Protein AF-A0A0G1I796-F1 (afdb_monomer_lite)

Sequence (407 aa):
MKKTLIFLFLLLGAFLIPTGVHAVYCEDKPQSGLPPDQLITFWDNVSKACDEKISTSESQIATYQQAISTLNSKINLARAEINRTQIQINSLEKEITVLGGVLETVNESMDELGKIYLARVRESYRRSRVTPIDM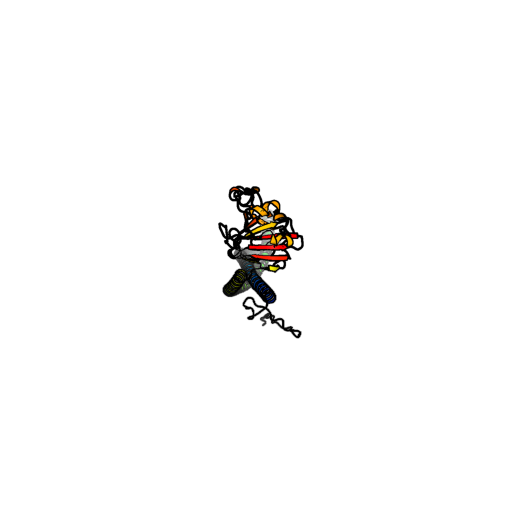IFSTSSFGDFLTKLKYLNTIKAKDQLILSELERSRLDYDQRKQDKVTKQKEVEKLKAKLISQKKVLDSQVADKQVLLVQFQNDEKKFQSLKAEATAELTSLASSQFTGKKDVKKGDIIGVMGNTGFSKGAHLHFGYYNLSEKDHSNYSTGDISWYGDKSLNPESVLSRRNIFFYKDACDDTRNSSVTKDFGNGSASWPMNEVRVTQCYGHTPYFYYYRDNFHHGLDLSGSNDTIVRAVDDGVAYFYRGSTSFGNNVRLFQNNGKMTLYLHLK

pLDDT: mean 81.44, std 15.93, range [29.3, 98.38]

Foldseek 3Di:
DDDDDPDDDDDDDDDDPDPDPPQQALPDDDDPPDDPVVNQVNVQSSLVNLVVLLVVLVVVLVVLVVVLVVLVVVLVVLVVVLVVLVVLLVVLVVVLVVLVVVLVVLVVVLVVLVVVLVVVVVVCVVCVVQDLVNLVVVDPDPVRSVVVVVVVVVVVVVSVVSVVVSVVSVVVSVVSVVVSVVSVVVSVVSVVVSVVSVVVSVVSVVVSVVSVVVSVVSNVVSVVSSVVSLVSSLCSQVPDDAFKDWAFAFRFNFWFAAFAQGPDGWKWKWKFLAAPVCVVVPPAPDCPVRVVGTDFPLAAEDWDFEWEQCQAAPVSPPHIDTGITHDHDFYAQFPFWYWDHGFFQTSPLVVDPVSTDRTTITDDPHGTTTGDRHTAMKHWDDPRHRFHTKIWGGHPVSMIMIIGRGD

Radius of gyration: 47.26 Å; chains: 1; bounding box: 102×64×128 Å

Structure (mmCIF, N/CA/C/O backbone):
data_AF-A0A0G1I796-F1
#
_entry.id   AF-A0A0G1I796-F1
#
loop_
_atom_site.group_PDB
_atom_site.id
_atom_site.type_symbol
_atom_site.label_atom_id
_atom_site.label_alt_id
_atom_site.label_comp_id
_atom_site.label_asym_id
_atom_site.label_entity_id
_atom_site.label_seq_id
_atom_site.pdbx_PDB_ins_code
_atom_site.Cartn_x
_atom_site.Cartn_y
_atom_site.Cartn_z
_atom_site.occupancy
_atom_site.B_iso_or_equiv
_atom_site.auth_seq_id
_atom_site.auth_comp_id
_atom_site.auth_asym_id
_atom_site.auth_atom_id
_atom_site.pdbx_PDB_model_num
ATOM 1 N N . MET A 1 1 ? 8.326 -24.967 -19.559 1.00 36.62 1 MET A N 1
ATOM 2 C CA . MET A 1 1 ? 8.594 -25.695 -18.293 1.00 36.62 1 MET A CA 1
ATOM 3 C C . MET A 1 1 ? 9.409 -24.741 -17.426 1.00 36.62 1 MET A C 1
ATOM 5 O O . MET A 1 1 ? 10.436 -24.308 -17.907 1.00 36.62 1 MET A O 1
ATOM 9 N N . LYS A 1 2 ? 9.017 -24.226 -16.261 1.00 33.19 2 LYS A N 1
ATOM 10 C CA . LYS A 1 2 ? 8.163 -24.695 -15.165 1.00 33.19 2 LYS A CA 1
ATOM 11 C C . LYS A 1 2 ? 7.372 -23.491 -14.614 1.00 33.19 2 LYS A C 1
ATOM 13 O O . LYS A 1 2 ? 7.947 -22.424 -14.434 1.00 33.19 2 LYS A O 1
ATOM 18 N N . LYS A 1 3 ? 6.069 -23.662 -14.376 1.00 37.84 3 LYS A N 1
ATOM 19 C CA . LYS A 1 3 ? 5.263 -22.771 -13.529 1.00 37.84 3 LYS A CA 1
ATOM 20 C C . LYS A 1 3 ? 5.422 -23.293 -12.103 1.00 37.84 3 LYS A C 1
ATOM 22 O O . LYS A 1 3 ? 5.039 -24.433 -11.860 1.00 37.84 3 LYS A O 1
ATOM 27 N N . THR A 1 4 ? 5.994 -22.514 -11.194 1.00 32.44 4 THR A N 1
ATOM 28 C CA . THR A 1 4 ? 6.052 -22.886 -9.775 1.00 32.44 4 THR A CA 1
ATOM 29 C C . THR A 1 4 ? 4.975 -22.099 -9.042 1.00 32.44 4 THR A C 1
ATOM 31 O O . THR A 1 4 ? 5.152 -20.934 -8.703 1.00 32.44 4 THR A O 1
ATOM 34 N N . LEU A 1 5 ? 3.822 -22.752 -8.891 1.00 34.66 5 LEU A N 1
ATOM 35 C CA . LEU A 1 5 ? 2.796 -22.449 -7.899 1.00 34.66 5 LEU A CA 1
ATOM 36 C C . LEU A 1 5 ? 3.449 -22.536 -6.510 1.00 34.66 5 LEU A C 1
ATOM 38 O O . LEU A 1 5 ? 4.011 -23.578 -6.181 1.00 34.66 5 LEU A O 1
ATOM 42 N N . ILE A 1 6 ? 3.351 -21.489 -5.693 1.00 31.36 6 ILE A N 1
ATOM 43 C CA . ILE A 1 6 ? 3.544 -21.604 -4.242 1.00 31.36 6 ILE A CA 1
ATOM 44 C C . ILE A 1 6 ? 2.149 -21.511 -3.627 1.00 31.36 6 ILE A C 1
ATOM 46 O O . ILE A 1 6 ? 1.652 -20.437 -3.311 1.00 31.36 6 ILE A O 1
ATOM 50 N N . PHE A 1 7 ? 1.496 -22.669 -3.547 1.00 33.59 7 PHE A N 1
ATOM 51 C CA . PHE A 1 7 ? 0.432 -22.935 -2.587 1.00 33.59 7 PHE A CA 1
ATOM 52 C C . PHE A 1 7 ? 1.138 -23.378 -1.304 1.00 33.59 7 PHE A C 1
ATOM 54 O O . PHE A 1 7 ? 1.745 -24.448 -1.291 1.00 33.59 7 PHE A O 1
ATOM 61 N N . LEU A 1 8 ? 1.099 -22.570 -0.245 1.00 29.30 8 LEU A N 1
ATOM 62 C CA . LEU A 1 8 ? 1.478 -23.036 1.087 1.00 29.30 8 LEU A CA 1
ATOM 63 C C . LEU A 1 8 ? 0.186 -23.395 1.825 1.00 29.30 8 LEU A C 1
ATOM 65 O O . LEU A 1 8 ? -0.536 -22.525 2.305 1.00 29.30 8 LEU A O 1
ATOM 69 N N . PHE A 1 9 ? -0.131 -24.687 1.817 1.00 34.34 9 PHE A N 1
ATOM 70 C CA . PHE A 1 9 ? -1.232 -25.275 2.567 1.00 34.34 9 PHE A CA 1
ATOM 71 C C . PHE A 1 9 ? -0.773 -25.567 4.002 1.00 34.34 9 PHE A C 1
ATOM 73 O O . PHE A 1 9 ? 0.316 -26.096 4.221 1.00 34.34 9 PHE A O 1
ATOM 80 N N . LEU A 1 10 ? -1.649 -25.227 4.948 1.00 34.94 10 LEU A N 1
ATOM 81 C CA . LEU A 1 10 ? -1.779 -25.789 6.292 1.00 34.94 10 LEU A CA 1
ATOM 82 C C . LEU A 1 10 ? -1.395 -27.276 6.380 1.00 34.94 10 LEU A C 1
ATOM 84 O O . LEU A 1 10 ? -1.968 -28.067 5.636 1.00 34.94 10 LEU A O 1
ATOM 88 N N . LEU A 1 11 ? -0.551 -27.649 7.353 1.00 33.00 11 LEU A N 1
ATOM 89 C CA . LEU A 1 11 ? -0.675 -28.879 8.160 1.00 33.00 11 LEU A CA 1
ATOM 90 C C . LEU A 1 11 ? 0.507 -29.031 9.131 1.00 33.00 11 LEU A C 1
ATOM 92 O O . LEU A 1 11 ? 1.578 -29.491 8.750 1.00 33.00 11 LEU A O 1
ATOM 96 N N . LEU A 1 12 ? 0.283 -28.721 10.409 1.00 31.69 12 LEU A N 1
ATOM 97 C CA . LEU A 1 12 ? 0.915 -29.458 11.506 1.00 31.69 12 LEU A CA 1
ATOM 98 C C . LEU A 1 12 ? 0.001 -29.385 12.735 1.00 31.69 12 LEU A C 1
ATOM 100 O O . LEU A 1 12 ? 0.122 -28.517 13.593 1.00 31.69 12 LEU A O 1
ATOM 104 N N . GLY A 1 13 ? -0.983 -30.286 12.759 1.00 32.44 13 GLY A N 1
ATOM 105 C CA . GLY A 1 13 ? -1.776 -30.576 13.946 1.00 32.44 13 GLY A CA 1
ATOM 106 C C . GLY A 1 13 ? -1.001 -31.534 14.842 1.00 32.44 13 GLY A C 1
ATOM 107 O O . GLY A 1 13 ? -0.831 -32.700 14.494 1.00 32.44 13 GLY A O 1
ATOM 108 N N . ALA A 1 14 ? -0.537 -31.037 15.987 1.00 33.06 14 ALA A N 1
ATOM 109 C CA . ALA A 1 14 ? -0.147 -31.868 17.115 1.00 33.06 14 ALA A CA 1
ATOM 110 C C . ALA A 1 14 ? -1.358 -32.002 18.045 1.00 33.06 14 ALA A C 1
ATOM 112 O O . ALA A 1 14 ? -1.930 -31.016 18.506 1.00 33.06 14 ALA A O 1
ATOM 113 N N . PHE A 1 15 ? -1.761 -33.250 18.248 1.00 38.81 15 PHE A N 1
ATOM 114 C CA . PHE A 1 15 ? -2.898 -33.693 19.040 1.00 38.81 15 PHE A CA 1
ATOM 115 C C . PHE A 1 15 ? -2.651 -33.376 20.526 1.00 38.81 15 PHE A C 1
ATOM 117 O O . PHE A 1 15 ? -1.850 -34.037 21.183 1.00 38.81 15 PHE A O 1
ATOM 124 N N . LEU A 1 16 ? -3.337 -32.362 21.055 1.00 33.28 16 LEU A N 1
ATOM 125 C CA . LEU A 1 16 ? -3.551 -32.163 22.488 1.00 33.28 16 LEU A CA 1
ATOM 126 C C . LEU A 1 16 ? -5.044 -32.362 22.744 1.00 33.28 16 LEU A C 1
ATOM 128 O O . LEU A 1 16 ? -5.879 -31.745 22.087 1.00 33.28 16 LEU A O 1
ATOM 132 N N . ILE A 1 17 ? -5.365 -33.273 23.659 1.00 36.66 17 ILE A N 1
ATOM 133 C CA . ILE A 1 17 ? -6.732 -33.594 24.077 1.00 36.66 17 ILE A CA 1
ATOM 134 C C . ILE A 1 17 ? -7.343 -32.319 24.684 1.00 36.66 17 ILE A C 1
ATOM 136 O O . ILE A 1 17 ? -6.831 -31.858 25.707 1.00 36.66 17 ILE A O 1
ATOM 140 N N . PRO A 1 18 ? -8.399 -31.728 24.097 1.00 36.09 18 PRO A N 1
ATOM 141 C CA . PRO A 1 18 ? -9.002 -30.535 24.659 1.00 36.09 18 PRO A CA 1
ATOM 142 C C . PRO A 1 18 ? -9.907 -30.954 25.817 1.00 36.09 18 PRO A C 1
ATOM 144 O O . PRO A 1 18 ? -10.914 -31.639 25.628 1.00 36.09 18 PRO A O 1
ATOM 147 N N . THR A 1 19 ? -9.572 -30.525 27.032 1.00 37.00 19 THR A N 1
ATOM 148 C CA . THR A 1 19 ? -10.607 -30.287 28.038 1.00 37.00 19 THR A CA 1
ATOM 149 C C . THR A 1 19 ? -11.547 -29.237 27.450 1.00 37.00 19 THR A C 1
ATOM 151 O O . THR A 1 19 ? -11.094 -28.232 26.906 1.00 37.00 19 THR A O 1
ATOM 154 N N . GLY A 1 20 ? -12.849 -29.524 27.455 1.00 35.97 20 GLY A N 1
ATOM 155 C CA . GLY A 1 20 ? -13.863 -28.727 26.768 1.00 35.97 20 GLY A CA 1
ATOM 156 C C . GLY A 1 20 ? -13.966 -27.305 27.312 1.00 35.97 20 GLY A C 1
ATOM 157 O O . GLY A 1 20 ? -14.808 -27.022 28.152 1.00 35.97 20 GLY A O 1
ATOM 158 N N . VAL A 1 21 ? -13.132 -26.406 26.798 1.00 41.78 21 VAL A N 1
ATOM 159 C CA . VAL A 1 21 ? -13.410 -24.976 26.755 1.00 41.78 21 VAL A CA 1
ATOM 160 C C . VAL A 1 21 ? -14.179 -24.780 25.458 1.00 41.78 21 VAL A C 1
ATOM 162 O O . VAL A 1 21 ? -13.600 -24.825 24.373 1.00 41.78 21 VAL A O 1
ATOM 165 N N . HIS A 1 22 ? -15.503 -24.674 25.539 1.00 55.47 22 HIS A N 1
ATOM 166 C CA . HIS A 1 22 ? -16.266 -24.193 24.393 1.00 55.47 22 HIS A CA 1
ATOM 167 C C . HIS A 1 22 ? -15.770 -22.779 24.087 1.00 55.47 22 HIS A C 1
ATOM 169 O O . HIS A 1 22 ? -15.806 -21.910 24.957 1.00 55.47 22 HIS A O 1
ATOM 175 N N . ALA A 1 23 ? -15.220 -22.589 22.887 1.00 62.28 23 ALA A N 1
ATOM 176 C CA . ALA A 1 23 ? -14.862 -21.267 22.406 1.00 62.28 23 ALA A CA 1
ATOM 177 C C . ALA A 1 23 ? -16.152 -20.445 22.361 1.00 62.28 23 ALA A C 1
ATOM 179 O O . ALA A 1 23 ? -17.100 -20.851 21.695 1.00 62.28 23 ALA A O 1
ATOM 180 N N . VAL A 1 24 ? -16.195 -19.359 23.130 1.00 71.44 24 VAL A N 1
ATOM 181 C CA . VAL A 1 24 ? -17.327 -18.435 23.132 1.00 71.44 24 VAL A CA 1
ATOM 182 C C . VAL A 1 24 ? -17.219 -17.579 21.880 1.00 71.44 24 VAL A C 1
ATOM 184 O O . VAL A 1 24 ? -16.174 -16.983 21.621 1.00 71.44 24 VAL A O 1
ATOM 187 N N . TYR A 1 25 ? -18.284 -17.545 21.095 1.00 77.38 25 TYR A N 1
ATOM 188 C CA . TYR A 1 25 ? -18.400 -16.730 19.897 1.00 77.38 25 TYR A CA 1
ATOM 189 C C . TYR A 1 25 ? -19.198 -15.460 20.192 1.00 77.38 25 TYR A C 1
ATOM 191 O O . TYR A 1 25 ? -19.975 -15.395 21.140 1.00 77.38 25 TYR A O 1
ATOM 199 N N . CYS A 1 26 ? -19.009 -14.439 19.356 1.00 70.62 26 CYS A N 1
ATOM 200 C CA . CYS A 1 26 ? -19.710 -13.159 19.499 1.00 70.62 26 CYS A CA 1
ATOM 201 C C . CYS A 1 26 ? -21.250 -13.324 19.463 1.00 70.62 26 CYS A C 1
ATOM 203 O O . CYS A 1 26 ? -21.970 -12.661 20.201 1.00 70.62 26 CYS A O 1
ATOM 205 N N . GLU A 1 27 ? -21.723 -14.311 18.697 1.00 69.69 27 GLU A N 1
ATOM 206 C CA . GLU A 1 27 ? -23.144 -14.618 18.481 1.00 69.69 27 GLU A CA 1
ATOM 207 C C . GLU A 1 27 ? -23.767 -15.479 19.608 1.00 69.69 27 GLU A C 1
ATOM 209 O O . GLU A 1 27 ? -24.971 -15.769 19.592 1.00 69.69 27 GLU A O 1
ATOM 214 N N . ASP A 1 28 ? -22.964 -15.932 20.582 1.00 72.94 28 ASP A N 1
ATOM 215 C CA . ASP A 1 28 ? -23.419 -16.869 21.607 1.00 72.94 28 ASP A CA 1
ATOM 216 C C . ASP A 1 28 ? -24.386 -16.213 22.604 1.00 72.94 28 ASP A C 1
ATOM 218 O O . ASP A 1 28 ? -24.225 -15.074 23.048 1.00 72.94 28 ASP A O 1
ATOM 222 N N . LYS A 1 29 ? -25.391 -16.987 23.030 1.00 69.19 29 LYS A N 1
ATOM 223 C CA . LYS A 1 29 ? -26.378 -16.586 24.044 1.00 69.19 29 LYS A CA 1
ATOM 224 C C . LYS A 1 29 ? -26.225 -17.412 25.323 1.00 69.19 29 LYS A C 1
ATOM 226 O O . LYS A 1 29 ? -25.901 -18.598 25.239 1.00 69.19 29 LYS A O 1
ATOM 231 N N . PRO A 1 30 ? -26.501 -16.830 26.503 1.00 64.94 30 PRO A N 1
ATOM 232 C CA . PRO A 1 30 ? -26.356 -17.541 27.763 1.00 64.94 30 PRO A CA 1
ATOM 233 C C . PRO A 1 30 ? -27.391 -18.661 27.873 1.00 64.94 30 PRO A C 1
ATOM 235 O O . PRO A 1 30 ? -28.537 -18.520 27.438 1.00 64.94 30 PRO A O 1
ATOM 238 N N . GLN A 1 31 ? -27.006 -19.765 28.514 1.00 68.50 31 GLN A N 1
ATOM 239 C CA . GLN A 1 31 ? -27.950 -20.816 28.887 1.00 68.50 31 GLN A CA 1
ATOM 240 C C . GLN A 1 31 ? -28.984 -20.284 29.893 1.00 68.50 31 GLN A C 1
ATOM 242 O O . GLN A 1 31 ? -28.684 -19.473 30.772 1.00 68.50 31 GLN A O 1
ATOM 247 N N . SER A 1 32 ? -30.229 -20.741 29.768 1.00 59.47 32 SER A N 1
ATOM 248 C CA . SER A 1 32 ? -31.327 -20.337 30.650 1.00 59.47 32 SER A CA 1
ATOM 249 C C . SER A 1 32 ? -31.080 -20.777 32.096 1.00 59.47 32 SER A C 1
ATOM 251 O O . SER A 1 32 ? -30.800 -21.950 32.335 1.00 59.47 32 SER A O 1
ATOM 253 N N . GLY A 1 33 ? -31.259 -19.866 33.059 1.00 51.84 33 GLY A N 1
ATOM 254 C CA . GLY A 1 33 ? -31.149 -20.169 34.494 1.00 51.84 33 GLY A CA 1
ATOM 255 C C . GLY A 1 33 ? -29.736 -20.067 35.076 1.00 51.84 33 GLY A C 1
ATOM 256 O O . GLY A 1 33 ? -29.525 -20.500 36.207 1.00 51.84 33 GLY A O 1
ATOM 257 N N . LEU A 1 34 ? -28.780 -19.498 34.332 1.00 54.81 34 LEU A N 1
ATOM 258 C CA . LEU A 1 34 ? -27.433 -19.245 34.842 1.00 54.81 34 LEU A CA 1
ATOM 259 C C . LEU A 1 34 ? -27.456 -18.293 36.058 1.00 54.81 34 LEU A C 1
ATOM 261 O O . LEU A 1 34 ? -28.162 -17.278 36.029 1.00 54.81 34 LEU A O 1
ATOM 265 N N . PRO A 1 35 ? -26.664 -18.587 37.106 1.00 50.88 35 PRO A N 1
ATOM 266 C CA . PRO A 1 35 ? -26.419 -17.667 38.210 1.00 50.88 35 PRO A CA 1
ATOM 267 C C . PRO A 1 35 ? -25.882 -16.302 37.730 1.00 50.88 35 PRO A C 1
ATOM 269 O O . PRO A 1 35 ? -25.192 -16.246 36.706 1.00 50.88 35 PRO A O 1
ATOM 272 N N . PRO A 1 36 ? -26.149 -15.195 38.453 1.00 49.66 36 PRO A N 1
ATOM 273 C CA . PRO A 1 36 ? -25.720 -13.853 38.044 1.00 49.66 36 PRO A CA 1
ATOM 274 C C . PRO A 1 36 ? -24.213 -13.707 37.773 1.00 49.66 36 PRO A C 1
ATOM 276 O O . PRO A 1 36 ? -23.825 -13.026 36.827 1.00 49.66 36 PRO A O 1
ATOM 279 N N . ASP A 1 37 ? -23.364 -14.360 38.566 1.00 50.19 37 ASP A N 1
ATOM 280 C CA . ASP A 1 37 ? -21.904 -14.391 38.410 1.00 50.19 37 ASP A CA 1
ATOM 281 C C . ASP A 1 37 ? -21.469 -15.111 37.124 1.00 50.19 37 ASP A C 1
ATOM 283 O O . ASP A 1 37 ? -20.583 -14.637 36.414 1.00 50.19 37 ASP A O 1
ATOM 287 N N . GLN A 1 38 ? -22.149 -16.199 36.759 1.00 59.97 38 GLN A N 1
ATOM 288 C CA . GLN A 1 38 ? -21.859 -16.933 35.526 1.00 59.97 38 GLN A CA 1
ATOM 289 C C . GLN A 1 38 ? -22.366 -16.204 34.277 1.00 59.97 38 GLN A C 1
ATOM 291 O O . GLN A 1 38 ? -21.706 -16.244 33.241 1.00 59.97 38 GLN A O 1
ATOM 296 N N . LEU A 1 39 ? -23.493 -15.489 34.371 1.00 56.84 39 LEU A N 1
ATOM 297 C CA . LEU A 1 39 ? -23.976 -14.605 33.301 1.00 56.84 39 LEU A CA 1
ATOM 298 C C . LEU A 1 39 ? -22.981 -13.477 33.012 1.00 56.84 39 LEU A C 1
ATOM 300 O O . LEU A 1 39 ? -22.719 -13.155 31.856 1.00 56.84 39 LEU A O 1
ATOM 304 N N . ILE A 1 40 ? -22.388 -12.907 34.061 1.00 55.94 40 ILE A N 1
ATOM 305 C CA . ILE A 1 40 ? -21.349 -11.882 33.950 1.00 55.94 40 ILE A CA 1
ATOM 306 C C . ILE A 1 40 ? -20.130 -12.410 33.191 1.00 55.94 40 ILE A C 1
ATOM 308 O O . ILE A 1 40 ? -19.680 -11.765 32.246 1.00 55.94 40 ILE A O 1
ATOM 312 N N . THR A 1 41 ? -19.601 -13.568 33.594 1.00 62.34 41 THR A N 1
ATOM 313 C CA . THR A 1 41 ? -18.435 -14.173 32.939 1.00 62.34 41 THR A CA 1
ATOM 314 C C . THR A 1 41 ? -18.748 -14.571 31.500 1.00 62.34 41 THR A C 1
ATOM 316 O O . THR A 1 41 ? -17.912 -14.397 30.618 1.00 62.34 41 THR A O 1
ATOM 319 N N . PHE A 1 42 ? -19.962 -15.059 31.241 1.00 63.88 42 PHE A N 1
ATOM 320 C CA . PHE A 1 42 ? -20.419 -15.374 29.894 1.00 63.88 42 PHE A CA 1
ATOM 321 C C . PHE A 1 42 ? -20.364 -14.140 28.982 1.00 63.88 42 PHE A C 1
ATOM 323 O O . PHE A 1 42 ? -19.733 -14.186 27.930 1.00 63.88 42 PHE A O 1
ATOM 330 N N . TRP A 1 43 ? -20.946 -13.016 29.407 1.00 60.25 43 TRP A N 1
ATOM 331 C CA . TRP A 1 43 ? -20.960 -11.800 28.592 1.00 60.25 43 TRP A CA 1
ATOM 332 C C . TRP A 1 43 ? -19.597 -11.125 28.450 1.00 60.25 43 TRP A C 1
ATOM 334 O O . TRP A 1 43 ? -19.328 -10.536 27.406 1.00 60.25 43 TRP A O 1
ATOM 344 N N . ASP A 1 44 ? -18.720 -11.234 29.450 1.00 64.69 44 ASP A N 1
ATOM 345 C CA . ASP A 1 44 ? -17.326 -10.795 29.319 1.00 64.69 44 ASP A CA 1
ATOM 346 C C . ASP A 1 44 ? -16.583 -11.604 28.240 1.00 64.69 44 ASP A C 1
ATOM 348 O O . ASP A 1 44 ? -15.898 -11.040 27.385 1.00 64.69 44 ASP A O 1
ATOM 352 N N . ASN A 1 45 ? -16.790 -12.923 28.205 1.00 71.50 45 ASN A N 1
ATOM 353 C CA . ASN A 1 45 ? -16.206 -13.782 27.175 1.00 71.50 45 ASN A CA 1
ATOM 354 C C . ASN A 1 45 ? -16.777 -13.487 25.779 1.00 71.50 45 ASN A C 1
ATOM 356 O O . ASN A 1 45 ? -16.007 -13.401 24.823 1.00 71.50 45 ASN A O 1
ATOM 360 N N . VAL A 1 46 ? -18.093 -13.269 25.659 1.00 68.69 46 VAL A N 1
ATOM 361 C CA . VAL A 1 46 ? -18.724 -12.849 24.393 1.00 68.69 46 VAL A CA 1
ATOM 362 C C . VAL A 1 46 ? -18.160 -11.502 23.937 1.00 68.69 46 VAL A C 1
ATOM 364 O O . VAL A 1 46 ? -17.774 -11.358 22.780 1.00 68.69 46 VAL A O 1
ATOM 367 N N . SER A 1 47 ? -18.017 -10.533 24.848 1.00 66.69 47 SER A N 1
ATOM 368 C CA . SER A 1 47 ? -17.431 -9.229 24.527 1.00 66.69 47 SER A CA 1
ATOM 369 C C . SER A 1 47 ? -16.011 -9.350 23.981 1.00 66.69 47 SER A C 1
ATOM 371 O O . SER A 1 47 ? -15.688 -8.697 22.990 1.00 66.69 47 SER A O 1
ATOM 373 N N . LYS A 1 48 ? -15.161 -10.162 24.617 1.00 74.12 48 LYS A N 1
ATOM 374 C CA . LYS A 1 48 ? -13.785 -10.394 24.159 1.00 74.12 48 LYS A CA 1
ATOM 375 C C . LYS A 1 48 ? -13.761 -11.050 22.780 1.00 74.12 48 LYS A C 1
ATOM 377 O O . LYS A 1 48 ? -13.019 -10.599 21.912 1.00 74.12 48 LYS A O 1
ATOM 382 N N . ALA A 1 49 ? -14.627 -12.035 22.547 1.00 76.38 49 ALA A N 1
ATOM 383 C CA . ALA A 1 49 ? -14.765 -12.678 21.244 1.00 76.38 49 ALA A CA 1
ATOM 384 C C . ALA A 1 49 ? -15.209 -11.689 20.147 1.00 76.38 49 ALA A C 1
ATOM 386 O O . ALA A 1 49 ? -14.704 -11.729 19.022 1.00 76.38 49 ALA A O 1
ATOM 387 N N . CYS A 1 50 ? -16.116 -10.760 20.466 1.00 72.81 50 CYS A N 1
ATOM 388 C CA . CYS A 1 50 ? -16.518 -9.688 19.557 1.00 72.81 50 CYS A CA 1
ATOM 389 C C . CYS A 1 50 ? -15.369 -8.710 19.259 1.00 72.81 50 CYS A C 1
ATOM 391 O O . CYS A 1 50 ? -15.134 -8.390 18.093 1.00 72.81 50 CYS A O 1
ATOM 393 N N . ASP A 1 51 ? -14.621 -8.269 20.278 1.00 73.50 51 ASP A N 1
ATOM 394 C CA . ASP A 1 51 ? -13.460 -7.380 20.109 1.00 73.50 51 ASP A CA 1
ATOM 395 C C . ASP A 1 51 ? -12.377 -8.032 19.222 1.00 73.50 51 ASP A C 1
ATOM 397 O O . ASP A 1 51 ? -11.826 -7.389 18.323 1.00 73.50 51 ASP A O 1
ATOM 401 N N . GLU A 1 52 ? -12.114 -9.330 19.404 1.00 80.00 52 GLU A N 1
ATOM 402 C CA . GLU A 1 52 ? -11.196 -10.105 18.559 1.00 80.00 52 GLU A CA 1
ATOM 403 C C . GLU A 1 52 ? -11.684 -10.207 17.104 1.00 80.00 52 GLU A C 1
ATOM 405 O O . GLU A 1 52 ? -10.894 -10.024 16.169 1.00 80.00 52 GLU A O 1
ATOM 410 N N . LYS A 1 53 ? -12.988 -10.442 16.888 1.00 78.62 53 LYS A N 1
ATOM 411 C CA . LYS A 1 53 ? -13.618 -10.483 15.552 1.00 78.62 53 LYS A CA 1
ATOM 412 C C . LYS A 1 53 ? -13.500 -9.129 14.840 1.00 78.62 53 LYS A C 1
ATOM 414 O O . LYS A 1 53 ? -13.172 -9.090 13.649 1.00 78.62 53 LYS A O 1
ATOM 419 N N . ILE A 1 54 ? -13.702 -8.023 15.563 1.00 76.12 54 ILE A N 1
ATOM 420 C CA . ILE A 1 54 ? -13.538 -6.654 15.047 1.00 76.12 54 ILE A CA 1
ATOM 421 C C . ILE A 1 54 ? -12.072 -6.390 14.686 1.00 76.12 54 ILE A C 1
ATOM 423 O O . ILE A 1 54 ? -11.787 -6.000 13.553 1.00 76.12 54 ILE A O 1
ATOM 427 N N . SER A 1 55 ? -11.138 -6.661 15.602 1.00 79.31 55 SER A N 1
ATOM 428 C CA . SER A 1 55 ? -9.705 -6.428 15.381 1.00 79.31 55 SER A CA 1
ATOM 429 C C . SER A 1 55 ? -9.157 -7.242 14.203 1.00 79.31 55 SER A C 1
ATOM 431 O O . SER A 1 55 ? -8.429 -6.721 13.354 1.00 79.31 55 SER A O 1
ATOM 433 N N . THR A 1 56 ? -9.568 -8.508 14.093 1.00 84.06 56 THR A N 1
ATOM 434 C CA . THR A 1 56 ? -9.198 -9.380 12.970 1.00 84.06 56 THR A CA 1
ATOM 435 C C . THR A 1 56 ? -9.704 -8.815 11.643 1.00 84.06 56 THR A C 1
ATOM 437 O O . THR A 1 56 ? -8.945 -8.736 10.675 1.00 84.06 56 THR A O 1
ATOM 440 N N . SER A 1 57 ? -10.961 -8.365 11.611 1.00 80.50 57 SER A N 1
ATOM 441 C CA . SER A 1 57 ? -11.582 -7.759 10.428 1.00 80.50 57 SER A CA 1
ATOM 442 C C . SER A 1 57 ? -10.848 -6.484 9.986 1.00 80.50 57 SER A C 1
ATOM 444 O O . SER A 1 57 ? -10.555 -6.311 8.802 1.00 80.50 57 SER A O 1
ATOM 446 N N . GLU A 1 58 ? -10.481 -5.608 10.926 1.00 78.75 58 GLU A N 1
ATOM 447 C CA . GLU A 1 58 ? -9.710 -4.387 10.645 1.00 78.75 58 GLU A CA 1
ATOM 448 C C . GLU A 1 58 ? -8.305 -4.693 10.111 1.00 78.75 58 GLU A C 1
ATOM 450 O O . GLU A 1 58 ? -7.867 -4.095 9.124 1.00 78.75 58 GLU A O 1
ATOM 455 N N . SER A 1 59 ? -7.615 -5.665 10.715 1.00 84.19 59 SER A N 1
ATOM 456 C CA . SER A 1 59 ? -6.286 -6.104 10.278 1.00 84.19 59 SER A CA 1
ATOM 457 C C . SER A 1 59 ? -6.301 -6.670 8.853 1.00 84.19 59 SER A C 1
ATOM 459 O O . SER A 1 59 ? -5.424 -6.367 8.035 1.00 84.19 59 SER A O 1
ATOM 461 N N . GLN A 1 60 ? -7.333 -7.445 8.513 1.00 86.06 60 GLN A N 1
ATOM 462 C CA . GLN A 1 60 ? -7.512 -7.996 7.170 1.00 86.06 60 GLN A CA 1
ATOM 463 C C . GLN A 1 60 ? -7.766 -6.896 6.131 1.00 86.06 60 GLN A C 1
ATOM 465 O O . GLN A 1 60 ? -7.117 -6.895 5.082 1.00 86.06 60 GLN A O 1
ATOM 470 N N . ILE A 1 61 ? -8.627 -5.914 6.432 1.00 81.12 61 ILE A N 1
ATOM 471 C CA . ILE A 1 61 ? -8.860 -4.749 5.559 1.00 81.12 61 ILE A CA 1
ATOM 472 C C . ILE A 1 61 ? -7.551 -3.981 5.319 1.00 81.12 61 ILE A C 1
ATOM 474 O O . ILE A 1 61 ? -7.195 -3.710 4.169 1.00 81.12 61 ILE A O 1
ATOM 478 N N . ALA A 1 62 ? -6.796 -3.684 6.381 1.00 84.06 62 ALA A N 1
ATOM 479 C CA . ALA A 1 62 ? -5.518 -2.977 6.277 1.00 84.06 62 ALA A CA 1
ATOM 480 C C . ALA A 1 62 ? -4.490 -3.755 5.433 1.00 84.06 62 ALA A C 1
ATOM 482 O O . ALA A 1 62 ? -3.788 -3.176 4.598 1.00 84.06 62 ALA A O 1
ATOM 483 N N . THR A 1 63 ? -4.439 -5.081 5.591 1.00 88.81 63 THR A N 1
ATOM 484 C CA . THR A 1 63 ? -3.557 -5.962 4.810 1.00 88.81 63 THR A CA 1
ATOM 485 C C . THR A 1 63 ? -3.863 -5.878 3.314 1.00 88.81 63 THR A C 1
ATOM 487 O O . THR A 1 63 ? -2.949 -5.729 2.496 1.00 88.81 63 THR A O 1
ATOM 490 N N . TYR A 1 64 ? -5.143 -5.913 2.934 1.00 85.69 64 TYR A N 1
ATOM 491 C CA . TYR A 1 64 ? -5.539 -5.771 1.534 1.00 85.69 64 TYR A CA 1
ATOM 492 C C . TYR A 1 64 ? -5.203 -4.391 0.958 1.00 85.69 64 TYR A C 1
ATOM 494 O O . TYR A 1 64 ? -4.673 -4.302 -0.155 1.00 85.69 64 TYR A O 1
ATOM 502 N N . GLN A 1 65 ? -5.440 -3.317 1.715 1.00 85.06 65 GLN A N 1
ATOM 503 C CA . GLN A 1 65 ? -5.074 -1.958 1.302 1.00 85.06 65 GLN A CA 1
ATOM 504 C C . GLN A 1 65 ? -3.564 -1.840 1.040 1.00 85.06 65 GLN A C 1
ATOM 506 O O . GLN A 1 65 ? -3.142 -1.288 0.017 1.00 85.06 65 GLN A O 1
ATOM 511 N N . GLN A 1 66 ? -2.742 -2.438 1.906 1.00 88.94 66 GLN A N 1
ATOM 512 C CA . GLN A 1 66 ? -1.291 -2.471 1.735 1.00 88.94 66 GLN A CA 1
ATOM 513 C C . GLN A 1 66 ? -0.863 -3.281 0.498 1.00 88.94 66 GLN A C 1
ATOM 515 O O . GLN A 1 66 ? 0.044 -2.868 -0.238 1.00 88.94 66 GLN A O 1
ATOM 520 N N . ALA A 1 67 ? -1.523 -4.409 0.224 1.00 89.06 67 ALA A N 1
ATOM 521 C CA . ALA A 1 67 ? -1.261 -5.220 -0.964 1.00 89.06 67 ALA A CA 1
ATOM 522 C C . ALA A 1 67 ? -1.582 -4.455 -2.265 1.00 89.06 67 ALA A C 1
ATOM 524 O O . ALA A 1 67 ? -0.756 -4.426 -3.185 1.00 89.06 67 ALA A O 1
ATOM 525 N N . ILE A 1 68 ? -2.726 -3.761 -2.321 1.00 89.94 68 ILE A N 1
ATOM 526 C CA . ILE A 1 68 ? -3.121 -2.908 -3.457 1.00 89.94 68 ILE A CA 1
ATOM 527 C C . ILE A 1 68 ? -2.118 -1.761 -3.655 1.00 89.94 68 ILE A C 1
ATOM 529 O O . ILE A 1 68 ? -1.690 -1.498 -4.783 1.00 89.94 68 ILE A O 1
ATOM 533 N N . SER A 1 69 ? -1.700 -1.101 -2.570 1.00 90.44 69 SER A N 1
ATOM 534 C CA . SER A 1 69 ? -0.689 -0.035 -2.606 1.00 90.44 69 SER A CA 1
ATOM 535 C C . SER A 1 69 ? 0.643 -0.531 -3.183 1.00 90.44 69 SER A C 1
ATOM 537 O O . SER A 1 69 ? 1.214 0.074 -4.095 1.00 90.44 69 SER A O 1
ATOM 539 N N . THR A 1 70 ? 1.096 -1.703 -2.738 1.00 91.44 70 THR A N 1
ATOM 540 C CA . THR A 1 70 ? 2.329 -2.328 -3.232 1.00 91.44 70 THR A CA 1
ATOM 541 C C . THR A 1 70 ? 2.251 -2.649 -4.728 1.00 91.44 70 THR A C 1
ATOM 543 O O . THR A 1 70 ? 3.207 -2.396 -5.467 1.00 91.44 70 THR A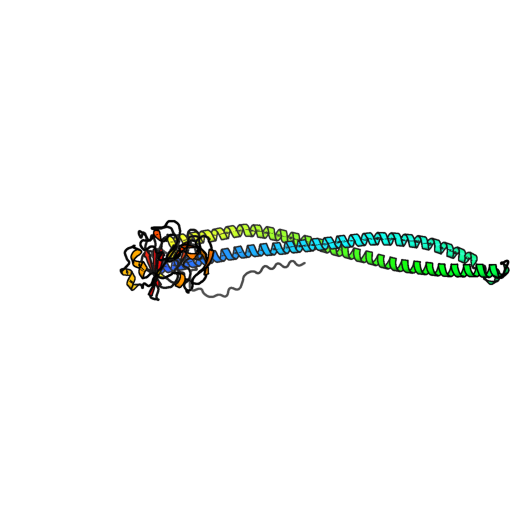 O 1
ATOM 546 N N . LEU A 1 71 ? 1.118 -3.177 -5.207 1.00 91.88 71 LEU A N 1
ATOM 547 C CA . LEU A 1 71 ? 0.903 -3.434 -6.636 1.00 91.88 71 LEU A CA 1
ATOM 548 C C . LEU A 1 71 ? 0.913 -2.145 -7.465 1.00 91.88 71 LEU A C 1
ATOM 550 O O . LEU A 1 71 ? 1.525 -2.122 -8.532 1.00 91.88 71 LEU A O 1
ATOM 554 N N . ASN A 1 72 ? 0.313 -1.059 -6.970 1.00 93.38 72 ASN A N 1
ATOM 555 C CA . ASN A 1 72 ? 0.355 0.242 -7.648 1.00 93.38 72 ASN A CA 1
ATOM 556 C C . ASN A 1 72 ? 1.792 0.742 -7.838 1.00 93.38 72 ASN A C 1
ATOM 558 O O . ASN A 1 72 ? 2.158 1.166 -8.936 1.00 93.38 72 ASN A O 1
ATOM 562 N N . SER A 1 73 ? 2.623 0.640 -6.801 1.00 92.56 73 SER A N 1
ATOM 563 C CA . SER A 1 73 ? 4.038 1.013 -6.877 1.00 92.56 73 SER A CA 1
ATOM 564 C C . SER A 1 73 ? 4.804 0.168 -7.900 1.00 92.56 73 SER A C 1
ATOM 566 O O . SER A 1 73 ? 5.560 0.717 -8.702 1.00 92.56 73 SER A O 1
ATOM 568 N N . LYS A 1 74 ? 4.561 -1.151 -7.948 1.00 93.31 74 LYS A N 1
ATOM 569 C CA . LYS A 1 74 ? 5.162 -2.049 -8.954 1.00 93.31 74 LYS A CA 1
ATOM 570 C C . LYS A 1 74 ? 4.734 -1.701 -10.383 1.00 93.31 74 LYS A C 1
ATOM 572 O O . LYS A 1 74 ? 5.585 -1.650 -11.267 1.00 93.31 74 LYS A O 1
ATOM 577 N N . ILE A 1 75 ? 3.453 -1.399 -10.597 1.00 95.69 75 ILE A N 1
ATOM 578 C CA . ILE A 1 75 ? 2.913 -0.971 -11.898 1.00 95.69 75 ILE A CA 1
ATOM 579 C C . ILE A 1 75 ? 3.569 0.337 -12.356 1.00 95.69 75 ILE A C 1
ATOM 581 O O . ILE A 1 75 ? 3.958 0.468 -13.518 1.00 95.69 75 ILE A O 1
ATOM 585 N N . ASN A 1 76 ? 3.718 1.306 -11.452 1.00 93.25 76 ASN A N 1
ATOM 586 C CA . ASN A 1 76 ? 4.357 2.583 -11.766 1.00 93.25 76 ASN A CA 1
ATOM 587 C C . ASN A 1 76 ? 5.839 2.406 -12.113 1.00 93.25 76 ASN A C 1
ATOM 589 O O . ASN A 1 76 ? 6.306 2.990 -13.092 1.00 93.25 76 ASN A O 1
ATOM 593 N N . LEU A 1 77 ? 6.553 1.553 -11.373 1.00 92.38 77 LEU A N 1
ATOM 594 C CA . LEU A 1 77 ? 7.932 1.191 -11.691 1.00 92.38 77 LEU A CA 1
ATOM 595 C C . LEU A 1 77 ? 8.033 0.542 -13.078 1.00 92.38 77 LEU A C 1
ATOM 597 O O . LEU A 1 77 ? 8.817 0.998 -13.908 1.00 92.38 77 LEU A O 1
ATOM 601 N N . ALA A 1 78 ? 7.192 -0.454 -13.371 1.00 93.50 78 ALA A N 1
ATOM 602 C CA . ALA A 1 78 ? 7.178 -1.125 -14.670 1.00 93.50 78 ALA A CA 1
ATOM 603 C C . ALA A 1 78 ? 6.914 -0.141 -15.826 1.00 93.50 78 ALA A C 1
ATOM 605 O O . ALA A 1 78 ? 7.590 -0.190 -16.854 1.00 93.50 78 ALA A O 1
ATOM 606 N N . ARG A 1 79 ? 5.985 0.811 -15.651 1.00 95.12 79 ARG A N 1
ATOM 607 C CA . ARG A 1 79 ? 5.721 1.881 -16.632 1.00 95.12 79 ARG A CA 1
ATOM 608 C C . ARG A 1 79 ? 6.932 2.790 -16.847 1.00 95.12 79 ARG A C 1
ATOM 610 O O . ARG A 1 79 ? 7.245 3.119 -17.991 1.00 95.12 79 ARG A O 1
ATOM 617 N N . ALA A 1 80 ? 7.622 3.176 -15.775 1.00 91.69 80 ALA A N 1
ATOM 618 C CA . ALA A 1 80 ? 8.823 4.002 -15.865 1.00 91.69 80 ALA A CA 1
ATOM 619 C C . ALA A 1 80 ? 9.961 3.275 -16.601 1.00 91.69 80 ALA A C 1
ATOM 621 O O . ALA A 1 80 ? 10.618 3.861 -17.463 1.00 91.69 80 ALA A O 1
ATOM 622 N N . GLU A 1 81 ? 10.161 1.984 -16.326 1.00 94.19 81 GLU A N 1
ATOM 623 C CA . GLU A 1 81 ? 11.154 1.161 -17.021 1.00 94.19 81 GLU A CA 1
ATOM 624 C C . GLU A 1 81 ? 10.828 0.951 -18.506 1.00 94.19 81 GLU A C 1
ATOM 626 O O . GLU A 1 81 ? 11.735 0.983 -19.345 1.00 94.19 81 GLU A O 1
ATOM 631 N N . ILE A 1 82 ? 9.546 0.764 -18.841 1.00 97.56 82 ILE A N 1
ATOM 632 C CA . ILE A 1 82 ? 9.058 0.695 -20.225 1.00 97.56 82 ILE A CA 1
ATOM 633 C C . ILE A 1 82 ? 9.369 2.004 -20.951 1.00 97.56 82 ILE A C 1
ATOM 635 O O . ILE A 1 82 ? 9.953 1.978 -22.034 1.00 97.56 82 ILE A O 1
ATOM 639 N N . ASN A 1 83 ? 9.040 3.147 -20.342 1.00 95.38 83 ASN A N 1
ATOM 640 C CA . ASN A 1 83 ? 9.305 4.457 -20.930 1.00 95.38 83 ASN A CA 1
ATOM 641 C C . ASN A 1 83 ? 10.808 4.686 -21.145 1.00 95.38 83 ASN A C 1
ATOM 643 O O . ASN A 1 83 ? 11.232 5.085 -22.228 1.00 95.38 83 ASN A O 1
ATOM 647 N N . ARG A 1 84 ? 11.636 4.354 -20.147 1.00 95.38 84 ARG A N 1
ATOM 648 C CA . ARG A 1 84 ? 13.099 4.420 -20.267 1.00 95.38 84 ARG A CA 1
ATOM 649 C C . ARG A 1 84 ? 13.609 3.573 -21.434 1.00 95.38 84 ARG A C 1
ATOM 651 O O . ARG A 1 84 ? 14.416 4.054 -22.223 1.00 95.38 84 ARG A O 1
ATOM 658 N N . THR A 1 85 ? 13.133 2.335 -21.554 1.00 96.25 85 THR A N 1
ATOM 659 C CA . THR A 1 85 ? 13.539 1.420 -22.632 1.00 96.25 85 THR A CA 1
ATOM 660 C C . THR A 1 85 ? 13.105 1.953 -24.000 1.00 96.25 85 THR A C 1
ATOM 662 O O . THR A 1 85 ? 13.887 1.912 -24.947 1.00 96.25 85 THR A O 1
ATOM 665 N N . GLN A 1 86 ? 11.904 2.534 -24.104 1.00 96.62 86 GLN A N 1
ATOM 666 C CA . GLN A 1 86 ? 11.421 3.166 -25.333 1.00 96.62 86 GLN A CA 1
ATOM 667 C C . GLN A 1 86 ? 12.289 4.364 -25.745 1.00 96.62 86 GLN A C 1
ATOM 669 O O . GLN A 1 86 ? 12.631 4.497 -26.917 1.00 96.62 86 GLN A O 1
ATOM 674 N N . ILE A 1 87 ? 12.693 5.208 -24.790 1.00 96.31 87 ILE A N 1
ATOM 675 C CA . ILE A 1 87 ? 13.602 6.335 -25.047 1.00 96.31 87 ILE A CA 1
ATOM 676 C C . ILE A 1 87 ? 14.961 5.833 -25.554 1.00 96.31 87 ILE A C 1
ATOM 678 O O . ILE A 1 87 ? 15.488 6.384 -26.519 1.00 96.31 87 ILE A O 1
ATOM 682 N N . GLN A 1 88 ? 15.510 4.774 -24.950 1.00 97.81 88 GLN A N 1
ATOM 683 C CA . GLN A 1 88 ? 16.776 4.174 -25.387 1.00 97.81 88 GLN A CA 1
ATOM 684 C C . GLN A 1 88 ? 16.690 3.625 -26.816 1.00 97.81 88 GLN A C 1
ATOM 686 O O . GLN A 1 88 ? 17.579 3.897 -27.620 1.00 97.81 88 GLN A O 1
ATOM 691 N N . ILE A 1 89 ? 15.605 2.915 -27.150 1.00 98.25 89 ILE A N 1
ATOM 692 C CA . ILE A 1 89 ? 15.345 2.433 -28.515 1.00 98.25 89 ILE A CA 1
ATOM 693 C C . ILE A 1 89 ? 15.301 3.613 -29.488 1.00 98.25 89 ILE A C 1
ATOM 695 O O . ILE A 1 89 ? 16.053 3.625 -30.458 1.00 98.25 89 ILE A O 1
ATOM 699 N N . ASN A 1 90 ? 14.494 4.636 -29.193 1.00 97.94 90 ASN A N 1
ATOM 700 C CA . ASN A 1 90 ? 14.334 5.796 -30.069 1.00 97.94 90 ASN A CA 1
ATOM 701 C C . ASN A 1 90 ? 15.662 6.551 -30.282 1.00 97.94 90 ASN A C 1
ATOM 703 O O . ASN A 1 90 ? 15.919 7.053 -31.375 1.00 97.94 90 ASN A O 1
ATOM 707 N N . SER A 1 91 ? 16.507 6.651 -29.248 1.00 97.75 91 SER A N 1
ATOM 708 C CA . SER A 1 91 ? 17.836 7.270 -29.355 1.00 97.75 91 SER A CA 1
ATOM 709 C C . SER A 1 91 ? 18.760 6.460 -30.262 1.00 97.75 91 SER A C 1
ATOM 711 O O . SER A 1 91 ? 19.343 7.009 -31.195 1.00 97.75 91 SER A O 1
ATOM 713 N N . LEU A 1 92 ? 18.847 5.144 -30.042 1.00 98.31 92 LEU A N 1
ATOM 714 C CA . LEU A 1 92 ? 19.688 4.263 -30.851 1.00 98.31 92 LEU A CA 1
ATOM 715 C C . LEU A 1 92 ? 19.221 4.202 -32.310 1.00 98.31 92 LEU A C 1
ATOM 717 O O . LEU A 1 92 ? 20.051 4.202 -33.212 1.00 98.31 92 LEU A O 1
ATOM 721 N N . GLU A 1 93 ? 17.912 4.202 -32.567 1.00 97.88 93 GLU A N 1
ATOM 722 C CA . GLU A 1 93 ? 17.363 4.239 -33.929 1.00 97.88 93 GLU A CA 1
ATOM 723 C C . GLU A 1 93 ? 17.725 5.545 -34.658 1.00 97.88 93 GLU A C 1
ATOM 725 O O . GLU A 1 93 ? 18.086 5.510 -35.840 1.00 97.88 93 GLU A O 1
ATOM 730 N N . LYS A 1 94 ? 17.734 6.689 -33.956 1.00 98.12 94 LYS A N 1
ATOM 731 C CA . LYS A 1 94 ? 18.240 7.958 -34.511 1.00 98.12 94 LYS A CA 1
ATOM 732 C C . LYS A 1 94 ? 19.731 7.882 -34.831 1.00 98.12 94 LYS A C 1
ATOM 734 O O . LYS A 1 94 ? 20.130 8.265 -35.927 1.00 98.12 94 LYS A O 1
ATOM 739 N N . GLU A 1 95 ? 20.547 7.352 -33.921 1.00 97.19 95 GLU A N 1
ATOM 740 C CA . GLU A 1 95 ? 21.988 7.176 -34.150 1.00 97.19 95 GLU A CA 1
ATOM 741 C C . GLU A 1 95 ? 22.275 6.248 -35.339 1.00 97.19 95 GLU A C 1
ATOM 743 O O . GLU A 1 95 ? 23.118 6.567 -36.173 1.00 97.19 95 GLU A O 1
ATOM 748 N N . ILE A 1 96 ? 21.547 5.133 -35.465 1.00 98.19 96 ILE A N 1
ATOM 749 C CA . ILE A 1 96 ? 21.655 4.200 -36.600 1.00 98.19 96 ILE A CA 1
ATOM 750 C C . ILE A 1 96 ? 21.294 4.893 -37.918 1.00 98.19 96 ILE A C 1
ATOM 752 O O . ILE A 1 96 ? 21.938 4.632 -38.938 1.00 98.19 96 ILE A O 1
ATOM 756 N N . THR A 1 97 ? 20.280 5.762 -37.902 1.00 98.06 97 THR A N 1
ATOM 757 C CA . THR A 1 97 ? 19.846 6.528 -39.078 1.00 98.06 97 THR A CA 1
ATOM 758 C C . THR A 1 97 ? 20.929 7.514 -39.512 1.00 98.06 97 THR A C 1
ATOM 760 O O . THR A 1 97 ? 21.344 7.493 -40.669 1.00 98.06 97 THR A O 1
ATOM 763 N N . VAL A 1 98 ? 21.455 8.311 -38.574 1.00 96.94 98 VAL A N 1
ATOM 764 C CA . VAL A 1 98 ? 22.551 9.261 -38.835 1.00 96.94 98 VAL A CA 1
ATOM 765 C C . VAL A 1 98 ? 23.798 8.533 -39.340 1.00 96.94 98 VAL A C 1
ATOM 767 O O . VAL A 1 98 ? 24.374 8.918 -40.355 1.00 96.94 98 VAL A O 1
ATOM 770 N N . LEU A 1 99 ? 24.190 7.440 -38.680 1.00 96.56 99 LEU A N 1
ATOM 771 C CA . LEU A 1 99 ? 25.342 6.629 -39.075 1.00 96.56 99 LEU A CA 1
ATOM 772 C C . LEU A 1 99 ? 25.152 5.998 -40.460 1.00 96.56 99 LEU A C 1
ATOM 774 O O . LEU A 1 99 ? 26.111 5.866 -41.212 1.00 96.56 99 LEU A O 1
ATOM 778 N N . GLY A 1 100 ? 23.916 5.634 -40.812 1.00 96.69 100 GLY A N 1
ATOM 779 C CA . GLY A 1 100 ? 23.558 5.165 -42.146 1.00 96.69 100 GLY A CA 1
ATOM 780 C C . GLY A 1 100 ? 23.843 6.197 -43.233 1.00 96.69 100 GLY A C 1
ATOM 781 O O . GLY A 1 100 ? 24.519 5.847 -44.194 1.00 96.69 100 GLY A O 1
ATOM 782 N N . GLY A 1 101 ? 23.403 7.442 -43.040 1.00 95.88 101 GLY A N 1
ATOM 783 C CA . GLY A 1 101 ? 23.665 8.526 -43.993 1.00 95.88 101 GLY A CA 1
ATOM 784 C C . GLY A 1 101 ? 25.154 8.855 -44.121 1.00 95.88 101 GLY A C 1
ATOM 785 O O . GLY A 1 101 ? 25.661 8.995 -45.227 1.00 95.88 101 GLY A O 1
ATOM 786 N N . VAL A 1 102 ? 25.895 8.887 -43.004 1.00 95.12 102 VAL A N 1
ATOM 787 C CA . VAL A 1 102 ? 27.355 9.107 -43.036 1.00 95.12 102 VAL A CA 1
ATOM 788 C C . VAL A 1 102 ? 28.069 8.010 -43.830 1.00 95.12 102 VAL A C 1
ATOM 790 O O . VAL A 1 102 ? 28.940 8.312 -44.640 1.00 95.12 102 VAL A O 1
ATOM 793 N N . LEU A 1 103 ? 27.707 6.740 -43.614 1.00 96.12 103 LEU A N 1
ATOM 794 C CA . LEU A 1 103 ? 28.291 5.618 -44.352 1.00 96.12 103 LEU A CA 1
ATOM 795 C C . LEU A 1 103 ? 28.009 5.717 -45.856 1.00 96.12 103 LEU A C 1
ATOM 797 O O . LEU A 1 103 ? 28.895 5.419 -46.649 1.00 96.12 103 LEU A O 1
ATOM 801 N N . GLU A 1 104 ? 26.807 6.138 -46.248 1.00 96.38 104 GLU A N 1
ATOM 802 C CA . GLU A 1 104 ? 26.440 6.344 -47.653 1.00 96.38 104 GLU A CA 1
ATOM 803 C C . GLU A 1 104 ? 27.318 7.422 -48.304 1.00 96.38 104 GLU A C 1
ATOM 805 O O . GLU A 1 104 ? 28.017 7.132 -49.274 1.00 96.38 104 GLU A O 1
ATOM 810 N N . THR A 1 105 ? 27.414 8.607 -47.691 1.00 94.56 105 THR A N 1
ATOM 811 C CA . THR A 1 105 ? 28.254 9.708 -48.197 1.00 94.56 105 THR A CA 1
ATOM 812 C C . THR A 1 105 ? 29.740 9.337 -48.280 1.00 94.56 105 THR A C 1
ATOM 814 O O . THR A 1 105 ? 30.421 9.679 -49.251 1.00 94.56 105 THR A O 1
ATOM 817 N N . VAL A 1 106 ? 30.272 8.631 -47.273 1.00 93.25 106 VAL A N 1
ATOM 818 C CA . VAL A 1 106 ? 31.678 8.187 -47.273 1.00 93.25 106 VAL A CA 1
ATOM 819 C C . VAL A 1 106 ? 31.919 7.155 -48.373 1.00 93.25 106 VAL A C 1
ATOM 821 O O . VAL A 1 106 ? 32.926 7.250 -49.073 1.00 93.25 106 VAL A O 1
ATOM 824 N N . ASN A 1 107 ? 30.998 6.206 -48.568 1.00 94.25 107 ASN A N 1
ATOM 825 C CA . ASN A 1 107 ? 31.117 5.203 -49.622 1.00 94.25 107 ASN A CA 1
ATOM 826 C C . ASN A 1 107 ? 31.129 5.846 -51.015 1.00 94.25 107 ASN A C 1
ATOM 828 O O . ASN A 1 107 ? 31.997 5.528 -51.822 1.00 94.25 107 ASN A O 1
ATOM 832 N N . GLU A 1 108 ? 30.220 6.787 -51.280 1.00 93.69 108 GLU A N 1
ATOM 833 C CA . GLU A 1 108 ? 30.177 7.528 -52.549 1.00 93.69 108 GLU A CA 1
ATOM 834 C C . GLU A 1 108 ? 31.479 8.298 -52.812 1.00 93.69 108 GLU A C 1
ATOM 836 O O . GLU A 1 108 ? 32.053 8.203 -53.899 1.00 93.69 108 GLU A O 1
ATOM 841 N N . SER A 1 109 ? 31.990 8.996 -51.792 1.00 91.06 109 SER A N 1
ATOM 842 C CA . SER A 1 109 ? 33.245 9.756 -51.883 1.00 91.06 109 SER A CA 1
ATOM 843 C C . SER A 1 109 ? 34.445 8.846 -52.169 1.00 91.06 109 SER A C 1
ATOM 845 O O . SER A 1 109 ? 35.306 9.167 -52.991 1.00 91.06 109 SER A O 1
ATOM 847 N N . MET A 1 110 ? 34.506 7.686 -51.507 1.00 91.06 110 MET A N 1
ATOM 848 C CA . MET A 1 110 ? 35.553 6.691 -51.736 1.00 91.06 110 MET A CA 1
ATOM 849 C C . MET A 1 110 ? 35.471 6.078 -53.138 1.00 91.06 110 MET A C 1
ATOM 851 O O . MET A 1 110 ? 36.509 5.895 -53.778 1.00 91.06 110 MET A O 1
ATOM 855 N N . ASP A 1 111 ? 34.265 5.791 -53.634 1.00 90.88 111 ASP A N 1
ATOM 856 C CA . ASP A 1 111 ? 34.048 5.268 -54.986 1.00 90.88 111 ASP A CA 1
ATOM 857 C C . ASP A 1 111 ? 34.483 6.278 -56.059 1.00 90.88 111 ASP A C 1
ATOM 859 O O . ASP A 1 111 ? 35.111 5.905 -57.056 1.00 90.88 111 ASP A O 1
ATOM 863 N N . GLU A 1 112 ? 34.190 7.566 -55.865 1.00 89.31 112 GLU A N 1
ATOM 864 C CA . GLU A 1 112 ? 34.633 8.637 -56.761 1.00 89.31 112 GLU A CA 1
ATOM 865 C C . GLU A 1 112 ? 36.162 8.786 -56.753 1.00 89.31 112 GLU A C 1
ATOM 867 O O . GLU A 1 112 ? 36.802 8.755 -57.812 1.00 89.31 112 GLU A O 1
ATOM 872 N N . LEU A 1 113 ? 36.769 8.850 -55.563 1.00 86.69 113 LEU A N 1
ATOM 873 C CA . LEU A 1 113 ? 38.221 8.951 -55.413 1.00 86.69 113 LEU A CA 1
ATOM 874 C C . LEU A 1 113 ? 38.941 7.729 -56.002 1.00 86.69 113 LEU A C 1
ATOM 876 O O . LEU A 1 113 ? 39.963 7.869 -56.681 1.00 86.69 113 LEU A O 1
ATOM 880 N N . GLY A 1 114 ? 38.378 6.534 -55.813 1.00 86.44 114 GLY A N 1
ATOM 881 C CA . GLY A 1 114 ? 38.874 5.287 -56.389 1.00 86.44 114 GLY A CA 1
ATOM 882 C C . GLY A 1 114 ? 38.875 5.305 -57.920 1.00 86.44 114 GLY A C 1
ATOM 883 O O . GLY A 1 114 ? 39.870 4.917 -58.539 1.00 86.44 114 GLY A O 1
ATOM 884 N N . LYS A 1 115 ? 37.811 5.818 -58.556 1.00 89.69 115 LYS A N 1
ATOM 885 C CA . LYS A 1 115 ? 37.748 5.980 -60.024 1.00 89.69 115 LYS A CA 1
ATOM 886 C C . LYS A 1 115 ? 38.844 6.916 -60.538 1.00 89.69 115 LYS A C 1
ATOM 888 O O . LYS A 1 115 ? 39.520 6.577 -61.515 1.00 89.69 115 LYS A O 1
ATOM 893 N N . ILE A 1 116 ? 39.048 8.057 -59.874 1.00 86.25 116 ILE A N 1
ATOM 894 C CA . ILE A 1 116 ? 40.087 9.037 -60.232 1.00 86.25 116 ILE A CA 1
ATOM 895 C C . ILE A 1 116 ? 41.481 8.419 -60.084 1.00 86.25 116 ILE A C 1
ATOM 897 O O . ILE A 1 116 ? 42.307 8.518 -60.996 1.00 86.25 116 ILE A O 1
ATOM 901 N N . TYR A 1 117 ? 41.741 7.740 -58.966 1.00 84.38 117 TYR A N 1
ATOM 902 C CA . TYR A 1 117 ? 43.019 7.081 -58.714 1.00 84.38 117 TYR A CA 1
ATOM 903 C C . TYR A 1 117 ? 43.321 6.004 -59.765 1.00 84.38 117 TYR A C 1
ATOM 905 O O . TYR A 1 117 ? 44.399 6.008 -60.360 1.00 84.38 117 TYR A O 1
ATOM 913 N N . LEU A 1 118 ? 42.354 5.136 -60.085 1.00 85.31 118 LEU A N 1
ATOM 914 C CA . LEU A 1 118 ? 42.513 4.113 -61.124 1.00 85.31 118 LEU A CA 1
ATOM 915 C C . LEU A 1 118 ? 42.811 4.719 -62.502 1.00 85.31 118 LEU A C 1
ATOM 917 O O . LEU A 1 118 ? 43.644 4.183 -63.235 1.00 85.31 118 LEU A O 1
ATOM 921 N N . ALA A 1 119 ? 42.167 5.834 -62.862 1.00 87.00 119 ALA A N 1
ATOM 922 C CA . ALA A 1 119 ? 42.473 6.547 -64.101 1.00 87.00 119 ALA A CA 1
ATOM 923 C C . ALA A 1 119 ? 43.926 7.058 -64.112 1.00 87.00 119 ALA A C 1
ATOM 925 O O . ALA A 1 119 ? 44.647 6.843 -65.087 1.00 87.00 119 ALA A O 1
ATOM 926 N N . ARG A 1 120 ? 44.394 7.651 -63.006 1.00 84.19 120 ARG A N 1
ATOM 927 C CA . ARG A 1 120 ? 45.776 8.141 -62.865 1.00 84.19 120 ARG A CA 1
ATOM 928 C C . ARG A 1 120 ? 46.814 7.021 -62.892 1.00 84.19 120 ARG A C 1
ATOM 930 O O . ARG A 1 120 ? 47.847 7.183 -63.536 1.00 84.19 120 ARG A O 1
ATOM 937 N N . VAL A 1 121 ? 46.543 5.877 -62.262 1.00 81.81 121 VAL A N 1
ATOM 938 C CA . VAL A 1 121 ? 47.434 4.704 -62.295 1.00 81.81 121 VAL A CA 1
ATOM 939 C C . VAL A 1 121 ? 47.598 4.178 -63.721 1.00 81.81 121 VAL A C 1
ATOM 941 O O . VAL A 1 121 ? 48.723 3.911 -64.144 1.00 81.81 121 VAL A O 1
ATOM 944 N N . ARG A 1 122 ? 46.508 4.081 -64.499 1.00 84.88 122 ARG A N 1
ATOM 945 C CA . ARG A 1 122 ? 46.577 3.672 -65.915 1.00 84.88 122 ARG A CA 1
ATOM 946 C C . ARG A 1 122 ? 47.430 4.632 -66.743 1.00 84.88 122 ARG A C 1
ATOM 948 O O . ARG A 1 122 ? 48.248 4.182 -67.542 1.00 84.88 122 ARG A O 1
ATOM 955 N N . GLU A 1 123 ? 47.266 5.937 -66.539 1.00 79.81 123 GLU A N 1
ATOM 956 C CA . GLU A 1 123 ? 48.067 6.952 -67.232 1.00 79.81 123 GLU A CA 1
ATOM 957 C C . GLU A 1 123 ? 49.540 6.918 -66.810 1.00 79.81 123 GLU A C 1
ATOM 959 O O . GLU A 1 123 ? 50.428 6.990 -67.659 1.00 79.81 123 GLU A O 1
ATOM 964 N N . SER A 1 124 ? 49.816 6.723 -65.520 1.00 74.50 124 SER A N 1
ATOM 965 C CA . SER A 1 124 ? 51.172 6.527 -65.005 1.00 74.50 124 SER A CA 1
ATOM 966 C C . SER A 1 124 ? 51.843 5.298 -65.630 1.00 74.50 124 SER A C 1
ATOM 968 O O . SER A 1 124 ? 52.963 5.401 -66.118 1.00 74.50 124 SER A O 1
ATOM 970 N N . TYR A 1 125 ? 51.141 4.162 -65.730 1.00 77.12 125 TYR A N 1
ATOM 971 C CA . TYR A 1 125 ? 51.649 2.940 -66.370 1.00 77.12 125 TYR A CA 1
ATOM 972 C C . TYR A 1 125 ? 51.918 3.109 -67.875 1.00 77.12 125 TYR A C 1
ATOM 974 O O . TYR A 1 125 ? 52.908 2.610 -68.404 1.00 77.12 125 TYR A O 1
ATOM 982 N N . ARG A 1 126 ? 51.063 3.848 -68.593 1.00 77.75 126 ARG A N 1
ATOM 983 C CA . ARG A 1 126 ? 51.317 4.185 -70.005 1.00 77.75 126 ARG A CA 1
ATOM 984 C C . ARG A 1 126 ? 52.576 5.039 -70.162 1.00 77.75 126 ARG A C 1
ATOM 986 O O . ARG A 1 126 ? 53.332 4.845 -71.111 1.00 77.75 126 ARG A O 1
ATOM 993 N N . ARG A 1 127 ? 52.810 5.959 -69.222 1.00 69.75 127 ARG A N 1
ATOM 994 C CA . ARG A 1 127 ? 53.948 6.890 -69.218 1.00 69.75 127 ARG A CA 1
ATOM 995 C C . ARG A 1 127 ? 55.224 6.316 -68.601 1.00 69.75 127 ARG A C 1
ATOM 997 O O . ARG A 1 127 ? 56.294 6.833 -68.893 1.00 69.75 127 ARG A O 1
ATOM 1004 N N . SER A 1 128 ? 55.156 5.232 -67.824 1.00 66.00 128 SER A N 1
ATOM 1005 C CA . SER A 1 128 ? 56.323 4.597 -67.185 1.00 66.00 128 SER A CA 1
ATOM 1006 C C . SER A 1 128 ? 57.304 3.965 -68.177 1.00 66.00 128 SER A C 1
ATOM 1008 O O . SER A 1 128 ? 58.362 3.489 -67.777 1.00 66.00 128 SER A O 1
ATOM 1010 N N . ARG A 1 129 ? 56.959 3.955 -69.470 1.00 61.66 129 ARG A N 1
ATOM 1011 C CA . ARG A 1 129 ? 57.856 3.611 -70.580 1.00 61.66 129 ARG A CA 1
ATOM 1012 C C . ARG A 1 129 ? 58.828 4.739 -70.955 1.00 61.66 129 ARG A C 1
ATOM 1014 O O . ARG A 1 129 ? 59.687 4.508 -71.792 1.00 61.66 129 ARG A O 1
ATOM 1021 N N . VAL A 1 130 ? 58.692 5.932 -70.367 1.00 63.94 130 VAL A N 1
ATOM 1022 C CA . VAL A 1 130 ? 59.620 7.061 -70.531 1.00 63.94 130 VAL A CA 1
ATOM 1023 C C . VAL A 1 130 ? 60.488 7.143 -69.279 1.00 63.94 130 VAL A C 1
ATOM 1025 O O . VAL A 1 130 ? 59.993 7.466 -68.196 1.00 63.94 130 VAL A O 1
ATOM 1028 N N . THR A 1 131 ? 61.774 6.816 -69.394 1.00 68.50 131 THR A N 1
ATOM 1029 C CA . THR A 1 131 ? 62.691 6.884 -68.251 1.00 68.50 131 THR A CA 1
ATOM 1030 C C . THR A 1 131 ? 63.148 8.327 -68.000 1.00 68.50 131 THR A C 1
ATOM 1032 O O . THR A 1 131 ? 63.144 9.148 -68.920 1.00 68.50 131 THR A O 1
ATOM 1035 N N . PRO A 1 132 ? 63.593 8.680 -66.776 1.00 67.81 132 PRO A N 1
ATOM 1036 C CA . PRO A 1 132 ? 64.203 9.987 -66.519 1.00 67.81 132 PRO A CA 1
ATOM 1037 C C . PRO A 1 132 ? 65.390 10.300 -67.444 1.00 67.81 132 PRO A C 1
ATOM 1039 O O . PRO A 1 132 ? 65.651 11.467 -67.710 1.00 67.81 132 PRO A O 1
ATOM 1042 N N . ILE A 1 133 ? 66.076 9.270 -67.956 1.00 68.50 133 ILE A N 1
ATOM 1043 C CA . ILE A 1 133 ? 67.168 9.402 -68.927 1.00 68.50 133 ILE A CA 1
ATOM 1044 C C . ILE A 1 133 ? 66.612 9.801 -70.301 1.00 68.50 133 ILE A C 1
ATOM 1046 O O . ILE A 1 133 ? 67.071 10.789 -70.866 1.00 68.50 133 ILE A O 1
ATOM 1050 N N . ASP A 1 134 ? 65.566 9.128 -70.794 1.00 71.31 134 ASP A N 1
ATOM 1051 C CA . ASP A 1 134 ? 64.883 9.501 -72.050 1.00 71.31 134 ASP A CA 1
ATOM 1052 C C . ASP A 1 134 ? 64.322 10.927 -71.983 1.00 71.31 134 ASP A C 1
ATOM 1054 O O . ASP A 1 134 ? 64.306 11.678 -72.958 1.00 71.31 134 ASP A O 1
ATOM 1058 N N . MET A 1 135 ? 63.891 11.321 -70.787 1.00 71.25 135 MET A N 1
ATOM 1059 C CA . MET A 1 135 ? 63.324 12.629 -70.520 1.00 71.25 135 MET A CA 1
ATOM 1060 C C . MET A 1 135 ? 64.355 13.756 -70.661 1.00 71.25 135 MET A C 1
ATOM 1062 O O . MET A 1 135 ? 64.011 14.782 -71.242 1.00 71.25 135 MET A O 1
ATOM 1066 N N . ILE A 1 136 ? 65.607 13.549 -70.225 1.00 70.31 136 ILE A N 1
ATOM 1067 C CA . ILE A 1 136 ? 66.722 14.501 -70.417 1.00 70.31 136 ILE A CA 1
ATOM 1068 C C . ILE A 1 136 ? 66.948 14.768 -71.910 1.00 70.31 136 ILE A C 1
ATOM 1070 O O . ILE A 1 136 ? 67.080 15.922 -72.314 1.00 70.31 136 ILE A O 1
ATOM 1074 N N . PHE A 1 137 ? 66.934 13.715 -72.734 1.00 72.81 137 PHE A N 1
ATOM 1075 C CA . PHE A 1 137 ? 67.153 13.822 -74.181 1.00 72.81 137 PHE A CA 1
ATOM 1076 C C . PHE A 1 137 ? 65.945 14.380 -74.954 1.00 72.81 137 PHE A C 1
ATOM 1078 O O . PHE A 1 137 ? 66.097 14.819 -76.090 1.00 72.81 137 PHE A O 1
ATOM 1085 N N . SER A 1 138 ? 64.756 14.401 -74.343 1.00 74.06 138 SER A N 1
ATOM 1086 C CA . SER A 1 138 ? 63.518 14.931 -74.944 1.00 74.06 138 SER A CA 1
ATOM 1087 C C . SER A 1 138 ? 63.217 16.402 -74.610 1.00 74.06 138 SER A C 1
ATOM 1089 O O . SER A 1 138 ? 62.294 16.990 -75.175 1.00 74.06 138 SER A O 1
ATOM 1091 N N . THR A 1 139 ? 63.942 16.999 -73.658 1.00 80.75 139 THR A N 1
ATOM 1092 C CA . THR A 1 139 ? 63.699 18.369 -73.165 1.00 80.75 139 THR A CA 1
ATOM 1093 C C . THR A 1 139 ? 64.602 19.399 -73.835 1.00 80.75 139 THR A C 1
ATOM 1095 O O . THR A 1 139 ? 65.769 19.129 -74.093 1.00 80.75 139 THR A O 1
ATOM 1098 N N . SER A 1 140 ? 64.085 20.608 -74.075 1.00 80.75 140 SER A N 1
ATOM 1099 C CA . SER A 1 140 ? 64.793 21.673 -74.805 1.00 80.75 140 SER A CA 1
ATOM 1100 C C . SER A 1 140 ? 65.821 22.450 -73.968 1.00 80.75 140 SER A C 1
ATOM 1102 O O . SER A 1 140 ? 66.640 23.170 -74.532 1.00 80.75 140 SER A O 1
ATOM 1104 N N . SER A 1 141 ? 65.797 22.332 -72.633 1.00 88.12 141 SER A N 1
ATOM 1105 C CA . SER A 1 141 ? 66.788 22.939 -71.730 1.00 88.12 141 SER A CA 1
ATOM 1106 C C . SER A 1 141 ? 66.863 22.220 -70.377 1.00 88.12 141 SER A C 1
ATOM 1108 O O . SER A 1 141 ? 65.907 21.573 -69.945 1.00 88.12 141 SER A O 1
ATOM 1110 N N . PHE A 1 142 ? 67.973 22.401 -69.652 1.00 81.44 142 PHE A N 1
ATOM 1111 C CA . PHE A 1 142 ? 68.146 21.854 -68.299 1.00 81.44 142 PHE A CA 1
ATOM 1112 C C . PHE A 1 142 ? 67.087 22.365 -67.298 1.00 81.44 142 PHE A C 1
ATOM 1114 O O . PHE A 1 142 ? 66.643 21.622 -66.422 1.00 81.44 142 PHE A O 1
ATOM 1121 N N . GLY A 1 143 ? 66.623 23.611 -67.451 1.00 86.06 143 GLY A N 1
ATOM 1122 C CA . GLY A 1 143 ? 65.550 24.174 -66.622 1.00 86.06 143 GLY A CA 1
ATOM 1123 C C . GLY A 1 143 ? 64.185 23.514 -66.859 1.00 86.06 143 GLY A C 1
ATOM 1124 O O . GLY A 1 143 ? 63.439 23.282 -65.904 1.00 86.06 143 GLY A O 1
ATOM 1125 N N . ASP A 1 144 ? 63.873 23.154 -68.109 1.00 82.50 144 ASP A N 1
ATOM 1126 C CA . ASP A 1 144 ? 62.651 22.414 -68.467 1.00 82.50 144 ASP A CA 1
ATOM 1127 C C . ASP A 1 144 ? 62.682 20.983 -67.900 1.00 82.50 144 ASP A C 1
ATOM 1129 O O . ASP A 1 144 ? 61.706 20.522 -67.301 1.00 82.50 144 ASP A O 1
ATOM 1133 N N . PHE A 1 145 ? 63.840 20.316 -67.971 1.00 83.81 145 PHE A N 1
ATOM 1134 C CA . PHE A 1 145 ? 64.061 19.022 -67.321 1.00 83.81 145 PHE A CA 1
ATOM 1135 C C . PHE A 1 145 ? 63.803 19.077 -65.806 1.00 83.81 145 PHE A C 1
ATOM 1137 O O . PHE A 1 145 ? 62.982 18.309 -65.296 1.00 83.81 145 PHE A O 1
ATOM 1144 N N . LEU A 1 146 ? 64.440 20.012 -65.086 1.00 84.56 146 LEU A N 1
ATOM 1145 C CA . LEU A 1 146 ? 64.257 20.158 -63.636 1.00 84.56 146 LEU A CA 1
ATOM 1146 C C . LEU A 1 146 ? 62.801 20.464 -63.260 1.00 84.56 146 LEU A C 1
ATOM 1148 O O . LEU A 1 146 ? 62.281 19.926 -62.279 1.00 84.56 146 LEU A O 1
ATOM 1152 N N . THR A 1 147 ? 62.124 21.294 -64.053 1.00 85.00 147 THR A N 1
ATOM 1153 C CA . THR A 1 147 ? 60.717 21.651 -63.840 1.00 85.00 147 THR A CA 1
ATOM 1154 C C . THR A 1 147 ? 59.807 20.434 -63.978 1.00 85.00 147 THR A C 1
ATOM 1156 O O . THR A 1 147 ? 58.987 20.158 -63.099 1.00 85.00 147 THR A O 1
ATOM 1159 N N . LYS A 1 148 ? 59.975 19.649 -65.044 1.00 82.19 148 LYS A N 1
ATOM 1160 C CA . LYS A 1 148 ? 59.174 18.442 -65.256 1.00 82.19 148 LYS A CA 1
ATOM 1161 C C . LYS A 1 148 ? 59.502 17.337 -64.235 1.00 82.19 148 LYS A C 1
ATOM 1163 O O . LYS A 1 148 ? 58.580 16.677 -63.758 1.00 82.19 148 LYS A O 1
ATOM 1168 N N . LEU A 1 149 ? 60.765 17.186 -63.819 1.00 82.25 149 LEU A N 1
ATOM 1169 C CA . LEU A 1 149 ? 61.167 16.279 -62.731 1.00 82.25 149 LEU A CA 1
ATOM 1170 C C . LEU A 1 149 ? 60.503 16.663 -61.395 1.00 82.25 149 LEU A C 1
ATOM 1172 O O . LEU A 1 149 ? 59.982 15.802 -60.682 1.00 82.25 149 LEU A O 1
ATOM 1176 N N . LYS A 1 150 ? 60.451 17.964 -61.076 1.00 85.12 150 LYS A N 1
ATOM 1177 C CA . LYS A 1 150 ? 59.735 18.488 -59.902 1.00 85.12 150 LYS A CA 1
ATOM 1178 C C . LYS A 1 150 ? 58.240 18.159 -59.953 1.00 85.12 150 LYS A C 1
ATOM 1180 O O . LYS A 1 150 ? 57.677 17.748 -58.934 1.00 85.12 150 LYS A O 1
ATOM 1185 N N . TYR A 1 151 ? 57.592 18.296 -61.112 1.00 84.19 151 TYR A N 1
ATOM 1186 C CA . TYR A 1 151 ? 56.177 17.945 -61.263 1.00 84.19 151 TYR A CA 1
ATOM 1187 C C . TYR A 1 151 ? 55.921 16.449 -61.081 1.00 84.19 151 TYR A C 1
ATOM 1189 O O . TYR A 1 151 ? 54.998 16.088 -60.356 1.00 84.19 151 TYR A O 1
ATOM 1197 N N . LEU A 1 152 ? 56.756 15.579 -61.654 1.00 79.75 152 LEU A N 1
ATOM 1198 C CA . LEU A 1 152 ? 56.632 14.128 -61.474 1.00 79.75 152 LEU A CA 1
ATOM 1199 C C . LEU A 1 152 ? 56.747 13.716 -60.001 1.00 79.75 152 LEU A C 1
ATOM 1201 O O . LEU A 1 152 ? 55.915 12.954 -59.506 1.00 79.75 152 LEU A O 1
ATOM 1205 N N . ASN A 1 153 ? 57.724 14.267 -59.276 1.00 83.12 153 ASN A N 1
ATOM 1206 C CA . ASN A 1 153 ? 57.876 14.011 -57.842 1.00 83.12 153 ASN A CA 1
ATOM 1207 C C . ASN A 1 153 ? 56.682 14.536 -57.029 1.00 83.12 153 ASN A C 1
ATOM 1209 O O . ASN A 1 153 ? 56.214 13.862 -56.112 1.00 83.12 153 ASN A O 1
ATOM 1213 N N . THR A 1 154 ? 56.148 15.703 -57.396 1.00 86.69 154 THR A N 1
ATOM 1214 C CA . THR A 1 154 ? 54.958 16.283 -56.752 1.00 86.69 154 THR A CA 1
ATOM 1215 C C . THR A 1 154 ? 53.714 15.418 -56.979 1.00 86.69 154 THR A C 1
ATOM 1217 O O . THR A 1 154 ? 52.968 15.151 -56.038 1.00 86.69 154 THR A O 1
ATOM 1220 N N . ILE A 1 155 ? 53.507 14.935 -58.208 1.00 82.44 155 ILE A N 1
ATOM 1221 C CA . ILE A 1 155 ? 52.411 14.029 -58.581 1.00 82.44 155 ILE A CA 1
ATOM 1222 C C . ILE A 1 155 ? 52.506 12.729 -57.780 1.00 82.44 155 ILE A C 1
ATOM 1224 O O . ILE A 1 155 ? 51.526 12.347 -57.144 1.00 82.44 155 ILE A O 1
ATOM 1228 N N . LYS A 1 156 ? 53.694 12.109 -57.729 1.00 82.25 156 LYS A N 1
ATOM 1229 C CA . LYS A 1 156 ? 53.949 10.888 -56.952 1.00 82.25 156 LYS A CA 1
ATOM 1230 C C . LYS A 1 156 ? 53.632 11.074 -55.466 1.00 82.25 156 LYS A C 1
ATOM 1232 O O . LYS A 1 156 ? 52.946 10.236 -54.887 1.00 82.25 156 LYS A O 1
ATOM 1237 N N . ALA A 1 157 ? 54.090 12.170 -54.860 1.00 87.06 157 ALA A N 1
ATOM 1238 C CA . ALA A 1 157 ? 53.810 12.470 -53.455 1.00 87.06 157 ALA A CA 1
ATOM 1239 C C . ALA A 1 157 ? 52.304 12.662 -53.194 1.00 87.06 157 ALA A C 1
ATOM 1241 O O . ALA A 1 157 ? 51.777 12.168 -52.199 1.00 87.06 157 ALA A O 1
ATOM 1242 N N . LYS A 1 158 ? 51.586 13.334 -54.106 1.00 85.38 158 LYS A N 1
ATOM 1243 C CA . LYS A 1 158 ? 50.127 13.496 -54.014 1.00 85.38 158 LYS A CA 1
ATOM 1244 C C . LYS A 1 158 ? 49.371 12.181 -54.212 1.00 85.38 158 LYS A C 1
ATOM 1246 O O . LYS A 1 158 ? 48.388 11.963 -53.517 1.00 85.38 158 LYS A O 1
ATOM 1251 N N . ASP A 1 159 ? 49.825 11.301 -55.101 1.00 84.44 159 ASP A N 1
ATOM 1252 C CA . ASP A 1 159 ? 49.220 9.974 -55.289 1.00 84.44 159 ASP A CA 1
ATOM 1253 C C . ASP A 1 159 ? 49.397 9.074 -54.060 1.00 84.44 159 ASP A C 1
ATOM 1255 O O . ASP A 1 159 ? 48.463 8.375 -53.670 1.00 84.44 159 ASP A O 1
ATOM 1259 N N . GLN A 1 160 ? 50.563 9.124 -53.410 1.00 86.00 160 GLN A N 1
ATOM 1260 C CA . GLN A 1 160 ? 50.796 8.421 -52.143 1.00 86.00 160 GLN A CA 1
ATOM 1261 C C . GLN A 1 160 ? 49.907 8.959 -51.014 1.00 86.00 160 GLN A C 1
ATOM 1263 O O . GLN A 1 160 ? 49.375 8.173 -50.231 1.00 86.00 160 GLN A O 1
ATOM 1268 N N . LEU A 1 161 ? 49.714 10.281 -50.950 1.00 87.62 161 LEU A N 1
ATOM 1269 C CA . LEU A 1 161 ? 48.812 10.915 -49.986 1.00 87.62 161 LEU A CA 1
ATOM 1270 C C . LEU A 1 161 ? 47.356 10.470 -50.197 1.00 87.62 161 LEU A C 1
ATOM 1272 O O . LEU A 1 161 ? 46.727 10.018 -49.249 1.00 87.62 161 LEU A O 1
ATOM 1276 N N . ILE A 1 162 ? 46.857 10.522 -51.437 1.00 84.44 162 ILE A N 1
ATOM 1277 C CA . ILE A 1 162 ? 45.491 10.095 -51.786 1.00 84.44 162 ILE A CA 1
ATOM 1278 C C . ILE A 1 162 ? 45.258 8.626 -51.415 1.00 84.44 162 ILE A C 1
ATOM 1280 O O . ILE A 1 162 ? 44.211 8.290 -50.869 1.00 84.44 162 ILE A O 1
ATOM 1284 N N . LEU A 1 163 ? 46.230 7.747 -51.681 1.00 85.81 163 LEU A N 1
ATOM 1285 C CA . LEU A 1 163 ? 46.122 6.334 -51.318 1.00 85.81 163 LEU A CA 1
ATOM 1286 C C . LEU A 1 163 ? 46.043 6.144 -49.795 1.00 85.81 163 LEU A C 1
ATOM 1288 O O . LEU A 1 163 ? 45.217 5.371 -49.318 1.00 85.81 163 LEU A O 1
ATOM 1292 N N . SER A 1 164 ? 46.867 6.879 -49.042 1.00 89.19 164 SER A N 1
ATOM 1293 C CA . SER A 1 164 ? 46.858 6.865 -47.576 1.00 89.19 164 SER A CA 1
ATOM 1294 C C . SER A 1 164 ? 45.534 7.386 -46.999 1.00 89.19 164 SER A C 1
ATOM 1296 O O . SER A 1 164 ? 44.998 6.806 -46.056 1.00 89.19 164 SER A O 1
ATOM 1298 N N . GLU A 1 165 ? 44.972 8.451 -47.576 1.00 87.06 165 GLU A N 1
ATOM 1299 C CA . GLU A 1 165 ? 43.657 8.985 -47.199 1.00 87.06 165 GLU A CA 1
ATOM 1300 C C . GLU A 1 165 ? 42.532 7.990 -47.507 1.00 87.06 165 GLU A C 1
ATOM 1302 O O . GLU A 1 165 ? 41.704 7.727 -46.638 1.00 87.06 165 GLU A O 1
ATOM 1307 N N . LEU A 1 166 ? 42.546 7.366 -48.690 1.00 87.94 166 LEU A N 1
ATOM 1308 C CA . LEU A 1 166 ? 41.564 6.353 -49.080 1.00 87.94 166 LEU A CA 1
ATOM 1309 C C . LEU A 1 166 ? 41.610 5.125 -48.158 1.00 87.94 166 LEU A C 1
ATOM 1311 O O . LEU A 1 166 ? 40.565 4.610 -47.762 1.00 87.94 166 LEU A O 1
ATOM 1315 N N . GLU A 1 167 ? 42.810 4.663 -47.795 1.00 90.44 167 GLU A N 1
ATOM 1316 C CA . GLU A 1 167 ? 42.990 3.560 -46.848 1.00 90.44 167 GLU A CA 1
ATOM 1317 C C . GLU A 1 167 ? 42.426 3.912 -45.465 1.00 90.44 167 GLU A C 1
ATOM 1319 O O . GLU A 1 167 ? 41.666 3.131 -44.892 1.00 90.44 167 GLU A O 1
ATOM 1324 N N . ARG A 1 168 ? 42.711 5.116 -44.951 1.00 90.81 168 ARG A N 1
ATOM 1325 C CA . ARG A 1 168 ? 42.153 5.594 -43.674 1.00 90.81 168 ARG A CA 1
ATOM 1326 C C . ARG A 1 168 ? 40.630 5.686 -43.707 1.00 90.81 168 ARG A C 1
ATOM 1328 O O . ARG A 1 168 ? 39.984 5.207 -42.778 1.00 90.81 168 ARG A O 1
ATOM 1335 N N . SER A 1 169 ? 40.058 6.260 -44.766 1.00 91.50 169 SER A N 1
ATOM 1336 C CA . SER A 1 169 ? 38.604 6.346 -44.942 1.00 91.50 169 SER A CA 1
ATOM 1337 C C . SER A 1 169 ? 37.956 4.967 -45.010 1.00 91.50 169 SER A C 1
ATOM 1339 O O . SER A 1 169 ? 36.898 4.769 -44.421 1.00 91.50 169 SER A O 1
ATOM 1341 N N . ARG A 1 170 ? 38.609 3.991 -45.655 1.00 92.62 170 ARG A N 1
ATOM 1342 C CA . ARG A 1 170 ? 38.129 2.606 -45.696 1.00 92.62 170 ARG A CA 1
ATOM 1343 C C . ARG A 1 170 ? 38.081 1.967 -44.313 1.00 92.62 170 ARG A C 1
ATOM 1345 O O . ARG A 1 170 ? 37.075 1.360 -43.964 1.00 92.62 170 ARG A O 1
ATOM 1352 N N . LEU A 1 171 ? 39.146 2.120 -43.528 1.00 94.38 171 LEU A N 1
ATOM 1353 C CA . LEU A 1 171 ? 39.207 1.572 -42.172 1.00 94.38 171 LEU A CA 1
ATOM 1354 C C . LEU A 1 171 ? 38.148 2.208 -41.254 1.00 94.38 171 LEU A C 1
ATOM 1356 O O . LEU A 1 171 ? 37.465 1.492 -40.524 1.00 94.38 171 LEU A O 1
ATOM 1360 N N . ASP A 1 172 ? 37.966 3.531 -41.322 1.00 92.94 172 ASP A N 1
ATOM 1361 C CA . ASP A 1 172 ? 36.920 4.243 -40.571 1.00 92.94 172 ASP A CA 1
ATOM 1362 C C . ASP A 1 172 ? 35.506 3.822 -41.014 1.00 92.94 172 ASP A C 1
ATOM 1364 O O . ASP A 1 172 ? 34.637 3.581 -40.173 1.00 92.94 172 ASP A O 1
ATOM 1368 N N . TYR A 1 173 ? 35.280 3.649 -42.321 1.00 95.56 173 TYR A N 1
ATOM 1369 C CA . TYR A 1 173 ? 34.024 3.128 -42.866 1.00 95.56 173 TYR A CA 1
ATOM 1370 C C . TYR A 1 173 ? 33.707 1.726 -42.328 1.00 95.56 173 TYR A C 1
ATOM 1372 O O . TYR A 1 173 ? 32.598 1.489 -41.840 1.00 95.56 173 TYR A O 1
ATOM 1380 N N . ASP A 1 174 ? 34.673 0.803 -42.380 1.00 95.81 174 ASP A N 1
ATOM 1381 C CA . ASP A 1 174 ? 34.490 -0.576 -41.920 1.00 95.81 174 ASP A CA 1
ATOM 1382 C C . ASP A 1 174 ? 34.180 -0.621 -40.412 1.00 95.81 174 ASP A C 1
ATOM 1384 O O . ASP A 1 174 ? 33.251 -1.321 -39.992 1.00 95.81 174 ASP A O 1
ATOM 1388 N N . GLN A 1 175 ? 34.865 0.203 -39.608 1.00 95.81 175 GLN A N 1
ATOM 1389 C CA . GLN A 1 175 ? 34.590 0.342 -38.176 1.00 95.81 175 GLN A CA 1
ATOM 1390 C C . GLN A 1 175 ? 33.175 0.879 -37.914 1.00 95.81 175 GLN A C 1
ATOM 1392 O O . GLN A 1 175 ? 32.397 0.270 -37.179 1.00 95.81 175 GLN A O 1
ATOM 1397 N N . ARG A 1 176 ? 32.787 1.984 -38.562 1.00 95.62 176 ARG A N 1
ATOM 1398 C CA . ARG A 1 176 ? 31.443 2.574 -38.423 1.00 95.62 176 ARG A CA 1
ATOM 1399 C C . ARG A 1 176 ? 30.342 1.615 -38.861 1.00 95.62 176 ARG A C 1
ATOM 1401 O O . ARG A 1 176 ? 29.268 1.570 -38.258 1.00 95.62 176 ARG A O 1
ATOM 1408 N N . LYS A 1 177 ? 30.591 0.823 -39.903 1.00 96.88 177 LYS A N 1
ATOM 1409 C CA . LYS A 1 177 ? 29.669 -0.216 -40.364 1.00 96.88 177 LYS A CA 1
ATOM 1410 C C . LYS A 1 177 ? 29.488 -1.297 -39.300 1.00 96.88 177 LYS A C 1
ATOM 1412 O O . LYS A 1 177 ? 28.353 -1.703 -39.039 1.00 96.88 177 LYS A O 1
ATOM 1417 N N . GLN A 1 178 ? 30.567 -1.725 -38.646 1.00 97.38 178 GLN A N 1
ATOM 1418 C CA . GLN A 1 178 ? 30.500 -2.666 -37.528 1.00 97.38 178 GLN A CA 1
ATOM 1419 C C . GLN A 1 178 ? 29.756 -2.079 -36.315 1.00 97.38 178 GLN A C 1
ATOM 1421 O O . GLN A 1 178 ? 28.920 -2.766 -35.714 1.00 97.38 178 GLN A O 1
ATOM 1426 N N . ASP A 1 179 ? 29.983 -0.806 -35.993 1.00 95.31 179 ASP A N 1
ATOM 1427 C CA . ASP A 1 179 ? 29.281 -0.106 -34.912 1.00 95.31 179 ASP A CA 1
ATOM 1428 C C . ASP A 1 179 ? 27.772 -0.021 -35.187 1.00 95.31 179 ASP A C 1
ATOM 1430 O O . ASP A 1 179 ? 26.961 -0.311 -34.302 1.00 95.31 179 ASP A O 1
ATOM 1434 N N . LYS A 1 180 ? 27.375 0.280 -36.434 1.00 97.19 180 LYS A N 1
ATOM 1435 C CA . LYS A 1 180 ? 25.966 0.279 -36.867 1.00 97.19 180 LYS A CA 1
ATOM 1436 C C . LYS A 1 180 ? 25.308 -1.080 -36.631 1.00 97.19 180 LYS A C 1
ATOM 1438 O O . LYS A 1 180 ? 24.229 -1.140 -36.044 1.00 97.19 180 LYS A O 1
ATOM 1443 N N . VAL A 1 181 ? 25.964 -2.167 -37.045 1.00 97.88 181 VAL A N 1
ATOM 1444 C CA . VAL A 1 181 ? 25.461 -3.541 -36.852 1.00 97.88 181 VAL A CA 1
ATOM 1445 C C . VAL A 1 181 ? 25.335 -3.882 -35.365 1.00 97.88 181 VAL A C 1
ATOM 1447 O O . VAL A 1 181 ? 24.371 -4.528 -34.950 1.00 97.88 181 VAL A O 1
ATOM 1450 N N . THR A 1 182 ? 26.282 -3.435 -34.540 1.00 97.88 182 THR A N 1
ATOM 1451 C CA . THR A 1 182 ? 26.247 -3.649 -33.086 1.00 97.88 182 THR A CA 1
ATOM 1452 C C . THR A 1 182 ? 25.063 -2.919 -32.451 1.00 97.88 182 THR A C 1
ATOM 1454 O O . THR A 1 182 ? 24.289 -3.542 -31.721 1.00 97.88 182 THR A O 1
ATOM 1457 N N . LYS A 1 183 ? 24.845 -1.645 -32.801 1.00 97.69 183 LYS A N 1
ATOM 1458 C CA . LYS A 1 183 ? 23.689 -0.860 -32.335 1.00 97.69 183 LYS A CA 1
ATOM 1459 C C . LYS A 1 183 ? 22.359 -1.458 -32.795 1.00 97.69 183 LYS A C 1
ATOM 1461 O O . LYS A 1 183 ? 21.419 -1.525 -32.010 1.00 97.69 183 LYS A O 1
ATOM 1466 N N . GLN A 1 184 ? 22.275 -1.966 -34.027 1.00 97.88 184 GLN A N 1
ATOM 1467 C CA . GLN A 1 184 ? 21.082 -2.672 -34.515 1.00 97.88 184 GLN A CA 1
ATOM 1468 C C . GLN A 1 184 ? 20.771 -3.915 -33.669 1.00 97.88 184 GLN A C 1
ATOM 1470 O O . GLN A 1 184 ? 19.630 -4.112 -33.256 1.00 97.88 184 GLN A O 1
ATOM 1475 N N . LYS A 1 185 ? 21.785 -4.724 -33.333 1.00 98.25 185 LYS A N 1
ATOM 1476 C CA . LYS A 1 185 ? 21.612 -5.876 -32.430 1.00 98.25 185 LYS A CA 1
ATOM 1477 C C . LYS A 1 185 ? 21.169 -5.454 -31.027 1.00 98.25 185 LYS A C 1
ATOM 1479 O O . LYS A 1 185 ? 20.410 -6.179 -30.386 1.00 98.25 185 LYS A O 1
ATOM 1484 N N . GLU A 1 186 ? 21.647 -4.317 -30.530 1.00 97.81 186 GLU A N 1
ATOM 1485 C CA . GLU A 1 186 ? 21.223 -3.766 -29.240 1.00 97.81 186 GLU A CA 1
ATOM 1486 C C . GLU A 1 186 ? 19.754 -3.322 -29.258 1.00 97.81 186 GLU A C 1
ATOM 1488 O O . GLU A 1 186 ? 19.008 -3.670 -28.342 1.00 97.81 186 GLU A O 1
ATOM 1493 N N . VAL A 1 187 ? 19.306 -2.655 -30.327 1.00 98.38 187 VAL A N 1
ATOM 1494 C CA . VAL A 1 187 ? 17.893 -2.291 -30.522 1.00 98.38 187 VAL A CA 1
ATOM 1495 C C . VAL A 1 187 ? 16.995 -3.527 -30.500 1.00 98.38 187 VAL A C 1
ATOM 1497 O O . VAL A 1 187 ? 15.995 -3.530 -29.785 1.00 98.38 187 VAL A O 1
ATOM 1500 N N . GLU A 1 188 ? 17.360 -4.603 -31.200 1.00 97.88 188 GLU A N 1
ATOM 1501 C CA . GLU A 1 188 ? 16.567 -5.842 -31.197 1.00 97.88 188 GLU A CA 1
ATOM 1502 C C . GLU A 1 188 ? 16.486 -6.482 -29.801 1.00 97.88 188 GLU A C 1
ATOM 1504 O O . GLU A 1 188 ? 15.415 -6.918 -29.366 1.00 97.88 188 GLU A O 1
ATOM 1509 N N . LYS A 1 189 ? 17.584 -6.459 -29.031 1.00 98.31 189 LYS A N 1
ATOM 1510 C CA . LYS A 1 189 ? 17.575 -6.899 -27.624 1.00 98.31 189 LYS A CA 1
ATOM 1511 C C . LYS A 1 189 ? 16.653 -6.035 -26.761 1.00 98.31 189 LYS A C 1
ATOM 1513 O O . LYS A 1 189 ? 15.901 -6.570 -25.944 1.00 98.31 189 LYS A O 1
ATOM 1518 N N . LEU A 1 190 ? 16.690 -4.713 -26.931 1.00 98.31 190 LEU A N 1
ATOM 1519 C CA . LEU A 1 190 ? 15.832 -3.786 -26.191 1.00 98.31 190 LEU A CA 1
ATOM 1520 C C . LEU A 1 190 ? 14.355 -3.943 -26.574 1.00 98.31 190 LEU A C 1
ATOM 1522 O O . LEU A 1 190 ? 13.502 -3.909 -25.689 1.00 98.31 190 LEU A O 1
ATOM 1526 N N . LYS A 1 191 ? 14.037 -4.195 -27.849 1.00 97.62 191 LYS A N 1
ATOM 1527 C CA . LYS A 1 191 ? 12.672 -4.504 -28.311 1.00 97.62 191 LYS A CA 1
ATOM 1528 C C . LYS A 1 191 ? 12.146 -5.797 -27.688 1.00 97.62 191 LYS A C 1
ATOM 1530 O O . LYS A 1 191 ? 11.028 -5.814 -27.171 1.00 97.62 191 LYS A O 1
ATOM 1535 N N . ALA A 1 192 ? 12.960 -6.853 -27.640 1.00 97.69 192 ALA A N 1
ATOM 1536 C CA . ALA A 1 192 ? 12.598 -8.092 -26.951 1.00 97.69 192 ALA A CA 1
ATOM 1537 C C . ALA A 1 192 ? 12.364 -7.868 -25.443 1.00 97.69 192 ALA A C 1
ATOM 1539 O O . ALA A 1 192 ? 11.372 -8.344 -24.882 1.00 97.69 192 ALA A O 1
ATOM 1540 N N . LYS A 1 193 ? 13.232 -7.080 -24.790 1.00 97.31 193 LYS A N 1
ATOM 1541 C CA . LYS A 1 193 ? 13.063 -6.676 -23.385 1.00 97.31 193 LYS A CA 1
ATOM 1542 C C . LYS A 1 193 ? 11.759 -5.903 -23.168 1.00 97.31 193 LYS A C 1
ATOM 1544 O O . LYS A 1 193 ? 11.027 -6.213 -22.230 1.00 97.31 193 LYS A O 1
ATOM 1549 N N . LEU A 1 194 ? 11.442 -4.951 -24.044 1.00 97.19 194 LEU A N 1
ATOM 1550 C CA . LEU A 1 194 ? 10.224 -4.142 -23.987 1.00 97.19 194 LEU A CA 1
ATOM 1551 C C . LEU A 1 194 ? 8.958 -5.007 -24.067 1.00 97.19 194 LEU A C 1
ATOM 1553 O O . LEU A 1 194 ? 8.020 -4.789 -23.301 1.00 97.19 194 LEU A O 1
ATOM 1557 N N . ILE A 1 195 ? 8.934 -6.014 -24.947 1.00 97.06 195 ILE A N 1
ATOM 1558 C CA . ILE A 1 195 ? 7.820 -6.973 -25.042 1.00 97.06 195 ILE A CA 1
ATOM 1559 C C . ILE A 1 195 ? 7.650 -7.730 -23.718 1.00 97.06 195 ILE A C 1
ATOM 1561 O O . ILE A 1 195 ? 6.535 -7.842 -23.205 1.00 97.06 195 ILE A O 1
ATOM 1565 N N . SER A 1 196 ? 8.751 -8.206 -23.127 1.00 96.00 196 SER A N 1
ATOM 1566 C CA . SER A 1 196 ? 8.710 -8.885 -21.828 1.00 96.00 196 SER A CA 1
ATOM 1567 C C . SER A 1 196 ? 8.201 -7.968 -20.713 1.00 96.00 196 SER A C 1
ATOM 1569 O O . SER A 1 196 ? 7.387 -8.397 -19.899 1.00 96.00 196 SER A O 1
ATOM 1571 N N . GLN A 1 197 ? 8.647 -6.709 -20.673 1.00 95.50 197 GLN A N 1
ATOM 1572 C CA . GLN A 1 197 ? 8.196 -5.732 -19.678 1.00 95.50 197 GLN A CA 1
ATOM 1573 C C . GLN A 1 197 ? 6.702 -5.422 -19.814 1.00 95.50 197 GLN A C 1
ATOM 1575 O O . GLN A 1 197 ? 5.998 -5.405 -18.807 1.00 95.50 197 GLN A O 1
ATOM 1580 N N . LYS A 1 198 ? 6.197 -5.245 -21.045 1.00 95.75 198 LYS A N 1
ATOM 1581 C CA . LYS A 1 198 ? 4.761 -5.047 -21.303 1.00 95.75 198 LYS A CA 1
ATOM 1582 C C . LYS A 1 198 ? 3.931 -6.232 -20.813 1.00 95.75 198 LYS A C 1
ATOM 1584 O O . LYS A 1 198 ? 2.965 -6.030 -20.092 1.00 95.75 198 LYS A O 1
ATOM 1589 N N . LYS A 1 199 ? 4.373 -7.464 -21.080 1.00 95.75 199 LYS A N 1
ATOM 1590 C CA . LYS A 1 199 ? 3.693 -8.673 -20.588 1.00 95.75 199 LYS A CA 1
ATOM 1591 C C . LYS A 1 199 ? 3.636 -8.745 -19.057 1.00 95.75 199 LYS A C 1
ATOM 1593 O O . LYS A 1 199 ? 2.626 -9.164 -18.498 1.00 95.75 199 LYS A O 1
ATOM 1598 N N . VAL A 1 200 ? 4.717 -8.361 -18.376 1.00 92.31 200 VAL A N 1
ATOM 1599 C CA . VAL A 1 200 ? 4.742 -8.299 -16.904 1.00 92.31 200 VAL A CA 1
ATOM 1600 C C . VAL A 1 200 ? 3.777 -7.229 -16.395 1.00 92.31 200 VAL A C 1
ATOM 1602 O O . VAL A 1 200 ? 3.026 -7.502 -15.463 1.00 92.31 200 VAL A O 1
ATOM 1605 N N . LEU A 1 201 ? 3.759 -6.047 -17.016 1.00 96.44 201 LEU A N 1
ATOM 1606 C CA . LEU A 1 201 ? 2.816 -4.981 -16.678 1.00 96.44 201 LEU A CA 1
ATOM 1607 C C . LEU A 1 201 ? 1.361 -5.441 -16.853 1.00 96.44 201 LEU A C 1
ATOM 1609 O O . LEU A 1 201 ? 0.558 -5.239 -15.946 1.00 96.44 201 LEU A O 1
ATOM 1613 N N . ASP A 1 202 ? 1.034 -6.098 -17.967 1.00 93.81 202 ASP A N 1
ATOM 1614 C CA . ASP A 1 202 ? -0.315 -6.611 -18.232 1.00 93.81 202 ASP A CA 1
ATOM 1615 C C . ASP A 1 202 ? -0.745 -7.626 -17.163 1.00 93.81 202 ASP A C 1
ATOM 1617 O O . ASP A 1 202 ? -1.859 -7.548 -16.646 1.00 93.81 202 ASP A O 1
ATOM 1621 N N . SER A 1 203 ? 0.164 -8.524 -16.760 1.00 93.62 203 SER A N 1
ATOM 1622 C CA . SER A 1 203 ? -0.077 -9.461 -15.654 1.00 93.62 203 SER A CA 1
ATOM 1623 C C . SER A 1 203 ? -0.331 -8.728 -14.338 1.00 93.62 203 SER A C 1
ATOM 1625 O O . SER A 1 203 ? -1.297 -9.033 -13.654 1.00 93.62 203 SER A O 1
ATOM 1627 N N . GLN A 1 204 ? 0.485 -7.728 -13.992 1.00 91.94 204 GLN A N 1
ATOM 1628 C CA . GLN A 1 204 ? 0.317 -6.962 -12.751 1.00 91.94 204 GLN A CA 1
ATOM 1629 C C . GLN A 1 204 ? -1.000 -6.178 -12.719 1.00 91.94 204 GLN A C 1
ATOM 1631 O O . GLN A 1 204 ? -1.625 -6.057 -11.666 1.00 91.94 204 GLN A O 1
ATOM 1636 N N . VAL A 1 205 ? -1.427 -5.635 -13.863 1.00 94.06 205 VAL A N 1
ATOM 1637 C CA . VAL A 1 205 ? -2.717 -4.947 -13.995 1.00 94.06 205 VAL A CA 1
ATOM 1638 C C . VAL A 1 205 ? -3.874 -5.937 -13.839 1.00 94.06 205 VAL A C 1
ATOM 1640 O O . VAL A 1 205 ? -4.832 -5.627 -13.131 1.00 94.06 205 VAL A O 1
ATOM 1643 N N . ALA A 1 206 ? -3.772 -7.130 -14.431 1.00 92.81 206 ALA A N 1
ATOM 1644 C CA . ALA A 1 206 ? -4.765 -8.189 -14.264 1.00 92.81 206 ALA A CA 1
ATOM 1645 C C . ALA A 1 206 ? -4.848 -8.675 -12.806 1.00 92.81 206 ALA A C 1
ATOM 1647 O O . ALA A 1 206 ? -5.940 -8.720 -12.241 1.00 92.81 206 ALA A O 1
ATOM 1648 N N . ASP A 1 207 ? -3.706 -8.945 -12.168 1.00 87.56 207 ASP A N 1
ATOM 1649 C CA . ASP A 1 207 ? -3.625 -9.360 -10.762 1.00 87.56 207 ASP A CA 1
ATOM 1650 C C . ASP A 1 207 ? -4.235 -8.298 -9.836 1.00 87.56 207 ASP A C 1
ATOM 1652 O O . ASP A 1 207 ? -5.001 -8.618 -8.926 1.00 87.56 207 ASP A O 1
ATOM 1656 N N . LYS A 1 208 ? -3.965 -7.011 -10.103 1.00 90.94 208 LYS A N 1
ATOM 1657 C CA . LYS A 1 208 ? -4.591 -5.897 -9.380 1.00 90.94 208 LYS A CA 1
ATOM 1658 C C . LYS A 1 208 ? -6.111 -5.899 -9.546 1.00 90.94 208 LYS A C 1
ATOM 1660 O O . LYS A 1 208 ? -6.816 -5.652 -8.571 1.00 90.94 208 LYS A O 1
ATOM 1665 N N . GLN A 1 209 ? -6.622 -6.141 -10.752 1.00 89.81 209 GLN A N 1
ATOM 1666 C CA . GLN A 1 209 ? -8.064 -6.149 -10.996 1.00 89.81 209 GLN A CA 1
ATOM 1667 C C . GLN A 1 209 ? -8.756 -7.289 -10.241 1.00 89.81 209 GLN A C 1
ATOM 1669 O O . GLN A 1 209 ? -9.804 -7.069 -9.636 1.00 89.81 209 GLN A O 1
ATOM 1674 N N . VAL A 1 210 ? -8.149 -8.479 -10.228 1.00 90.00 210 VAL A N 1
ATOM 1675 C CA . VAL A 1 210 ? -8.635 -9.621 -9.439 1.00 90.00 210 VAL A CA 1
ATOM 1676 C C . VAL A 1 210 ? -8.632 -9.280 -7.949 1.00 90.00 210 VAL A C 1
ATOM 1678 O O . VAL A 1 210 ? -9.650 -9.456 -7.280 1.00 90.00 210 VAL A O 1
ATOM 1681 N N . LEU A 1 211 ? -7.525 -8.724 -7.444 1.00 87.19 211 LEU A N 1
ATOM 1682 C CA . LEU A 1 211 ? -7.404 -8.350 -6.037 1.00 87.19 211 LEU A CA 1
ATOM 1683 C C . LEU A 1 211 ? -8.420 -7.276 -5.630 1.00 87.19 211 LEU A C 1
ATOM 1685 O O . LEU A 1 211 ? -8.938 -7.338 -4.525 1.00 87.19 211 LEU A O 1
ATOM 1689 N N . LEU A 1 212 ? -8.738 -6.316 -6.504 1.00 85.50 212 LEU A N 1
ATOM 1690 C CA . LEU A 1 212 ? -9.749 -5.291 -6.227 1.00 85.50 212 LEU A CA 1
ATOM 1691 C C . LEU A 1 212 ? -11.152 -5.882 -6.080 1.00 85.50 212 LEU A C 1
ATOM 1693 O O . LEU A 1 212 ? -11.871 -5.500 -5.161 1.00 85.50 212 LEU A O 1
ATOM 1697 N N . VAL A 1 213 ? -11.533 -6.819 -6.951 1.00 87.25 213 VAL A N 1
ATOM 1698 C CA . VAL A 1 213 ? -12.837 -7.493 -6.858 1.00 87.25 213 VAL A CA 1
ATOM 1699 C C . VAL A 1 213 ? -12.916 -8.331 -5.582 1.00 87.25 213 VAL A C 1
ATOM 1701 O O . VAL A 1 213 ? -13.914 -8.272 -4.867 1.00 87.25 213 VAL A O 1
ATOM 1704 N N . GLN A 1 214 ? -11.856 -9.082 -5.268 1.00 84.12 214 GLN A N 1
ATOM 1705 C CA . GLN A 1 214 ? -11.789 -9.852 -4.027 1.00 84.12 214 GLN A CA 1
ATOM 1706 C C . GLN A 1 214 ? -11.853 -8.936 -2.800 1.00 84.12 214 GLN A C 1
ATOM 1708 O O . GLN A 1 214 ? -12.657 -9.177 -1.905 1.00 84.12 214 GLN A O 1
ATOM 1713 N N . PHE A 1 215 ? -11.076 -7.851 -2.795 1.00 83.62 215 PHE A N 1
ATOM 1714 C CA . PHE A 1 215 ? -11.060 -6.874 -1.713 1.00 83.62 215 PHE A CA 1
ATOM 1715 C C . PHE A 1 215 ? -12.433 -6.245 -1.484 1.00 83.62 215 PHE A C 1
ATOM 1717 O O . PHE A 1 215 ? -12.869 -6.196 -0.347 1.00 83.62 215 PHE A O 1
ATOM 1724 N N . GLN A 1 216 ? -13.146 -5.818 -2.530 1.00 79.25 216 GLN A N 1
ATOM 1725 C CA . GLN A 1 216 ? -14.485 -5.234 -2.378 1.00 79.25 216 GLN A CA 1
ATOM 1726 C C . GLN A 1 216 ? -15.483 -6.213 -1.739 1.00 79.25 216 GLN A C 1
ATOM 1728 O O . GLN A 1 216 ? -16.285 -5.821 -0.889 1.00 79.25 216 GLN A O 1
ATOM 1733 N N . ASN A 1 217 ? -15.433 -7.488 -2.133 1.00 78.06 217 ASN A N 1
ATOM 1734 C CA . ASN A 1 217 ? -16.297 -8.524 -1.566 1.00 78.06 217 ASN A CA 1
ATOM 1735 C C . ASN A 1 217 ? -15.944 -8.818 -0.101 1.00 78.06 217 ASN A C 1
ATOM 1737 O O . ASN A 1 217 ? -16.831 -8.870 0.754 1.00 78.06 217 ASN A O 1
ATOM 1741 N N . ASP A 1 218 ? -14.653 -8.974 0.186 1.00 74.50 218 ASP A N 1
ATOM 1742 C CA . ASP A 1 218 ? -14.147 -9.288 1.519 1.00 74.50 218 ASP A CA 1
ATOM 1743 C C . ASP A 1 218 ? -14.317 -8.105 2.480 1.00 74.50 218 ASP A C 1
ATOM 1745 O O . ASP A 1 218 ? -14.782 -8.292 3.599 1.00 74.50 218 ASP A O 1
ATOM 1749 N N . GLU A 1 219 ? -14.044 -6.876 2.042 1.00 77.56 219 GLU A N 1
ATOM 1750 C CA . GLU A 1 219 ? -14.277 -5.657 2.818 1.00 77.56 219 GLU A CA 1
ATOM 1751 C C . GLU A 1 219 ? -15.748 -5.550 3.210 1.00 77.56 219 GLU A C 1
ATOM 1753 O O . GLU A 1 219 ? -16.050 -5.375 4.386 1.00 77.56 219 GLU A O 1
ATOM 1758 N N . LYS A 1 220 ? -16.684 -5.742 2.271 1.00 78.38 220 LYS A N 1
ATOM 1759 C CA . LYS A 1 220 ? -18.117 -5.729 2.594 1.00 78.38 220 LYS A CA 1
ATOM 1760 C C . LYS A 1 220 ? -18.473 -6.788 3.642 1.00 78.38 220 LYS A C 1
ATOM 1762 O O . LYS A 1 220 ? -19.243 -6.503 4.560 1.00 78.38 220 LYS A O 1
ATOM 1767 N N . LYS A 1 221 ? -17.908 -7.992 3.524 1.00 76.75 221 LYS A N 1
ATOM 1768 C CA . LYS A 1 221 ? -18.093 -9.069 4.504 1.00 76.75 221 LYS A CA 1
ATOM 1769 C C . LYS A 1 221 ? -17.552 -8.665 5.878 1.00 76.75 221 LYS A C 1
ATOM 1771 O O . LYS A 1 221 ? -18.278 -8.772 6.859 1.00 76.75 221 LYS A O 1
ATOM 1776 N N . PHE A 1 222 ? -16.322 -8.169 5.957 1.00 73.19 222 PHE A N 1
ATOM 1777 C CA . PHE A 1 222 ? -15.689 -7.755 7.211 1.00 73.19 222 PHE A CA 1
ATOM 1778 C C . PHE A 1 222 ? -16.387 -6.559 7.858 1.00 73.19 222 PHE A C 1
ATOM 1780 O O . PHE A 1 222 ? -16.568 -6.547 9.071 1.00 73.19 222 PHE A O 1
ATOM 1787 N N . GLN A 1 223 ? -16.859 -5.597 7.063 1.00 71.38 223 GLN A N 1
ATOM 1788 C CA . GLN A 1 223 ? -17.673 -4.483 7.551 1.00 71.38 223 GLN A CA 1
ATOM 1789 C C . GLN A 1 223 ? -19.002 -4.977 8.133 1.00 71.38 223 GLN A C 1
ATOM 1791 O O . GLN A 1 223 ? -19.406 -4.521 9.198 1.00 71.38 223 GLN A O 1
ATOM 1796 N N . SER A 1 224 ? -19.653 -5.951 7.486 1.00 73.00 224 SER A N 1
ATOM 1797 C CA . SER A 1 224 ? -20.866 -6.580 8.020 1.00 73.00 224 SER A CA 1
ATOM 1798 C C . SER A 1 224 ? -20.596 -7.310 9.337 1.00 73.00 224 SER A C 1
ATOM 1800 O O . SER A 1 224 ? -21.341 -7.116 10.289 1.00 73.00 224 SER A O 1
ATOM 1802 N N . LEU A 1 225 ? -19.521 -8.103 9.412 1.00 68.38 225 LEU A N 1
ATOM 1803 C CA . LEU A 1 225 ? -19.139 -8.836 10.626 1.00 68.38 225 LEU A CA 1
ATOM 1804 C C . LEU A 1 225 ? -18.781 -7.891 11.778 1.00 68.38 225 LEU A C 1
ATOM 1806 O O . LEU A 1 225 ? -19.146 -8.149 12.921 1.00 68.38 225 LEU A O 1
ATOM 1810 N N . LYS A 1 226 ? -18.092 -6.782 11.480 1.00 72.94 226 LYS A N 1
ATOM 1811 C CA . LYS A 1 226 ? -17.802 -5.723 12.451 1.00 72.94 226 LYS A CA 1
ATOM 1812 C C . LYS A 1 226 ? -19.087 -5.053 12.937 1.00 72.94 226 LYS A C 1
ATOM 1814 O O . LYS A 1 226 ? -19.233 -4.839 14.138 1.00 72.94 226 LYS A O 1
ATOM 1819 N N . ALA A 1 227 ? -20.004 -4.717 12.031 1.00 69.62 227 ALA A N 1
ATOM 1820 C CA . ALA A 1 227 ? -21.268 -4.073 12.378 1.00 69.62 227 ALA A CA 1
ATOM 1821 C C . ALA A 1 227 ? -22.158 -4.982 13.238 1.00 69.62 227 ALA A C 1
ATOM 1823 O O . ALA A 1 227 ? -22.698 -4.521 14.238 1.00 69.62 227 ALA A O 1
ATOM 1824 N N . GLU A 1 228 ? -22.254 -6.265 12.887 1.00 68.12 228 GLU A N 1
ATOM 1825 C CA . GLU A 1 228 ? -22.942 -7.296 13.670 1.00 68.12 228 GLU A CA 1
ATOM 1826 C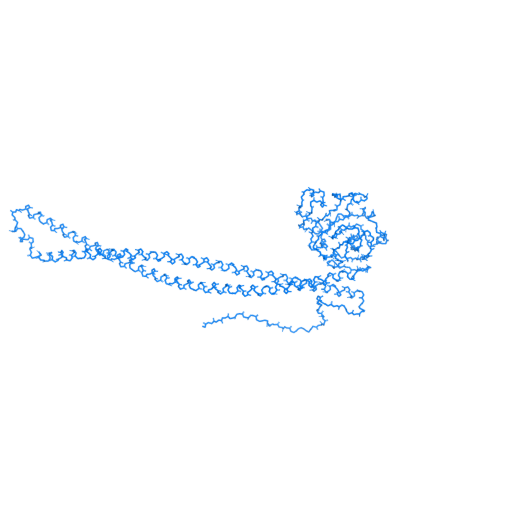 C . GLU A 1 228 ? -22.341 -7.416 15.075 1.00 68.12 228 GLU A C 1
ATOM 1828 O O . GLU A 1 228 ? -23.051 -7.205 16.053 1.00 68.12 228 GLU A O 1
ATOM 1833 N N . ALA A 1 229 ? -21.020 -7.608 15.180 1.00 63.28 229 ALA A N 1
ATOM 1834 C CA . ALA A 1 229 ? -20.334 -7.712 16.468 1.00 63.28 229 ALA A CA 1
ATOM 1835 C C . ALA A 1 229 ? -20.485 -6.448 17.334 1.00 63.28 229 ALA A C 1
ATOM 1837 O O . ALA A 1 229 ? -20.610 -6.521 18.555 1.00 63.28 229 ALA A O 1
ATOM 1838 N N . THR A 1 230 ? -20.508 -5.269 16.705 1.00 64.56 230 THR A N 1
ATOM 1839 C CA . THR A 1 230 ? -20.743 -3.995 17.402 1.00 64.56 230 THR A CA 1
ATOM 1840 C C . THR A 1 230 ? -22.184 -3.899 17.902 1.00 64.56 230 THR A C 1
ATOM 1842 O O . THR A 1 230 ? -22.407 -3.512 19.045 1.00 64.56 230 THR A O 1
ATOM 1845 N N . ALA A 1 231 ? -23.164 -4.271 17.074 1.00 65.75 231 ALA A N 1
ATOM 1846 C CA . ALA A 1 231 ? -24.574 -4.264 17.453 1.00 65.75 231 ALA A CA 1
ATOM 1847 C C . ALA A 1 231 ? -24.857 -5.246 18.600 1.00 65.75 231 ALA A C 1
ATOM 1849 O O . ALA A 1 231 ? -25.593 -4.908 19.530 1.00 65.75 231 ALA A O 1
ATOM 1850 N N . GLU A 1 232 ? -24.232 -6.425 18.571 1.00 65.50 232 GLU A N 1
ATOM 1851 C CA . GLU A 1 232 ? -24.285 -7.399 19.659 1.00 65.50 232 GLU A CA 1
ATOM 1852 C C . GLU A 1 232 ? -23.710 -6.792 20.943 1.00 65.50 232 GLU A C 1
ATOM 1854 O O . GLU A 1 232 ? -24.446 -6.692 21.923 1.00 65.50 232 GLU A O 1
ATOM 1859 N N . LEU A 1 233 ? -22.491 -6.237 20.924 1.00 61.66 233 LEU A N 1
ATOM 1860 C CA . LEU A 1 233 ? -21.893 -5.526 22.069 1.00 61.66 233 LEU A CA 1
ATOM 1861 C C . LEU A 1 233 ? -22.797 -4.421 22.644 1.00 61.66 233 LEU A C 1
ATOM 1863 O O . LEU A 1 233 ? -22.977 -4.334 23.863 1.00 61.66 233 LEU A O 1
ATOM 1867 N N . THR A 1 234 ? -23.404 -3.593 21.790 1.00 61.44 234 THR A N 1
ATOM 1868 C CA . THR A 1 234 ? -24.348 -2.548 22.219 1.00 61.44 234 THR A CA 1
ATOM 1869 C C . THR A 1 234 ? -25.595 -3.150 22.875 1.00 61.44 234 THR A C 1
ATOM 1871 O O . THR A 1 234 ? -26.078 -2.634 23.890 1.00 61.44 234 THR A O 1
ATOM 1874 N N . SER A 1 235 ? -26.114 -4.259 22.341 1.00 61.47 235 SER A N 1
ATOM 1875 C CA . SER A 1 235 ? -27.254 -4.969 22.930 1.00 61.47 235 SER A CA 1
ATOM 1876 C C . SER A 1 235 ? -26.915 -5.563 24.305 1.00 61.47 235 SER A C 1
ATOM 1878 O O . SER A 1 235 ? -27.729 -5.473 25.223 1.00 61.47 235 SER A O 1
ATOM 1880 N N . LEU A 1 236 ? -25.695 -6.071 24.507 1.00 59.81 236 LEU A N 1
ATOM 1881 C CA . LEU A 1 236 ? -25.253 -6.613 25.798 1.00 59.81 236 LEU A CA 1
ATOM 1882 C C . LEU A 1 236 ? -25.137 -5.529 26.860 1.00 59.81 236 LEU A C 1
ATOM 1884 O O . LEU A 1 236 ? -25.677 -5.655 27.960 1.00 59.81 236 LEU A O 1
ATOM 1888 N N . ALA A 1 237 ? -24.481 -4.428 26.508 1.00 58.84 237 ALA A N 1
ATOM 1889 C CA . ALA A 1 237 ? -24.253 -3.322 27.423 1.00 58.84 237 ALA A CA 1
ATOM 1890 C C . ALA A 1 237 ? -25.546 -2.584 27.822 1.00 58.84 237 ALA A C 1
ATOM 1892 O O . ALA A 1 237 ? -25.621 -2.021 28.916 1.00 58.84 237 ALA A O 1
ATOM 1893 N N . SER A 1 238 ? -26.577 -2.613 26.971 1.00 55.44 238 SER A N 1
ATOM 1894 C CA . SER A 1 238 ? -27.902 -2.052 27.278 1.00 55.44 238 SER A CA 1
ATOM 1895 C C . SER A 1 238 ? -28.803 -3.002 28.081 1.00 55.44 238 SER A C 1
ATOM 1897 O O . SER A 1 238 ? -29.697 -2.529 28.783 1.00 55.44 238 SER A O 1
ATOM 1899 N N . SER A 1 239 ? -28.562 -4.319 28.036 1.00 54.28 239 SER A N 1
ATOM 1900 C CA . SER A 1 239 ? -29.502 -5.321 28.563 1.00 54.28 239 SER A CA 1
ATOM 1901 C C . SER A 1 239 ? -29.282 -5.741 30.016 1.00 54.28 239 SER A C 1
ATOM 1903 O O . SER A 1 239 ? -30.226 -6.219 30.641 1.00 54.28 239 SER A O 1
ATOM 1905 N N . GLN A 1 240 ? -28.087 -5.606 30.596 1.00 61.56 240 GLN A N 1
ATOM 1906 C CA . GLN A 1 240 ? -27.839 -6.190 31.920 1.00 61.56 240 GLN A CA 1
ATOM 1907 C C . GLN A 1 240 ? -26.747 -5.480 32.705 1.00 61.56 240 GLN A C 1
ATOM 1909 O O . GLN A 1 240 ? -25.647 -5.996 32.758 1.00 61.56 240 GLN A O 1
ATOM 1914 N N . PHE A 1 241 ? -27.065 -4.396 33.419 1.00 61.00 241 PHE A N 1
ATOM 1915 C CA . PHE A 1 241 ? -26.387 -4.116 34.690 1.00 61.00 241 PHE A CA 1
ATOM 1916 C C . PHE A 1 241 ? -27.300 -3.292 35.616 1.00 61.00 241 PHE A C 1
ATOM 1918 O O . PHE A 1 241 ? -27.562 -2.112 35.377 1.00 61.00 241 PHE A O 1
ATOM 1925 N N . THR A 1 242 ? -27.805 -3.927 36.673 1.00 67.19 242 THR A N 1
ATOM 1926 C CA . THR A 1 242 ? -28.504 -3.296 37.805 1.00 67.19 242 THR A CA 1
ATOM 1927 C C . THR A 1 242 ? -27.944 -3.887 39.091 1.00 67.19 242 THR A C 1
ATOM 1929 O O . THR A 1 242 ? -27.746 -5.099 39.154 1.00 67.19 242 THR A O 1
ATOM 1932 N N . GLY A 1 243 ? -27.729 -3.072 40.122 1.00 77.06 243 GLY A N 1
ATOM 1933 C CA . GLY A 1 243 ? -27.232 -3.557 41.415 1.00 77.06 243 GLY A CA 1
ATOM 1934 C C . GLY A 1 243 ? -25.707 -3.525 41.536 1.00 77.06 243 GLY A C 1
ATOM 1935 O O . GLY A 1 243 ? -25.055 -2.712 40.889 1.00 77.06 243 GLY A O 1
ATOM 1936 N N . LYS A 1 244 ? -25.149 -4.358 42.420 1.00 85.56 244 LYS A N 1
ATOM 1937 C CA . LYS A 1 244 ? -23.718 -4.403 42.771 1.00 85.56 244 LYS A CA 1
ATOM 1938 C C . LYS A 1 244 ? -23.010 -5.526 42.008 1.00 85.56 244 LYS A C 1
ATOM 1940 O O . LYS A 1 244 ? -23.530 -6.638 41.966 1.00 85.56 244 LYS A O 1
ATOM 1945 N N . LYS A 1 245 ? -21.818 -5.262 41.473 1.00 83.62 245 LYS A N 1
ATOM 1946 C CA . LYS A 1 245 ? -20.975 -6.254 40.790 1.00 83.62 245 LYS A CA 1
ATOM 1947 C C . LYS A 1 245 ? -19.490 -5.921 40.953 1.00 83.62 245 LYS A C 1
ATOM 1949 O O . LYS A 1 245 ? -19.105 -4.762 40.844 1.00 83.62 245 LYS A O 1
ATOM 1954 N N . ASP A 1 246 ? -18.661 -6.942 41.140 1.00 87.12 246 ASP A N 1
ATOM 1955 C CA . ASP A 1 246 ? -17.208 -6.818 41.014 1.00 87.12 246 ASP A CA 1
ATOM 1956 C C . ASP A 1 246 ? -16.819 -6.703 39.534 1.00 87.12 246 ASP A C 1
ATOM 1958 O O . ASP A 1 246 ? -17.273 -7.490 38.699 1.00 87.12 246 ASP A O 1
ATOM 1962 N N . VAL A 1 247 ? -16.002 -5.707 39.200 1.00 86.31 247 VAL A N 1
ATOM 1963 C CA . VAL A 1 247 ? -15.517 -5.453 37.838 1.00 86.31 247 VAL A CA 1
ATOM 1964 C C . VAL A 1 247 ? -13.998 -5.367 37.819 1.00 86.31 247 VAL A C 1
ATOM 1966 O O . VAL A 1 247 ? -13.359 -4.911 38.774 1.00 86.31 247 VAL A O 1
ATOM 1969 N N . LYS A 1 248 ? -13.416 -5.809 36.710 1.00 88.81 248 LYS A N 1
ATOM 1970 C CA . LYS A 1 248 ? -12.003 -5.641 36.393 1.00 88.81 248 LYS A CA 1
ATOM 1971 C C . LYS A 1 248 ? -11.790 -4.453 35.474 1.00 88.81 248 LYS A C 1
ATOM 1973 O O . LYS A 1 248 ? -12.669 -4.055 34.708 1.00 88.81 248 LYS A O 1
ATOM 1978 N N . LYS A 1 249 ? -10.589 -3.885 35.539 1.00 88.25 249 LYS A N 1
ATOM 1979 C CA . LYS A 1 249 ? -10.134 -2.874 34.590 1.00 88.25 249 LYS A CA 1
ATOM 1980 C C . LYS A 1 249 ? -10.338 -3.379 33.156 1.00 88.25 249 LYS A C 1
ATOM 1982 O O . LYS A 1 249 ? -9.778 -4.401 32.771 1.00 88.25 249 LYS A O 1
ATOM 1987 N N . GLY A 1 250 ? -11.088 -2.621 32.357 1.00 82.69 250 GLY A N 1
ATOM 1988 C CA . GLY A 1 250 ? -11.420 -2.952 30.968 1.00 82.69 250 GLY A CA 1
ATOM 1989 C C . GLY A 1 250 ? -12.783 -3.621 30.762 1.00 82.69 250 GLY A C 1
ATOM 1990 O O . GLY A 1 250 ? -13.251 -3.651 29.619 1.00 82.69 250 GLY A O 1
ATOM 1991 N N . ASP A 1 251 ? -13.446 -4.080 31.828 1.00 80.88 251 ASP A N 1
ATOM 1992 C CA . ASP A 1 251 ? -14.790 -4.655 31.742 1.00 80.88 251 ASP A CA 1
ATOM 1993 C C . ASP A 1 251 ? -15.779 -3.627 31.190 1.00 80.88 251 ASP A C 1
ATOM 1995 O O . ASP A 1 251 ? -15.729 -2.443 31.539 1.00 80.88 251 ASP A O 1
ATOM 1999 N N . ILE A 1 252 ? -16.710 -4.083 30.352 1.00 78.50 252 ILE A N 1
ATOM 2000 C CA . ILE A 1 252 ? -17.808 -3.243 29.874 1.00 78.50 252 ILE A CA 1
ATOM 2001 C C . ILE A 1 252 ? -18.747 -2.939 31.039 1.00 78.50 252 ILE A C 1
ATOM 2003 O O . ILE A 1 252 ? -19.259 -3.841 31.702 1.00 78.50 252 ILE A O 1
ATOM 2007 N N . ILE A 1 253 ? -18.994 -1.649 31.253 1.00 81.88 253 ILE A N 1
ATOM 2008 C CA . ILE A 1 253 ? -19.885 -1.142 32.302 1.00 81.88 253 ILE A CA 1
ATOM 2009 C C . ILE A 1 253 ? -21.027 -0.287 31.745 1.00 81.88 253 ILE A C 1
ATOM 2011 O O . ILE A 1 253 ? -21.905 0.138 32.491 1.00 81.88 253 ILE A O 1
ATOM 2015 N N . GLY A 1 254 ? -21.054 -0.044 30.435 1.00 81.56 254 GLY A N 1
ATOM 2016 C CA . GLY A 1 254 ? -22.187 0.592 29.780 1.00 81.56 254 GLY A CA 1
ATOM 2017 C C . GLY A 1 254 ? -21.890 1.019 28.352 1.00 81.56 254 GLY A C 1
ATOM 2018 O O . GLY A 1 254 ? -20.833 0.733 27.794 1.00 81.56 254 GLY A O 1
ATOM 2019 N N . VAL A 1 255 ? -22.844 1.738 27.774 1.00 80.38 255 VAL A N 1
ATOM 2020 C CA . VAL A 1 255 ? -22.727 2.405 26.475 1.00 80.38 255 VAL A CA 1
ATOM 2021 C C . VAL A 1 255 ? -22.961 3.893 26.682 1.00 80.38 255 VAL A C 1
ATOM 2023 O O . VAL A 1 255 ? -23.872 4.278 27.416 1.00 80.38 255 VAL A O 1
ATOM 2026 N N . MET A 1 256 ? -22.151 4.724 26.028 1.00 84.94 256 MET A N 1
ATOM 2027 C CA . MET A 1 256 ? -22.311 6.173 26.022 1.00 84.94 256 MET A CA 1
ATOM 2028 C C . MET A 1 256 ? -23.719 6.535 25.538 1.00 84.94 256 MET A C 1
ATOM 2030 O O . MET A 1 256 ? -24.166 6.096 24.474 1.00 84.94 256 MET A O 1
ATOM 2034 N N . GLY A 1 257 ? -24.425 7.344 26.320 1.00 84.88 257 GLY A N 1
ATOM 2035 C CA . GLY A 1 257 ? -25.829 7.634 26.087 1.00 84.88 257 GLY A CA 1
ATOM 2036 C C . GLY A 1 257 ? -26.188 9.094 26.258 1.00 84.88 257 GLY A C 1
ATOM 2037 O O . GLY A 1 257 ? -25.348 9.980 26.176 1.00 84.88 257 GLY A O 1
ATOM 2038 N N . ASN A 1 258 ? -27.485 9.323 26.437 1.00 87.19 258 ASN A N 1
ATOM 2039 C CA . ASN A 1 258 ? -28.072 10.642 26.635 1.00 87.19 258 ASN A CA 1
ATOM 2040 C C . ASN A 1 258 ? -29.229 10.554 27.645 1.00 87.19 258 ASN A C 1
ATOM 2042 O O . ASN A 1 258 ? -30.337 11.012 27.373 1.00 87.19 258 ASN A O 1
ATOM 2046 N N . THR A 1 259 ? -29.020 9.849 28.760 1.00 85.75 259 THR A N 1
ATOM 2047 C CA . THR A 1 259 ? -30.049 9.672 29.799 1.00 85.75 259 THR A CA 1
ATOM 2048 C C . THR A 1 259 ? -29.885 10.689 30.931 1.00 85.75 259 THR A C 1
ATOM 2050 O O . THR A 1 259 ? -28.788 11.182 31.174 1.00 85.75 259 THR A O 1
ATOM 2053 N N . GLY A 1 260 ? -30.963 11.008 31.654 1.00 83.88 260 GLY A N 1
ATOM 2054 C CA . GLY A 1 260 ? -30.932 12.012 32.727 1.00 83.88 260 GLY A CA 1
ATOM 2055 C C . GLY A 1 260 ? -30.850 13.447 32.204 1.00 83.88 260 GLY A C 1
ATOM 2056 O O . GLY A 1 260 ? -31.364 13.756 31.129 1.00 83.88 260 GLY A O 1
ATOM 2057 N N . PHE A 1 261 ? -30.213 14.339 32.965 1.00 84.88 261 PHE A N 1
ATOM 2058 C CA . PHE A 1 261 ? -30.032 15.739 32.581 1.00 84.88 261 PHE A CA 1
ATOM 2059 C C . PHE A 1 261 ? -28.837 15.889 31.633 1.00 84.88 261 PHE A C 1
ATOM 2061 O O . PHE A 1 261 ? -27.743 16.263 32.040 1.00 84.88 261 PHE A O 1
ATOM 2068 N N . SER A 1 262 ? -29.060 15.573 30.359 1.00 84.19 262 SER A N 1
ATOM 2069 C CA . SER A 1 262 ? -28.048 15.636 29.306 1.00 84.19 262 SER A CA 1
ATOM 2070 C C . SER A 1 262 ? -28.595 16.323 28.051 1.00 84.19 262 SER A C 1
ATOM 2072 O O . SER A 1 262 ? -29.758 16.153 27.686 1.00 84.19 262 SER A O 1
ATOM 2074 N N . LYS A 1 263 ? -27.755 17.126 27.383 1.00 83.81 263 LYS A N 1
ATOM 2075 C CA . LYS A 1 263 ? -28.118 17.890 26.170 1.00 83.81 263 LYS A CA 1
ATOM 2076 C C . LYS A 1 263 ? -27.779 17.167 24.860 1.00 83.81 263 LYS A C 1
ATOM 2078 O O . LYS A 1 263 ? -28.149 17.646 23.791 1.00 83.81 263 LYS A O 1
ATOM 2083 N N . GLY A 1 264 ? -27.075 16.041 24.925 1.00 86.50 264 GLY A N 1
ATOM 2084 C CA . GLY A 1 264 ? -26.639 15.259 23.768 1.00 86.50 264 GLY A CA 1
ATOM 2085 C C . GLY A 1 264 ? -25.854 14.019 24.192 1.00 86.50 264 GLY A C 1
ATOM 2086 O O . GLY A 1 264 ? -25.500 13.887 25.358 1.00 86.50 264 GLY A O 1
ATOM 2087 N N . ALA A 1 265 ? -25.591 13.097 23.262 1.00 88.00 265 ALA A N 1
ATOM 2088 C CA . ALA A 1 265 ? -24.913 11.847 23.596 1.00 88.00 265 ALA A CA 1
ATOM 2089 C C . ALA A 1 265 ? -23.459 12.082 24.046 1.00 88.00 265 ALA A C 1
ATOM 2091 O O . ALA A 1 265 ? -22.631 12.512 23.243 1.00 88.00 265 ALA A O 1
ATOM 2092 N N . HIS A 1 266 ? -23.165 11.808 25.318 1.00 92.12 266 HIS A N 1
ATOM 2093 C CA . HIS A 1 266 ? -21.834 11.933 25.911 1.00 92.12 266 HIS A CA 1
ATOM 2094 C C . HIS A 1 266 ? -21.716 11.077 27.183 1.00 92.12 266 HIS A C 1
ATOM 2096 O O . HIS A 1 266 ? -22.715 10.639 27.752 1.00 92.12 266 HIS A O 1
ATOM 2102 N N . LEU A 1 267 ? -20.484 10.822 27.620 1.00 93.62 267 LEU A N 1
ATOM 2103 C CA . LEU A 1 267 ? -20.167 10.231 28.916 1.00 93.62 267 LEU A CA 1
ATOM 2104 C C . LEU A 1 267 ? -19.662 11.336 29.840 1.00 93.62 267 LEU A C 1
ATOM 2106 O O . LEU A 1 267 ? -18.624 11.931 29.559 1.00 93.62 267 LEU A O 1
ATOM 2110 N N . HIS A 1 268 ? -20.333 11.547 30.966 1.00 93.81 268 HIS A N 1
ATOM 2111 C CA . HIS A 1 268 ? -19.768 12.328 32.065 1.00 93.81 268 HIS A CA 1
ATOM 2112 C C . HIS A 1 268 ? -18.951 11.398 32.967 1.00 93.81 268 HIS A C 1
ATOM 2114 O O . HIS A 1 268 ? -19.502 10.478 33.583 1.00 93.81 268 HIS A O 1
ATOM 2120 N N . PHE A 1 269 ? -17.639 11.624 33.024 1.00 95.62 269 PHE A N 1
ATOM 2121 C CA . PHE A 1 269 ? -16.692 10.845 33.818 1.00 95.62 269 PHE A CA 1
ATOM 2122 C C . PHE A 1 269 ? -16.207 11.643 35.033 1.00 95.62 269 PHE A C 1
ATOM 2124 O O . PHE A 1 269 ? -15.477 12.624 34.895 1.00 95.62 269 PHE A O 1
ATOM 2131 N N . GLY A 1 270 ? -16.587 11.215 36.234 1.00 94.06 270 GLY A N 1
ATOM 2132 C CA . GLY A 1 270 ? -16.174 11.841 37.492 1.00 94.06 270 GLY A CA 1
ATOM 2133 C C . GLY A 1 270 ? -15.155 10.997 38.257 1.00 94.06 270 GLY A C 1
ATOM 2134 O O . GLY A 1 270 ? -15.163 9.768 38.173 1.00 94.06 270 GLY A O 1
ATOM 2135 N N . TYR A 1 271 ? -14.299 11.648 39.043 1.00 95.12 271 TYR A N 1
ATOM 2136 C CA . TYR A 1 271 ? -13.329 10.997 39.924 1.00 95.12 271 TYR A CA 1
ATOM 2137 C C . TYR A 1 271 ? -13.413 11.609 41.321 1.00 95.12 271 TYR A C 1
ATOM 2139 O O . TYR A 1 271 ? -13.454 12.828 41.461 1.00 95.12 271 TYR A O 1
ATOM 2147 N N . TYR A 1 272 ? -13.475 10.777 42.360 1.00 92.56 272 TYR A N 1
ATOM 2148 C CA . TYR A 1 272 ? -13.810 11.225 43.711 1.00 92.56 272 TYR A CA 1
ATOM 2149 C C . TYR A 1 272 ? -12.987 10.517 44.782 1.00 92.56 272 TYR A C 1
ATOM 2151 O O . TYR A 1 272 ? -12.642 9.339 44.672 1.00 92.56 272 TYR A O 1
ATOM 2159 N N . ASN A 1 273 ? -12.731 11.234 45.874 1.00 92.94 273 ASN A N 1
ATOM 2160 C CA . ASN A 1 273 ? -12.128 10.703 47.090 1.00 92.94 273 ASN A CA 1
ATOM 2161 C C . ASN A 1 273 ? -13.183 10.030 47.989 1.00 92.94 273 ASN A C 1
ATOM 2163 O O . ASN A 1 273 ? -13.495 10.543 49.065 1.00 92.94 273 ASN A O 1
ATOM 2167 N N . LEU A 1 274 ? -13.765 8.928 47.507 1.00 89.75 274 LEU A N 1
ATOM 2168 C CA . LEU A 1 274 ? -14.813 8.160 48.183 1.00 89.75 274 LEU A CA 1
ATOM 2169 C C . LEU A 1 274 ? -14.515 6.662 48.123 1.00 89.75 274 LEU A C 1
ATOM 2171 O O . LEU A 1 274 ? -14.117 6.145 47.081 1.00 89.75 274 LEU A O 1
ATOM 2175 N N . SER A 1 275 ? -14.750 5.967 49.231 1.00 90.44 275 SER A N 1
ATOM 2176 C CA . SER A 1 275 ? -14.597 4.518 49.360 1.00 90.44 275 SER A CA 1
ATOM 2177 C C . SER A 1 275 ? -15.952 3.809 49.313 1.00 90.44 275 SER A C 1
ATOM 2179 O O . SER A 1 275 ? -16.997 4.434 49.469 1.00 90.44 275 SER A O 1
ATOM 2181 N N . GLU A 1 276 ? -15.968 2.485 49.144 1.00 89.06 276 GLU A N 1
ATOM 2182 C CA . GLU A 1 276 ? -17.233 1.734 49.120 1.00 89.06 276 GLU A CA 1
ATOM 2183 C C . GLU A 1 276 ? -18.045 1.892 50.419 1.00 89.06 276 GLU A C 1
ATOM 2185 O O . GLU A 1 276 ? -19.271 1.907 50.387 1.00 89.06 276 GLU A O 1
ATOM 2190 N N . LYS A 1 277 ? -17.385 2.092 51.568 1.00 86.56 277 LYS A N 1
ATOM 2191 C CA . LYS A 1 277 ? -18.061 2.333 52.860 1.00 86.56 277 LYS A CA 1
ATOM 2192 C C . LYS A 1 277 ? -18.949 3.573 52.829 1.00 86.56 277 LYS A C 1
ATOM 2194 O O . LYS A 1 277 ? -19.950 3.644 53.537 1.00 86.56 277 LYS A O 1
ATOM 2199 N N . ASP A 1 278 ? -18.576 4.528 51.990 1.00 82.75 278 ASP A N 1
ATOM 2200 C CA . ASP A 1 278 ? -19.279 5.783 51.834 1.00 82.75 278 ASP A CA 1
ATOM 2201 C C . ASP A 1 278 ? -20.567 5.595 51.015 1.00 82.75 278 ASP A C 1
ATOM 2203 O O . ASP A 1 278 ? -21.482 6.391 51.158 1.00 82.75 278 ASP A O 1
ATOM 2207 N N . HIS A 1 279 ? -20.706 4.510 50.237 1.00 78.31 279 HIS A N 1
ATOM 2208 C CA . HIS A 1 279 ? -21.808 4.252 49.295 1.00 78.31 279 HIS A CA 1
ATOM 2209 C C . HIS A 1 279 ? -23.216 4.518 49.847 1.00 78.31 279 HIS A C 1
ATOM 2211 O O . HIS A 1 279 ? -24.013 5.194 49.189 1.00 78.31 279 HIS A O 1
ATOM 2217 N N . SER A 1 280 ? -23.503 4.040 51.063 1.00 70.12 280 SER A N 1
ATOM 2218 C CA . SER A 1 280 ? -24.819 4.175 51.710 1.00 70.12 280 SER A CA 1
ATOM 2219 C C . SER A 1 280 ? -25.227 5.628 51.985 1.00 70.12 280 SER A C 1
ATOM 2221 O O . SER A 1 280 ? -26.418 5.940 52.002 1.00 70.12 280 SER A O 1
ATOM 2223 N N . ASN A 1 281 ? -24.256 6.537 52.106 1.00 67.19 281 ASN A N 1
ATOM 2224 C CA . ASN A 1 281 ? -24.491 7.952 52.382 1.00 67.19 281 ASN A CA 1
ATOM 2225 C C . ASN A 1 281 ? -24.921 8.750 51.136 1.00 67.19 281 ASN A C 1
ATOM 2227 O O . ASN A 1 281 ? -25.324 9.902 51.269 1.00 67.19 281 ASN A O 1
ATOM 2231 N N . TYR A 1 282 ? -24.867 8.165 49.930 1.00 63.91 282 TYR A N 1
ATOM 2232 C CA . TYR A 1 282 ? -25.064 8.896 48.664 1.00 63.91 282 TYR A CA 1
ATOM 2233 C C . TYR A 1 282 ? -26.207 8.340 47.801 1.00 63.91 282 TYR A C 1
ATOM 2235 O O . TYR A 1 282 ? -26.162 8.375 46.566 1.00 63.91 282 TYR A O 1
ATOM 2243 N N . SER A 1 283 ? -27.251 7.802 48.437 1.00 54.31 283 SER A N 1
ATOM 2244 C CA . SER A 1 283 ? -28.403 7.204 47.745 1.00 54.31 283 SER A CA 1
ATOM 2245 C C . SER A 1 283 ? -29.322 8.218 47.038 1.00 54.31 283 SER A C 1
ATOM 2247 O O . SER A 1 283 ? -30.212 7.808 46.293 1.00 54.31 283 SER A O 1
ATOM 2249 N N . THR A 1 284 ? -29.145 9.524 47.234 1.00 51.88 284 THR A N 1
ATOM 2250 C CA . THR A 1 284 ? -30.025 10.557 46.665 1.00 51.88 284 THR A CA 1
ATOM 2251 C C . THR A 1 284 ? -29.311 11.283 45.530 1.00 51.88 284 THR A C 1
ATOM 2253 O O . THR A 1 284 ? -28.230 11.819 45.744 1.00 51.88 284 THR A O 1
ATOM 2256 N N . GLY A 1 285 ? -29.890 11.261 44.323 1.00 51.94 285 GLY A N 1
ATOM 2257 C CA . GLY A 1 285 ? -29.339 11.786 43.062 1.00 51.94 285 GLY A CA 1
ATOM 2258 C C . GLY A 1 285 ? -29.132 13.305 42.998 1.00 51.94 285 GLY A C 1
ATOM 2259 O O . GLY A 1 285 ? -29.639 13.961 42.091 1.00 51.94 285 GLY A O 1
ATOM 2260 N N . ASP A 1 286 ? -28.395 13.859 43.955 1.00 55.00 286 ASP A N 1
ATOM 2261 C CA . ASP A 1 286 ? -28.029 15.266 44.029 1.00 55.00 286 ASP A CA 1
ATOM 2262 C C . ASP A 1 286 ? -26.499 15.406 43.959 1.00 5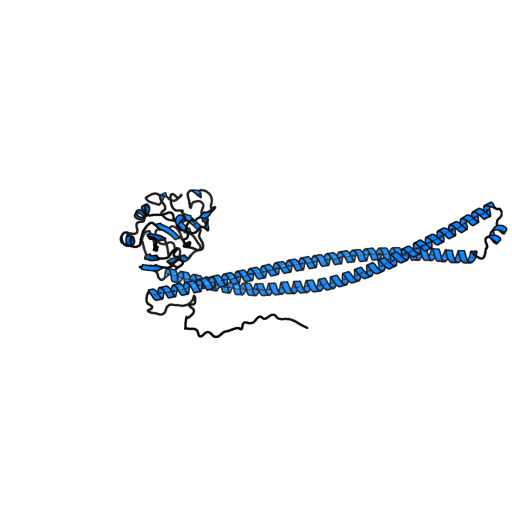5.00 286 ASP A C 1
ATOM 2264 O O . ASP A 1 286 ? -25.769 14.942 44.838 1.00 55.00 286 ASP A O 1
ATOM 2268 N N . ILE A 1 287 ? -26.008 16.011 42.870 1.00 52.97 287 ILE A N 1
ATOM 2269 C CA . ILE A 1 287 ? -24.570 16.175 42.595 1.00 52.97 287 ILE A CA 1
ATOM 2270 C C . ILE A 1 287 ? -23.914 17.192 43.527 1.00 52.97 287 ILE A C 1
ATOM 2272 O O . ILE A 1 287 ? -22.694 17.163 43.680 1.00 52.97 287 ILE A O 1
ATOM 2276 N N . SER A 1 288 ? -24.709 18.051 44.183 1.00 51.41 288 SER A N 1
ATOM 2277 C CA . SER A 1 288 ? -24.191 19.138 45.022 1.00 51.41 288 SER A CA 1
ATOM 2278 C C . SER A 1 288 ? -23.383 18.650 46.225 1.00 51.41 288 SER A C 1
ATOM 2280 O O . SER A 1 288 ? -22.657 19.430 46.826 1.00 51.41 288 SER A O 1
ATOM 2282 N N . TRP A 1 289 ? -23.492 17.368 46.583 1.00 51.84 289 TRP A N 1
ATOM 2283 C CA . TRP A 1 289 ? -22.813 16.770 47.737 1.00 51.84 289 TRP A CA 1
ATOM 2284 C C . TRP A 1 289 ? -21.471 16.119 47.395 1.00 51.84 289 TRP A C 1
ATOM 2286 O O . TRP A 1 289 ? -20.682 15.823 48.291 1.00 51.84 289 TRP A O 1
ATOM 2296 N N . TYR A 1 290 ? -21.196 15.894 46.108 1.00 62.12 290 TYR A N 1
ATOM 2297 C CA . TYR A 1 290 ? -19.928 15.321 45.664 1.00 62.12 290 TYR A CA 1
ATOM 2298 C C . TYR A 1 290 ? -18.830 16.371 45.469 1.00 62.12 290 TYR A C 1
ATOM 2300 O O . TYR A 1 290 ? -17.664 15.994 45.331 1.00 62.12 290 TYR A O 1
ATOM 2308 N N . GLY A 1 291 ? -19.182 17.661 45.469 1.00 65.44 291 GLY A N 1
ATOM 2309 C CA . GLY A 1 291 ? -18.271 18.737 45.089 1.00 65.44 291 GLY A CA 1
ATOM 2310 C C . GLY A 1 291 ? -16.977 18.758 45.900 1.00 65.44 291 GLY A C 1
ATOM 2311 O O . GLY A 1 291 ? -15.893 18.656 45.324 1.00 65.44 291 GLY A O 1
ATOM 2312 N N . ASP A 1 292 ? -17.086 18.711 47.230 1.00 74.31 292 ASP A N 1
ATOM 2313 C CA . ASP A 1 292 ? -15.940 18.732 48.156 1.00 74.31 292 ASP A CA 1
ATOM 2314 C C . ASP A 1 292 ? -15.031 17.495 48.062 1.00 74.31 292 ASP A C 1
ATOM 2316 O O . ASP A 1 292 ? -13.910 17.487 48.575 1.00 74.31 292 ASP A O 1
ATOM 2320 N N . LYS A 1 293 ? -15.519 16.407 47.455 1.00 85.88 293 LYS A N 1
ATOM 2321 C CA . LYS A 1 293 ? -14.775 15.148 47.291 1.00 85.88 293 LYS A CA 1
ATOM 2322 C C . LYS A 1 293 ? -14.325 14.913 45.857 1.00 85.88 293 LYS A C 1
ATOM 2324 O O . LYS A 1 293 ? -13.614 13.935 45.618 1.00 85.88 293 LYS A O 1
ATOM 2329 N N . SER A 1 294 ? -14.750 15.760 44.923 1.00 89.50 294 SER A N 1
ATOM 2330 C CA . SER A 1 294 ? -14.381 15.654 43.519 1.00 89.50 294 SER A CA 1
ATOM 2331 C C . SER A 1 294 ? -12.891 15.933 43.330 1.00 89.50 294 SER A C 1
ATOM 2333 O O . SER A 1 294 ? -12.283 16.761 44.006 1.00 89.50 294 SER A O 1
ATOM 2335 N N . LEU A 1 295 ? -12.284 15.155 42.447 1.00 93.25 295 LEU A N 1
ATOM 2336 C CA . LEU A 1 295 ? -10.884 15.222 42.072 1.00 93.25 295 LEU A CA 1
ATOM 2337 C C . LEU A 1 295 ? -10.826 15.423 40.562 1.00 93.25 295 LEU A C 1
ATOM 2339 O O . LEU A 1 295 ? -11.672 14.908 39.835 1.00 93.25 295 LEU A O 1
ATOM 2343 N N . ASN A 1 296 ? -9.794 16.113 40.076 1.00 94.12 296 ASN A N 1
ATOM 2344 C CA . ASN A 1 296 ? -9.609 16.289 38.639 1.00 94.12 296 ASN A CA 1
ATOM 2345 C C . ASN A 1 296 ? -9.401 14.911 37.964 1.00 94.12 296 ASN A C 1
ATOM 2347 O O . ASN A 1 296 ? -8.409 14.243 38.279 1.00 94.12 296 ASN A O 1
ATOM 2351 N N . PRO A 1 297 ? -10.267 14.481 37.024 1.00 95.06 297 PRO A N 1
ATOM 2352 C CA . PRO A 1 297 ? -10.109 13.217 36.303 1.00 95.06 297 PRO A CA 1
ATOM 2353 C C . PRO A 1 297 ? -8.800 13.096 35.510 1.00 95.06 297 PRO A C 1
ATOM 2355 O O . PRO A 1 297 ? -8.320 11.989 35.272 1.00 95.06 297 PRO A O 1
ATOM 2358 N N . GLU A 1 298 ? -8.163 14.215 35.152 1.00 94.62 298 GLU A N 1
ATOM 2359 C CA . GLU A 1 298 ? -6.821 14.219 34.554 1.00 94.62 298 GLU A CA 1
ATOM 2360 C C . GLU A 1 298 ? -5.790 13.483 35.425 1.00 94.62 298 GLU A C 1
ATOM 2362 O O . GLU A 1 298 ? -4.865 12.860 34.903 1.00 94.62 298 GLU A O 1
ATOM 2367 N N . SER A 1 299 ? -5.983 13.515 36.750 1.00 94.31 299 SER A N 1
ATOM 2368 C CA . SER A 1 299 ? -5.067 12.909 37.719 1.00 94.31 299 SER A CA 1
ATOM 2369 C C . SER A 1 299 ? -5.049 11.381 37.713 1.00 94.31 299 SER A C 1
ATOM 2371 O O . SER A 1 299 ? -4.099 10.771 38.199 1.00 94.31 299 SER A O 1
ATOM 2373 N N . VAL A 1 300 ? -6.097 10.749 37.179 1.00 94.12 300 VAL A N 1
ATOM 2374 C CA . VAL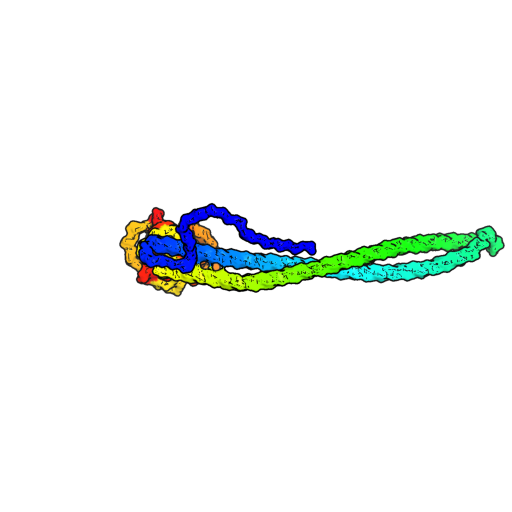 A 1 300 ? -6.236 9.286 37.173 1.00 94.12 300 VAL A CA 1
ATOM 2375 C C . VAL A 1 300 ? -6.025 8.696 35.782 1.00 94.12 300 VAL A C 1
ATOM 2377 O O . VAL A 1 300 ? -5.473 7.604 35.661 1.00 94.12 300 VAL A O 1
ATOM 2380 N N . LEU A 1 301 ? -6.384 9.427 34.726 1.00 94.56 301 LEU A N 1
ATOM 2381 C CA . LEU A 1 301 ? -6.319 8.946 33.347 1.00 94.56 301 LEU A CA 1
ATOM 2382 C C . LEU A 1 301 ? -4.887 8.942 32.793 1.00 94.56 301 LEU A C 1
ATOM 2384 O O . LEU A 1 301 ? -4.131 9.901 32.957 1.00 94.56 301 LEU A O 1
ATOM 2388 N N . SER A 1 302 ? -4.533 7.869 32.082 1.00 94.12 302 SER A N 1
ATOM 2389 C CA . SER A 1 302 ? -3.250 7.733 31.385 1.00 94.12 302 SER A CA 1
ATOM 2390 C C . SER A 1 302 ? -3.052 8.825 30.336 1.00 94.12 302 SER A C 1
ATOM 2392 O O . SER A 1 302 ? -3.992 9.153 29.608 1.00 94.12 302 SER A O 1
ATOM 2394 N N . ARG A 1 303 ? -1.821 9.316 30.173 1.00 95.56 303 ARG A N 1
ATOM 2395 C CA . ARG A 1 303 ? -1.497 10.355 29.186 1.00 95.56 303 ARG A CA 1
ATOM 2396 C C . ARG A 1 303 ? -1.862 9.932 27.754 1.00 95.56 303 ARG A C 1
ATOM 2398 O O . ARG A 1 303 ? -1.379 8.910 27.269 1.00 95.56 303 ARG A O 1
ATOM 2405 N N . ARG A 1 304 ? -2.676 10.734 27.060 1.00 92.81 304 ARG A N 1
ATOM 2406 C CA . ARG A 1 304 ? -3.009 10.581 25.629 1.00 92.81 304 ARG A CA 1
ATOM 2407 C C . ARG A 1 304 ? -3.079 11.943 24.939 1.00 92.81 304 ARG A C 1
ATOM 2409 O O . ARG A 1 304 ? -3.345 12.954 25.579 1.00 92.81 304 ARG A O 1
ATOM 2416 N N . ASN A 1 305 ? -2.880 11.952 23.624 1.00 94.00 305 ASN A N 1
ATOM 2417 C CA . ASN A 1 305 ? -3.081 13.128 22.784 1.00 94.00 305 ASN A CA 1
ATOM 2418 C C . ASN A 1 305 ? -4.565 13.206 22.378 1.00 94.00 305 ASN A C 1
ATOM 2420 O O . ASN A 1 305 ? -5.038 12.361 21.617 1.00 94.00 305 ASN A O 1
ATOM 2424 N N . ILE A 1 306 ? -5.311 14.151 22.957 1.00 93.69 306 ILE A N 1
ATOM 2425 C CA . ILE A 1 306 ? -6.780 14.204 22.901 1.00 93.69 306 ILE A CA 1
ATOM 2426 C C . ILE A 1 306 ? -7.257 15.508 22.262 1.00 93.69 306 ILE A C 1
ATOM 2428 O O . ILE A 1 306 ? -6.668 16.569 22.469 1.00 93.69 306 ILE A O 1
ATOM 2432 N N . PHE A 1 307 ? -8.344 15.426 21.492 1.00 94.38 307 PHE A N 1
ATOM 2433 C CA . PHE A 1 307 ? -9.019 16.578 20.898 1.00 94.38 307 PHE A CA 1
ATOM 2434 C C . PHE A 1 307 ? -10.015 17.214 21.878 1.00 94.38 307 PHE A C 1
ATOM 2436 O O . PHE A 1 307 ? -10.847 16.522 22.466 1.00 94.38 307 PHE A O 1
ATOM 2443 N N . PHE A 1 308 ? -9.978 18.540 21.982 1.00 94.75 308 PHE A N 1
ATOM 2444 C CA . PHE A 1 308 ? -10.857 19.371 22.800 1.00 94.75 308 PHE A CA 1
ATOM 2445 C C . PHE A 1 308 ? -11.654 20.333 21.915 1.00 94.75 308 PHE A C 1
ATOM 2447 O O . PHE A 1 308 ? -11.115 20.952 20.990 1.00 94.75 308 PHE A O 1
ATOM 2454 N N . TYR A 1 309 ? -12.944 20.493 22.211 1.00 92.69 309 TYR A N 1
ATOM 2455 C CA . TYR A 1 309 ? -13.768 21.515 21.566 1.00 92.69 309 TYR A CA 1
ATOM 2456 C C . TYR A 1 309 ? -13.429 22.924 22.074 1.00 92.69 309 TYR A C 1
ATOM 2458 O O . TYR A 1 309 ? -13.006 23.093 23.212 1.00 92.69 309 TYR A O 1
ATOM 2466 N N . LYS A 1 310 ? -13.653 23.941 21.231 1.00 90.38 310 LYS A N 1
ATOM 2467 C CA . LYS A 1 310 ? -13.322 25.357 21.500 1.00 90.38 310 LYS A CA 1
ATOM 2468 C C . LYS A 1 310 ? -13.921 25.960 22.783 1.00 90.38 310 LYS A C 1
ATOM 2470 O O . LYS A 1 310 ? -13.444 26.990 23.245 1.00 90.38 310 LYS A O 1
ATOM 2475 N N . ASP A 1 311 ? -14.974 25.346 23.320 1.00 88.81 311 ASP A N 1
ATOM 2476 C CA . ASP A 1 311 ? -15.674 25.799 24.529 1.00 88.81 311 ASP A CA 1
ATOM 2477 C C . ASP A 1 311 ? -15.597 24.752 25.657 1.00 88.81 311 ASP A C 1
ATOM 2479 O O . ASP A 1 311 ? -16.322 24.849 26.645 1.00 88.81 311 ASP A O 1
ATOM 2483 N N . ALA A 1 312 ? -14.739 23.733 25.520 1.00 90.44 312 ALA A N 1
ATOM 2484 C CA . ALA A 1 312 ? -14.685 22.626 26.469 1.00 90.44 312 ALA A CA 1
ATOM 2485 C C . ALA A 1 312 ? -14.051 23.033 27.804 1.00 90.44 312 ALA A C 1
ATOM 2487 O O . ALA A 1 312 ? -14.517 22.648 28.874 1.00 90.44 312 ALA A O 1
ATOM 2488 N N . CYS A 1 313 ? -12.982 23.818 27.748 1.00 89.62 313 CYS A N 1
ATOM 2489 C CA . CYS A 1 313 ? -12.154 24.172 28.895 1.00 89.62 313 CYS A CA 1
ATOM 2490 C C . CYS A 1 313 ? -11.812 25.662 28.854 1.00 89.62 313 CYS A C 1
ATOM 2492 O O . CYS A 1 313 ? -11.836 26.286 27.788 1.00 89.62 313 CYS A O 1
ATOM 2494 N N . ASP A 1 314 ? -11.458 26.236 30.001 1.00 84.88 314 ASP A N 1
ATOM 2495 C CA . ASP A 1 314 ? -11.123 27.660 30.091 1.00 84.88 314 ASP A CA 1
ATOM 2496 C C . ASP A 1 314 ? -9.925 28.050 29.208 1.00 84.88 314 ASP A C 1
ATOM 2498 O O . ASP A 1 314 ? -9.915 29.102 28.574 1.00 84.88 314 ASP A O 1
ATOM 2502 N N . ASP A 1 315 ? -8.963 27.137 29.079 1.00 81.50 315 ASP A N 1
ATOM 2503 C CA . ASP A 1 315 ? -7.750 27.295 28.276 1.00 81.50 315 ASP A CA 1
ATOM 2504 C C . ASP A 1 315 ? -7.934 26.965 26.782 1.00 81.50 315 ASP A C 1
ATOM 2506 O O . ASP A 1 315 ? -7.011 27.142 25.991 1.00 81.50 315 ASP A O 1
ATOM 2510 N N . THR A 1 316 ? -9.121 26.504 26.374 1.00 80.44 316 THR A N 1
ATOM 2511 C CA . THR A 1 316 ? -9.459 26.221 24.963 1.00 80.44 316 THR A CA 1
ATOM 2512 C C . THR A 1 316 ? -10.248 27.344 24.295 1.00 80.44 316 THR A C 1
ATOM 2514 O O . THR A 1 316 ? -10.543 27.258 23.100 1.00 80.44 316 THR A O 1
ATOM 2517 N N . ARG A 1 317 ? -10.581 28.406 25.049 1.00 66.81 317 ARG A N 1
ATOM 2518 C CA . ARG A 1 317 ? -11.456 29.492 24.590 1.00 66.81 317 ARG A CA 1
ATOM 2519 C C . ARG A 1 317 ? -10.990 30.029 23.232 1.00 66.81 317 ARG A C 1
ATOM 2521 O O . ARG A 1 317 ? -9.916 30.617 23.120 1.00 66.81 317 ARG A O 1
ATOM 2528 N N . ASN A 1 318 ? -11.870 29.882 22.237 1.00 72.94 318 ASN A N 1
ATOM 2529 C CA . ASN A 1 318 ? -11.787 30.383 20.854 1.00 72.94 318 ASN A CA 1
ATOM 2530 C C . ASN A 1 318 ? -11.141 29.466 19.799 1.00 72.94 318 ASN A C 1
ATOM 2532 O O . ASN A 1 318 ? -11.198 29.816 18.620 1.00 72.94 318 ASN A O 1
ATOM 2536 N N . SER A 1 319 ? -10.605 28.288 20.145 1.00 86.31 319 SER A N 1
ATOM 2537 C CA . SER A 1 319 ? -10.204 27.297 19.131 1.00 86.31 319 SER A CA 1
ATOM 2538 C C . SER A 1 319 ? -10.233 25.871 19.662 1.00 86.31 319 SER A C 1
ATOM 2540 O O . SER A 1 319 ? -9.727 25.578 20.740 1.00 86.31 319 SER A O 1
ATOM 2542 N N . SER A 1 320 ? -10.755 24.950 18.852 1.00 92.69 320 SER A N 1
ATOM 2543 C CA . SER A 1 320 ? -10.538 23.524 19.081 1.00 92.69 320 SER A CA 1
ATOM 2544 C C . SER A 1 320 ? -9.045 23.209 19.016 1.00 92.69 320 SER A C 1
ATOM 2546 O O . SER A 1 320 ? -8.333 23.752 18.167 1.00 92.69 320 SER A O 1
ATOM 2548 N N . VAL A 1 321 ? -8.574 22.334 19.901 1.00 93.88 321 VAL A N 1
ATOM 2549 C CA . VAL A 1 321 ? -7.150 22.009 20.044 1.00 93.88 321 VAL A CA 1
ATOM 2550 C C . VAL A 1 321 ? -6.964 20.526 20.319 1.00 93.88 321 VAL A C 1
ATOM 2552 O O . VAL A 1 321 ? -7.765 19.913 21.020 1.00 93.88 321 VAL A O 1
ATOM 2555 N N . THR A 1 322 ? -5.884 19.955 19.797 1.00 94.31 322 THR A N 1
ATOM 2556 C CA . THR A 1 322 ? -5.410 18.637 20.214 1.00 94.31 322 THR A CA 1
ATOM 2557 C C . THR A 1 322 ? -4.199 18.825 21.116 1.00 94.31 322 THR A C 1
ATOM 2559 O O . THR A 1 322 ? -3.217 19.441 20.702 1.00 94.31 322 THR A O 1
ATOM 2562 N N . LYS A 1 323 ? -4.271 18.325 22.350 1.00 92.50 323 LYS A N 1
ATOM 2563 C CA . LYS A 1 323 ? -3.196 18.449 23.342 1.00 92.50 323 LYS A CA 1
ATOM 2564 C C . LYS A 1 323 ? -3.049 17.170 24.151 1.00 92.50 323 LYS A C 1
ATOM 2566 O O . LYS A 1 323 ? -3.975 16.362 24.236 1.00 92.50 323 LYS A O 1
ATOM 2571 N N . ASP A 1 324 ? -1.879 16.997 24.748 1.00 93.81 324 ASP A N 1
ATOM 2572 C CA . ASP A 1 324 ? -1.676 15.924 25.712 1.00 93.81 324 ASP A CA 1
ATOM 2573 C C . ASP A 1 324 ? -2.509 16.186 26.967 1.00 93.81 324 ASP A C 1
ATOM 2575 O O . ASP A 1 324 ? -2.501 17.293 27.504 1.00 93.81 324 ASP A O 1
ATOM 2579 N N . PHE A 1 325 ? -3.203 15.155 27.436 1.00 93.31 325 PHE A N 1
ATOM 2580 C CA . PHE A 1 325 ? -4.029 15.198 28.634 1.00 93.31 325 PHE A CA 1
ATOM 2581 C C . PHE A 1 325 ? -3.909 13.885 29.404 1.00 93.31 325 PHE A C 1
ATOM 2583 O O . PHE A 1 325 ? -3.799 12.810 28.806 1.00 93.31 325 PHE A O 1
ATOM 2590 N N . GLY A 1 326 ? -3.954 13.980 30.730 1.00 92.12 326 GLY A N 1
ATOM 2591 C CA . GLY A 1 326 ? -3.800 12.852 31.641 1.00 92.12 326 GLY A CA 1
ATOM 2592 C C . GLY A 1 326 ? -2.380 12.748 32.193 1.00 92.12 326 GLY A C 1
ATOM 2593 O O . GLY A 1 326 ? -1.390 12.875 31.463 1.00 92.12 326 GLY A O 1
ATOM 2594 N N . ASN A 1 327 ? -2.281 12.509 33.497 1.00 94.12 327 ASN A N 1
ATOM 2595 C CA . ASN A 1 327 ? -1.017 12.282 34.197 1.00 94.12 327 ASN A CA 1
ATOM 2596 C C . ASN A 1 327 ? -1.063 11.071 35.155 1.00 94.12 327 ASN A C 1
ATOM 2598 O O . ASN A 1 327 ? -0.107 10.843 35.894 1.00 94.12 327 ASN A O 1
ATOM 2602 N N . GLY A 1 328 ? -2.142 10.282 35.102 1.00 91.75 328 GLY A N 1
ATOM 2603 C CA . GLY A 1 328 ? -2.314 9.055 35.876 1.00 91.75 328 GLY A CA 1
ATOM 2604 C C . GLY A 1 328 ? -1.942 7.782 35.106 1.00 91.75 328 GLY A C 1
ATOM 2605 O O . GLY A 1 328 ? -1.217 7.810 34.109 1.00 91.75 328 GLY A O 1
ATOM 2606 N N . SER A 1 329 ? -2.447 6.639 35.577 1.00 89.50 329 SER A N 1
ATOM 2607 C CA . SER A 1 329 ? -2.147 5.295 35.048 1.00 89.50 329 SER A CA 1
ATOM 2608 C C . SER A 1 329 ? -3.388 4.466 34.686 1.00 89.50 329 SER A C 1
ATOM 2610 O O . SER A 1 329 ? -3.268 3.371 34.120 1.00 89.50 329 SER A O 1
ATOM 2612 N N . ALA A 1 330 ? -4.588 4.961 34.997 1.00 88.50 330 ALA A N 1
ATOM 2613 C CA . ALA A 1 330 ? -5.830 4.276 34.675 1.00 88.50 330 ALA A CA 1
ATOM 2614 C C . ALA A 1 330 ? -6.117 4.351 33.173 1.00 88.50 330 ALA A C 1
ATOM 2616 O O . ALA A 1 330 ? -5.747 5.312 32.491 1.00 88.50 330 ALA A O 1
ATOM 2617 N N . SER A 1 331 ? -6.784 3.320 32.656 1.00 89.06 331 SER A N 1
ATOM 2618 C CA . SER A 1 331 ? -7.210 3.319 31.256 1.00 89.06 331 SER A CA 1
ATOM 2619 C C . SER A 1 331 ? -8.275 4.384 31.029 1.00 89.06 331 SER A C 1
ATOM 2621 O O . SER A 1 331 ? -9.000 4.761 31.945 1.00 89.06 331 SER A O 1
ATOM 2623 N N . TRP A 1 332 ? -8.406 4.846 29.789 1.00 93.62 332 TRP A N 1
ATOM 2624 C CA . TRP A 1 332 ? -9.546 5.678 29.426 1.00 93.62 332 TRP A CA 1
ATOM 2625 C C . TRP A 1 332 ? -10.833 4.849 29.417 1.00 93.62 332 TRP A C 1
ATOM 2627 O O . TRP A 1 332 ? -10.797 3.694 28.992 1.00 93.62 332 TRP A O 1
ATOM 2637 N N . PRO A 1 333 ? -11.971 5.431 29.833 1.00 93.38 333 PRO A N 1
ATOM 2638 C CA . PRO A 1 333 ? -13.246 4.722 29.850 1.00 93.38 333 PRO A CA 1
ATOM 2639 C C . PRO A 1 333 ? -13.802 4.470 28.443 1.00 93.38 333 PRO A C 1
ATOM 2641 O O . PRO A 1 333 ? -14.716 3.671 28.288 1.00 93.38 333 PRO A O 1
ATOM 2644 N N . MET A 1 334 ? -13.263 5.140 27.419 1.00 90.50 334 MET A N 1
ATOM 2645 C CA . MET A 1 334 ? -13.664 5.030 26.015 1.00 90.50 334 MET A CA 1
ATOM 2646 C C . MET A 1 334 ? -12.425 5.025 25.103 1.00 90.50 334 MET A C 1
ATOM 2648 O O . MET A 1 334 ? -11.429 5.709 25.372 1.00 90.50 334 MET A O 1
ATOM 2652 N N . ASN A 1 335 ? -12.493 4.282 23.994 1.00 81.00 335 ASN A N 1
ATOM 2653 C CA . ASN A 1 335 ? -11.397 4.191 23.019 1.00 81.00 335 ASN A CA 1
ATOM 2654 C C . ASN A 1 335 ? -11.298 5.454 22.147 1.00 81.00 335 ASN A C 1
ATOM 2656 O O . ASN A 1 335 ? -10.214 6.035 22.022 1.00 81.00 335 ASN A O 1
ATOM 2660 N N . GLU A 1 336 ? -12.429 5.906 21.604 1.00 79.31 336 GLU A N 1
ATOM 2661 C CA . GLU A 1 336 ? -12.569 7.177 20.892 1.00 79.31 336 GLU A CA 1
ATOM 2662 C C . GLU A 1 336 ? -13.027 8.261 21.866 1.00 79.31 336 GLU A C 1
ATOM 2664 O O . GLU A 1 336 ? -14.083 8.134 22.481 1.00 79.31 336 GLU A O 1
ATOM 2669 N N . VAL A 1 337 ? -12.232 9.321 22.022 1.00 87.94 337 VAL A N 1
ATOM 2670 C CA . VAL A 1 337 ? -12.510 10.383 22.995 1.00 87.94 337 VAL A CA 1
ATOM 2671 C C . VAL A 1 337 ? -12.255 11.765 22.408 1.00 87.94 337 VAL A C 1
ATOM 2673 O O . VAL A 1 337 ? -11.181 12.065 21.883 1.00 87.94 337 VAL A O 1
ATOM 2676 N N . ARG A 1 338 ? -13.259 12.627 22.533 1.00 93.75 338 ARG A N 1
ATOM 2677 C CA . ARG A 1 338 ? -13.185 14.072 22.317 1.00 93.75 338 ARG A CA 1
ATOM 2678 C C . ARG A 1 338 ? -13.774 14.752 23.543 1.00 93.75 338 ARG A C 1
ATOM 2680 O O . ARG A 1 338 ? -14.889 14.419 23.941 1.00 93.75 338 ARG A O 1
ATOM 2687 N N . VAL A 1 339 ? -13.054 15.700 24.128 1.00 94.75 339 VAL A N 1
ATOM 2688 C CA . VAL A 1 339 ? -13.504 16.383 25.346 1.00 94.75 339 VAL A CA 1
ATOM 2689 C C . VAL A 1 339 ? -14.436 17.532 24.980 1.00 94.75 339 VAL A C 1
ATOM 2691 O O . VAL A 1 339 ? -14.046 18.449 24.250 1.00 94.75 339 VAL A O 1
ATOM 2694 N N . THR A 1 340 ? -15.662 17.476 25.496 1.00 93.25 340 THR A N 1
ATOM 2695 C CA . THR A 1 340 ? -16.699 18.504 25.312 1.00 93.25 340 THR A CA 1
ATOM 2696 C C . THR A 1 340 ? -16.810 19.446 26.498 1.00 93.25 340 THR A C 1
ATOM 2698 O O . THR A 1 340 ? -17.227 20.582 26.298 1.00 93.25 340 THR A O 1
ATOM 2701 N N . GLN A 1 341 ? -16.406 19.017 27.697 1.00 93.00 341 GLN A N 1
ATOM 2702 C CA . GLN A 1 341 ? -16.348 19.870 28.881 1.00 93.00 341 GLN A CA 1
ATOM 2703 C C . GLN A 1 341 ? -15.298 19.365 29.880 1.00 93.00 341 GLN A C 1
ATOM 2705 O O . GLN A 1 341 ? -15.284 18.190 30.239 1.00 93.00 341 GLN A O 1
ATOM 2710 N N . CYS A 1 342 ? -14.406 20.247 30.328 1.00 94.25 342 CYS A N 1
ATOM 2711 C CA . CYS A 1 342 ? -13.381 19.948 31.326 1.00 94.25 342 CYS A CA 1
ATOM 2712 C C . CYS A 1 342 ? -13.927 19.938 32.758 1.00 94.25 342 CYS A C 1
ATOM 2714 O O . CYS A 1 342 ? -14.971 20.515 33.052 1.00 94.25 342 CYS A O 1
ATOM 2716 N N . TYR A 1 343 ? -13.146 19.359 33.665 1.00 93.00 343 TYR A N 1
ATOM 2717 C CA . TYR A 1 343 ? -13.309 19.556 35.101 1.00 93.00 343 TYR A CA 1
ATOM 2718 C C . TYR A 1 343 ? -12.987 21.007 35.484 1.00 93.00 343 TYR A C 1
ATOM 2720 O O . TYR A 1 343 ? -11.994 21.568 35.018 1.00 93.00 343 TYR A O 1
ATOM 2728 N N . GLY A 1 344 ? -13.803 21.602 36.352 1.00 91.19 344 GLY A N 1
ATOM 2729 C CA . GLY A 1 344 ? -13.598 22.944 36.892 1.00 91.19 344 GLY A CA 1
ATOM 2730 C C . GLY A 1 344 ? -14.476 24.043 36.301 1.00 91.19 344 GLY A C 1
ATOM 2731 O O . GLY A 1 344 ? -15.578 23.798 35.800 1.00 91.19 344 GLY A O 1
ATOM 2732 N N . HIS A 1 345 ? -14.003 25.289 36.403 1.00 88.00 345 HIS A N 1
ATOM 2733 C CA . HIS A 1 345 ? -14.677 26.447 35.819 1.00 88.00 345 HIS A CA 1
ATOM 2734 C C . HIS A 1 345 ? -14.532 26.404 34.297 1.00 88.00 345 HIS A C 1
ATOM 2736 O O . HIS A 1 345 ? -13.457 26.606 33.740 1.00 88.00 345 HIS A O 1
ATOM 2742 N N . THR A 1 346 ? -15.635 26.115 33.619 1.00 87.94 346 THR A N 1
ATOM 2743 C CA . THR A 1 346 ? -15.711 25.992 32.158 1.00 87.94 346 THR A CA 1
ATOM 2744 C C . THR A 1 346 ? -16.644 27.053 31.589 1.00 87.94 346 THR A C 1
ATOM 2746 O O . THR A 1 346 ? -17.457 27.590 32.332 1.00 87.94 346 THR A O 1
ATOM 2749 N N . PRO A 1 347 ? -16.631 27.348 30.280 1.00 84.94 347 PRO A N 1
ATOM 2750 C CA . PRO A 1 347 ? -17.583 28.291 29.679 1.00 84.94 347 PRO A CA 1
ATOM 2751 C C . PRO A 1 347 ? -19.069 28.002 29.972 1.00 84.94 347 PRO A C 1
ATOM 2753 O O . PRO A 1 347 ? -19.897 28.899 29.853 1.00 84.94 347 PRO A O 1
ATOM 2756 N N . TYR A 1 348 ? -19.407 26.778 30.389 1.00 83.44 348 TYR A N 1
ATOM 2757 C CA . TYR A 1 348 ? -20.750 26.344 30.778 1.00 83.44 348 TYR A CA 1
ATOM 2758 C C . TYR A 1 348 ? -20.971 26.291 32.300 1.00 83.44 348 TYR A C 1
ATOM 2760 O O . TYR A 1 348 ? -21.955 25.711 32.753 1.00 83.44 348 TYR A O 1
ATOM 2768 N N . PHE A 1 349 ? -20.081 26.877 33.107 1.00 78.25 349 PHE A N 1
ATOM 2769 C CA . PHE A 1 349 ? -20.122 26.744 34.564 1.00 78.25 349 PHE A CA 1
ATOM 2770 C C . PHE A 1 349 ? -21.452 27.202 35.185 1.00 78.25 349 PHE A C 1
ATOM 2772 O O . PHE A 1 349 ? -21.884 26.644 36.185 1.00 78.25 349 PHE A O 1
ATOM 2779 N N . TYR A 1 350 ? -22.126 28.181 34.571 1.00 80.38 350 TYR A N 1
ATOM 2780 C CA . TYR A 1 350 ? -23.353 28.808 35.077 1.00 80.38 350 TYR A CA 1
ATOM 2781 C C . TYR A 1 350 ? -24.572 27.871 35.110 1.00 80.38 350 TYR A C 1
ATOM 2783 O O . TYR A 1 350 ? -25.607 28.229 35.667 1.00 80.38 350 TYR A O 1
ATOM 2791 N N . TYR A 1 351 ? -24.477 26.681 34.506 1.00 78.00 351 TYR A N 1
ATOM 2792 C CA . TYR A 1 351 ? -25.498 25.640 34.642 1.00 78.00 351 TYR A CA 1
ATOM 2793 C C . TYR A 1 351 ? -25.418 24.896 35.987 1.00 78.00 351 TYR A C 1
ATOM 2795 O O . TYR A 1 351 ? -26.372 24.201 36.340 1.00 78.00 351 TYR A O 1
ATOM 2803 N N . TYR A 1 352 ? -24.319 25.034 36.738 1.00 79.19 352 TYR A N 1
ATOM 2804 C CA . TYR A 1 352 ? -24.088 24.343 38.009 1.00 79.19 352 TYR A CA 1
ATOM 2805 C C . TYR A 1 352 ? -24.313 25.282 39.198 1.00 79.19 352 TYR A C 1
ATOM 2807 O O . TYR A 1 352 ? -23.953 26.456 39.154 1.00 79.19 352 TYR A O 1
ATOM 2815 N N . ARG A 1 353 ? -24.903 24.763 40.285 1.00 78.50 353 ARG A N 1
ATOM 2816 C CA . ARG A 1 353 ? -25.282 25.563 41.471 1.00 78.50 353 ARG A CA 1
ATOM 2817 C C . ARG A 1 353 ? -24.090 26.258 42.134 1.00 78.50 353 ARG A C 1
ATOM 2819 O O . ARG A 1 353 ? -24.256 27.341 42.684 1.00 78.50 353 ARG A O 1
ATOM 2826 N N . ASP A 1 354 ? -22.922 25.635 42.088 1.00 83.19 354 ASP A N 1
ATOM 2827 C CA . ASP A 1 354 ? -21.657 26.118 42.641 1.00 83.19 354 ASP A CA 1
ATOM 2828 C C . ASP A 1 354 ? -20.705 26.665 41.563 1.00 83.19 354 ASP A C 1
ATOM 2830 O O . ASP A 1 354 ? -19.554 26.990 41.849 1.00 83.19 354 ASP A O 1
ATOM 2834 N N . ASN A 1 355 ? -21.190 26.813 40.325 1.00 86.31 355 ASN A N 1
ATOM 2835 C CA . ASN A 1 355 ? -20.408 27.253 39.176 1.00 86.31 355 ASN A CA 1
ATOM 2836 C C . ASN A 1 355 ? -19.180 26.371 38.889 1.00 86.31 355 ASN A C 1
ATOM 2838 O O . ASN A 1 355 ? -18.166 26.877 38.402 1.00 86.31 355 ASN A O 1
ATOM 2842 N N . PHE A 1 356 ? -19.241 25.066 39.164 1.00 86.56 356 PHE A N 1
ATOM 2843 C CA . PHE A 1 356 ? -18.112 24.160 38.968 1.00 86.56 356 PHE A CA 1
ATOM 2844 C C . PHE A 1 356 ? -18.546 22.840 38.317 1.00 86.56 356 PHE A C 1
ATOM 2846 O O . PHE A 1 356 ? -19.562 22.250 38.670 1.00 86.56 356 PHE A O 1
ATOM 2853 N N . HIS A 1 357 ? -17.772 22.357 37.341 1.00 90.00 357 HIS A N 1
ATOM 2854 C CA . HIS A 1 357 ? -18.019 21.058 36.719 1.00 90.00 357 HIS A CA 1
ATOM 2855 C C . HIS A 1 357 ? -17.183 19.962 37.397 1.00 90.00 357 HIS A C 1
ATOM 2857 O O . HIS A 1 357 ? -15.958 19.958 37.293 1.00 90.00 357 HIS A O 1
ATOM 2863 N N . HIS A 1 358 ? -17.833 19.017 38.081 1.00 90.00 358 HIS A N 1
ATOM 2864 C CA . HIS A 1 358 ? -17.165 17.972 38.880 1.00 90.00 358 HIS A CA 1
ATOM 2865 C C . HIS A 1 358 ? -16.764 16.713 38.099 1.00 90.00 358 HIS A C 1
ATOM 2867 O O . HIS A 1 358 ? -16.560 15.652 38.692 1.00 90.00 358 HIS A O 1
ATOM 2873 N N . GLY A 1 359 ? -16.636 16.815 36.779 1.00 91.56 359 GLY A N 1
ATOM 2874 C CA . GLY A 1 359 ? -16.276 15.689 35.930 1.00 91.56 359 GLY A CA 1
ATOM 2875 C C . GLY A 1 359 ? -15.638 16.123 34.622 1.00 91.56 359 GLY A C 1
ATOM 2876 O O . GLY A 1 359 ? -15.279 17.282 34.427 1.00 91.56 359 GLY A O 1
ATOM 2877 N N . LEU A 1 360 ? -15.471 15.158 33.732 1.00 94.00 360 LEU A N 1
ATOM 2878 C CA . LEU A 1 360 ? -14.942 15.319 32.390 1.00 94.00 360 LEU A CA 1
ATOM 2879 C C . LEU A 1 360 ? -15.966 14.751 31.408 1.00 94.00 360 LEU A C 1
ATOM 2881 O O . LEU A 1 360 ? -16.250 13.554 31.454 1.00 94.00 360 LEU A O 1
ATOM 2885 N N . ASP A 1 361 ? -16.484 15.589 30.514 1.00 94.62 361 ASP A N 1
ATOM 2886 C CA . ASP A 1 361 ? -17.458 15.154 29.515 1.00 94.62 361 ASP A CA 1
ATOM 2887 C C . ASP A 1 361 ? -16.750 14.725 28.235 1.00 94.62 361 ASP A C 1
ATOM 2889 O O . ASP A 1 361 ? -15.983 15.481 27.621 1.00 94.62 361 ASP A O 1
ATOM 2893 N N . LEU A 1 362 ? -17.020 13.484 27.845 1.00 94.81 362 LEU A N 1
ATOM 2894 C CA . LEU A 1 362 ? -16.391 12.780 26.742 1.00 94.81 362 LEU A CA 1
ATOM 2895 C C . LEU A 1 362 ? -17.430 12.450 25.676 1.00 94.81 362 LEU A C 1
ATOM 2897 O O . LEU A 1 362 ? -18.479 11.879 25.958 1.00 94.81 362 LEU A O 1
ATOM 2901 N N . SER A 1 363 ? -17.102 12.756 24.429 1.00 92.25 363 SER A N 1
ATOM 2902 C CA . SER A 1 363 ? -17.880 12.364 23.257 1.00 92.25 363 SER A CA 1
ATOM 2903 C C . SER A 1 363 ? -17.081 11.404 22.379 1.00 92.25 363 SER A C 1
ATOM 2905 O O . SER A 1 363 ? -15.852 11.485 22.292 1.00 92.25 363 SER A O 1
ATOM 2907 N N . GLY A 1 364 ? -17.797 10.500 21.722 1.00 85.75 364 GLY A N 1
ATOM 2908 C CA . GLY A 1 364 ? -17.277 9.540 20.754 1.00 85.75 364 GLY A CA 1
ATOM 2909 C C . GLY A 1 364 ? -18.312 9.279 19.664 1.00 85.75 364 GLY A C 1
ATOM 2910 O O . GLY A 1 364 ? -19.307 10.001 19.553 1.00 85.75 364 GLY A O 1
ATOM 2911 N N . SER A 1 365 ? -18.096 8.239 18.864 1.00 78.25 365 SER A N 1
ATOM 2912 C CA . SER A 1 365 ? -19.118 7.742 17.941 1.00 78.25 365 SER A CA 1
ATOM 2913 C C . SER A 1 365 ? -20.383 7.299 18.697 1.00 78.25 365 SER A C 1
ATOM 2915 O O . SER A 1 365 ? -20.334 6.979 19.891 1.00 78.25 365 SER A O 1
ATOM 2917 N N . ASN A 1 366 ? -21.535 7.280 18.022 1.00 68.62 366 ASN A N 1
ATOM 2918 C CA . ASN A 1 366 ? -22.762 6.749 18.622 1.00 68.62 366 ASN A CA 1
ATOM 2919 C C . ASN A 1 366 ? -22.521 5.326 19.151 1.00 68.62 366 ASN A C 1
ATOM 2921 O O . ASN A 1 366 ? -21.810 4.545 18.527 1.00 68.62 366 ASN A O 1
ATOM 2925 N N . ASP A 1 367 ? -23.104 5.025 20.310 1.00 67.62 367 ASP A N 1
ATOM 2926 C CA . ASP A 1 367 ? -23.015 3.717 20.970 1.00 67.62 367 ASP A CA 1
ATOM 2927 C C . ASP A 1 367 ? -21.595 3.288 21.384 1.00 67.62 367 ASP A C 1
ATOM 2929 O O . ASP A 1 367 ? -21.324 2.102 21.572 1.00 67.62 367 ASP A O 1
ATOM 2933 N N . THR A 1 368 ? -20.692 4.257 21.597 1.00 77.94 368 THR A N 1
ATOM 2934 C CA . THR A 1 368 ? -19.349 3.984 22.133 1.00 77.94 368 THR A CA 1
ATOM 2935 C C . THR A 1 368 ? -19.433 3.212 23.454 1.00 77.94 368 THR A C 1
ATOM 2937 O O . THR A 1 368 ? -20.088 3.644 24.405 1.00 77.94 368 THR A O 1
ATOM 2940 N N . ILE A 1 369 ? -18.728 2.082 23.517 1.00 78.88 369 ILE A N 1
ATOM 2941 C CA . ILE A 1 369 ? -18.620 1.235 24.708 1.00 78.88 369 ILE A CA 1
ATOM 2942 C C . ILE A 1 369 ? -17.848 1.963 25.813 1.00 78.88 369 ILE A C 1
ATOM 2944 O O . ILE A 1 369 ? -16.781 2.533 25.572 1.00 78.88 369 ILE A O 1
ATOM 2948 N N . VAL A 1 370 ? -18.387 1.902 27.032 1.00 86.38 370 VAL A N 1
ATOM 2949 C CA . VAL A 1 370 ? -17.798 2.464 28.249 1.00 86.38 370 VAL A CA 1
ATOM 2950 C C . VAL A 1 370 ? -17.248 1.334 29.113 1.00 86.38 370 VAL A C 1
ATOM 2952 O O . VAL A 1 370 ? -17.958 0.375 29.431 1.00 86.38 370 VAL A O 1
ATOM 2955 N N . ARG A 1 371 ? -15.976 1.453 29.498 1.00 88.06 371 ARG A N 1
ATOM 2956 C CA . ARG A 1 371 ? -15.223 0.439 30.241 1.00 88.06 371 ARG A CA 1
ATOM 2957 C C . ARG A 1 371 ? -14.772 0.942 31.608 1.00 88.06 371 ARG A C 1
ATOM 2959 O O . ARG A 1 371 ? -14.494 2.129 31.784 1.00 88.06 371 ARG A O 1
ATOM 2966 N N . ALA A 1 372 ? -14.672 0.025 32.565 1.00 91.31 372 ALA A N 1
ATOM 2967 C CA . ALA A 1 372 ? -14.125 0.299 33.887 1.00 91.31 372 ALA A CA 1
ATOM 2968 C C . ALA A 1 372 ? -12.650 0.711 33.781 1.00 91.31 372 ALA A C 1
ATOM 2970 O O . ALA A 1 372 ? -11.834 0.004 33.185 1.00 91.31 372 ALA A O 1
ATOM 2971 N N . VAL A 1 373 ? -12.292 1.854 34.368 1.00 93.75 373 VAL A N 1
ATOM 2972 C CA . VAL A 1 373 ? -10.911 2.366 34.294 1.00 93.75 373 VAL A CA 1
ATOM 2973 C C . VAL A 1 373 ? -9.940 1.645 35.236 1.00 93.75 373 VAL A C 1
ATOM 2975 O O . VAL A 1 373 ? -8.724 1.743 35.043 1.00 93.75 373 VAL A O 1
ATOM 2978 N N . ASP A 1 374 ? -10.469 0.929 36.233 1.00 92.12 374 ASP A N 1
ATOM 2979 C CA . ASP A 1 374 ? -9.719 0.208 37.265 1.00 92.12 374 ASP A CA 1
ATOM 2980 C C . ASP A 1 374 ? -10.540 -0.967 37.836 1.00 92.12 374 ASP A C 1
ATOM 2982 O O . ASP A 1 374 ? -11.735 -1.084 37.560 1.00 92.12 374 ASP A O 1
ATOM 2986 N N . ASP A 1 375 ? -9.906 -1.813 38.641 1.00 92.00 375 ASP A N 1
ATOM 2987 C CA . ASP A 1 375 ? -10.555 -2.887 39.394 1.00 92.00 375 ASP A CA 1
ATOM 2988 C C . ASP A 1 375 ? -11.389 -2.324 40.556 1.00 92.00 375 ASP A C 1
ATOM 2990 O O . ASP A 1 375 ? -10.973 -1.387 41.249 1.00 92.00 375 ASP A O 1
ATOM 2994 N N . GLY A 1 376 ? -12.538 -2.940 40.841 1.00 92.56 376 GLY A N 1
ATOM 2995 C CA . GLY A 1 376 ? -13.314 -2.581 42.023 1.00 92.56 376 GLY A CA 1
ATOM 2996 C C . GLY A 1 376 ? -14.745 -3.097 42.034 1.00 92.56 376 GLY A C 1
ATOM 2997 O O . GLY A 1 376 ? -15.112 -4.004 41.291 1.00 92.56 376 GLY A O 1
ATOM 2998 N N . VAL A 1 377 ? -15.560 -2.477 42.883 1.00 91.44 377 VAL A N 1
ATOM 2999 C CA . VAL A 1 377 ? -16.984 -2.781 43.028 1.00 91.44 377 VAL A CA 1
ATOM 3000 C C . VAL A 1 377 ? -17.809 -1.715 42.315 1.00 91.44 377 VAL A C 1
ATOM 3002 O O . VAL A 1 377 ? -17.835 -0.553 42.725 1.00 91.44 377 VAL A O 1
ATOM 3005 N N . ALA A 1 378 ? -18.509 -2.107 41.256 1.00 90.50 378 ALA A N 1
ATOM 3006 C CA . ALA A 1 378 ? -19.411 -1.260 40.493 1.00 90.50 378 ALA A CA 1
ATOM 3007 C C . ALA A 1 378 ? -20.864 -1.384 40.978 1.00 90.50 378 ALA A C 1
ATOM 3009 O O . ALA A 1 378 ? -21.403 -2.480 41.133 1.00 90.50 378 ALA A O 1
ATOM 3010 N N . TYR A 1 379 ? -21.518 -0.240 41.160 1.00 87.62 379 TYR A N 1
ATOM 3011 C CA . TYR A 1 379 ? -22.948 -0.124 41.427 1.00 87.62 379 TYR A CA 1
ATOM 3012 C C . TYR A 1 379 ? -23.641 0.514 40.233 1.00 87.62 379 TYR A C 1
ATOM 3014 O O . TYR A 1 379 ? -23.305 1.631 39.838 1.00 87.62 379 TYR A O 1
ATOM 3022 N N . PHE A 1 380 ? -24.621 -0.195 39.687 1.00 85.00 380 PHE A N 1
ATOM 3023 C CA . PHE A 1 380 ? -25.330 0.169 38.473 1.00 85.00 380 PHE A CA 1
ATOM 3024 C C . PHE A 1 380 ? -26.741 0.646 38.793 1.00 85.00 380 PHE A C 1
ATOM 3026 O O . PHE A 1 380 ? -27.526 -0.059 39.438 1.00 85.00 380 PHE A O 1
ATOM 3033 N N . TYR A 1 381 ? -27.069 1.834 38.295 1.00 81.50 381 TYR A N 1
ATOM 3034 C CA . TYR A 1 381 ? -28.334 2.513 38.532 1.00 81.50 381 TYR A CA 1
ATOM 3035 C C . TYR A 1 381 ? -29.055 2.758 37.213 1.00 81.50 381 TYR A C 1
ATOM 3037 O O . TYR A 1 381 ? -28.482 3.319 36.279 1.00 81.50 381 TYR A O 1
ATOM 3045 N N . ARG A 1 382 ? -30.335 2.379 37.157 1.00 79.25 382 ARG A N 1
ATOM 3046 C CA . ARG A 1 382 ? -31.231 2.619 36.020 1.00 79.25 382 ARG A CA 1
ATOM 3047 C C . ARG A 1 382 ? -32.308 3.626 36.413 1.00 79.25 382 ARG A C 1
ATOM 3049 O O . ARG A 1 382 ? -32.830 3.558 37.521 1.00 79.25 382 ARG A O 1
ATOM 3056 N N . GLY A 1 383 ? -32.625 4.558 35.515 1.00 70.62 383 GLY A N 1
ATOM 3057 C CA . GLY A 1 383 ? -33.688 5.546 35.731 1.00 70.62 383 GLY A CA 1
ATOM 3058 C C . GLY A 1 383 ? -33.414 6.559 36.851 1.00 70.62 383 GLY A C 1
ATOM 3059 O O . GLY A 1 383 ? -34.359 7.107 37.414 1.00 70.62 383 GLY A O 1
ATOM 3060 N N . SER A 1 384 ? -32.144 6.811 37.203 1.00 66.44 384 SER A N 1
ATOM 3061 C CA . SER A 1 384 ? -31.803 7.890 38.142 1.00 66.44 384 SER A CA 1
ATOM 3062 C C . SER A 1 384 ? -32.206 9.241 37.545 1.00 66.44 384 SER A C 1
ATOM 3064 O O . SER A 1 384 ? -32.045 9.443 36.344 1.00 66.44 384 SER A O 1
ATOM 3066 N N . THR A 1 385 ? -32.725 10.158 38.366 1.00 73.62 385 THR A N 1
ATOM 3067 C CA . THR A 1 385 ? -33.351 11.415 37.917 1.00 73.62 385 THR A CA 1
ATOM 3068 C C . THR A 1 385 ? -32.402 12.285 37.083 1.00 73.62 385 THR A C 1
ATOM 3070 O O . THR A 1 385 ? -32.439 12.262 35.857 1.00 73.62 385 THR A O 1
ATOM 3073 N N . SER A 1 386 ? -31.529 13.055 37.728 1.00 75.31 386 SER A N 1
ATOM 3074 C CA . SER A 1 386 ? -30.592 13.977 37.075 1.00 75.31 386 SER A CA 1
ATOM 3075 C C . SER A 1 386 ? -29.401 13.249 36.439 1.00 75.31 386 SER A C 1
ATOM 3077 O O . SER A 1 386 ? -28.874 13.701 35.428 1.00 75.31 386 SER A O 1
ATOM 3079 N N . PHE A 1 387 ? -29.011 12.095 36.985 1.00 77.75 387 PHE A N 1
ATOM 3080 C CA . PHE A 1 387 ? -27.840 11.320 36.552 1.00 77.75 387 PHE A CA 1
ATOM 3081 C C . PHE A 1 387 ? -28.099 10.373 35.384 1.00 77.75 387 PHE A C 1
ATOM 3083 O O . PHE A 1 387 ? -27.150 9.901 34.757 1.00 77.75 387 PHE A O 1
ATOM 3090 N N . GLY A 1 388 ? -29.366 10.070 35.095 1.00 84.56 388 GLY A N 1
ATOM 3091 C CA . GLY A 1 388 ? -29.704 9.038 34.126 1.00 84.56 388 GLY A CA 1
ATOM 3092 C C . GLY A 1 388 ? -29.189 7.666 34.556 1.00 84.56 388 GLY A C 1
ATOM 3093 O O . GLY A 1 388 ? -28.984 7.388 35.743 1.00 84.56 388 GLY A O 1
ATOM 3094 N N . ASN A 1 389 ? -28.964 6.784 33.590 1.00 86.19 389 ASN A N 1
ATOM 3095 C CA . ASN A 1 389 ? -28.318 5.512 33.881 1.00 86.19 389 ASN A CA 1
ATOM 3096 C C . ASN A 1 389 ? -26.847 5.779 34.207 1.00 86.19 389 ASN A C 1
ATOM 3098 O O . ASN A 1 389 ? -26.163 6.498 33.475 1.00 86.19 389 ASN A O 1
ATOM 3102 N N . ASN A 1 390 ? -26.370 5.233 35.323 1.00 87.94 390 ASN A N 1
ATOM 3103 C CA . ASN A 1 390 ? -25.018 5.504 35.788 1.00 87.94 390 ASN A CA 1
ATOM 3104 C C . ASN A 1 390 ? -24.364 4.322 36.488 1.00 87.94 390 ASN A C 1
ATOM 3106 O O . ASN A 1 390 ? -25.040 3.441 37.027 1.00 87.94 390 ASN A O 1
ATOM 3110 N N . VAL A 1 391 ? -23.034 4.355 36.497 1.00 90.00 391 VAL A N 1
ATOM 3111 C CA . VAL A 1 391 ? -22.190 3.422 37.240 1.00 90.00 391 VAL A CA 1
ATOM 3112 C C . VAL A 1 391 ? -21.337 4.182 38.235 1.00 90.00 391 VAL A C 1
ATOM 3114 O O . VAL A 1 391 ? -20.752 5.214 37.910 1.00 90.00 391 VAL A O 1
ATOM 3117 N N . ARG A 1 392 ? -21.254 3.649 39.452 1.00 91.06 392 ARG A N 1
ATOM 3118 C CA . ARG A 1 392 ? -20.340 4.103 40.502 1.00 91.06 392 ARG A CA 1
ATOM 3119 C C . ARG A 1 392 ? -19.376 2.975 40.806 1.00 91.06 392 ARG A C 1
ATOM 3121 O O . ARG A 1 392 ? -19.792 1.957 41.347 1.00 91.06 392 ARG A O 1
ATOM 3128 N N . LEU A 1 393 ? -18.119 3.144 40.433 1.00 92.81 393 LEU A N 1
ATOM 3129 C CA . LEU A 1 393 ? -17.077 2.147 40.631 1.00 92.81 393 LEU A CA 1
ATOM 3130 C C . LEU A 1 393 ? -16.186 2.561 41.795 1.00 92.81 393 LEU A C 1
ATOM 3132 O O . LEU A 1 393 ? -15.421 3.516 41.669 1.00 92.81 393 LEU A O 1
ATOM 3136 N N . PHE A 1 394 ? -16.279 1.834 42.904 1.00 93.44 394 PHE A N 1
ATOM 3137 C CA . PHE A 1 394 ? -15.417 1.996 44.070 1.00 93.44 394 PHE A CA 1
ATOM 3138 C C . PHE A 1 394 ? -14.174 1.131 43.914 1.00 93.44 394 PHE A C 1
ATOM 3140 O O . PHE A 1 394 ? -14.254 -0.092 43.843 1.00 93.44 394 PHE A O 1
ATOM 3147 N N . GLN A 1 395 ? -13.028 1.790 43.855 1.00 93.69 395 GLN A N 1
ATOM 3148 C CA . GLN A 1 395 ? -11.721 1.197 43.631 1.00 93.69 395 GLN A CA 1
ATOM 3149 C C . GLN A 1 395 ? -11.075 0.795 44.961 1.00 93.69 395 GLN A C 1
ATOM 3151 O O . GLN A 1 395 ? -11.304 1.404 46.011 1.00 93.69 395 GLN A O 1
ATOM 3156 N N . ASN A 1 396 ? -10.178 -0.190 44.906 1.00 89.81 396 ASN A N 1
ATOM 3157 C CA . ASN A 1 396 ? -9.487 -0.719 46.091 1.00 89.81 396 ASN A CA 1
ATOM 3158 C C . ASN A 1 396 ? -8.573 0.308 46.791 1.00 89.81 396 ASN A C 1
ATOM 3160 O O . ASN A 1 396 ? -8.196 0.124 47.945 1.00 89.81 396 ASN A O 1
ATOM 3164 N N . ASN A 1 397 ? -8.227 1.402 46.112 1.00 89.75 397 ASN A N 1
ATOM 3165 C CA . ASN A 1 397 ? -7.402 2.502 46.623 1.00 89.75 397 ASN A CA 1
ATOM 3166 C C . ASN A 1 397 ? -8.207 3.573 47.401 1.00 89.75 397 ASN A C 1
ATOM 3168 O O . ASN A 1 397 ? -7.662 4.630 47.724 1.00 89.75 397 ASN A O 1
ATOM 3172 N N . GLY A 1 398 ? -9.494 3.330 47.684 1.00 91.00 398 GLY A N 1
ATOM 3173 C CA . GLY A 1 398 ? -10.357 4.278 48.397 1.00 91.00 398 GLY A CA 1
ATOM 3174 C C . GLY A 1 398 ? -10.834 5.452 47.538 1.00 91.00 398 GLY A C 1
ATOM 3175 O O . GLY A 1 398 ? -11.117 6.528 48.067 1.00 91.00 398 GLY A O 1
ATOM 3176 N N . LYS A 1 399 ? -10.882 5.262 46.219 1.00 93.88 399 LYS A N 1
ATOM 3177 C CA . LYS A 1 399 ? -11.398 6.234 45.254 1.00 93.88 399 LYS A CA 1
ATOM 3178 C C . LYS A 1 399 ? -12.639 5.695 44.565 1.00 93.88 399 LYS A C 1
ATOM 3180 O O . LYS A 1 399 ? -12.873 4.490 44.521 1.00 93.88 399 LYS A O 1
ATOM 3185 N N . MET A 1 400 ? -13.410 6.596 43.974 1.00 93.62 400 MET A N 1
ATOM 3186 C CA . MET A 1 400 ? -14.575 6.241 43.179 1.00 93.62 400 MET A CA 1
ATOM 3187 C C . MET A 1 400 ? -14.500 6.919 41.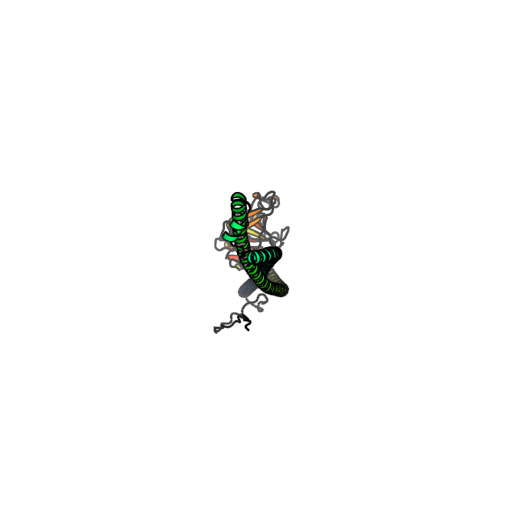816 1.00 93.62 400 MET A C 1
ATOM 3189 O O . MET A 1 400 ? -14.163 8.100 41.721 1.00 93.62 400 MET A O 1
ATOM 3193 N N . THR A 1 401 ? -14.866 6.184 40.769 1.00 94.81 401 THR A N 1
ATOM 3194 C CA . THR A 1 401 ? -15.138 6.747 39.442 1.00 94.81 401 THR A CA 1
ATOM 3195 C C . THR A 1 401 ? -16.625 6.676 39.123 1.00 94.81 401 THR A C 1
ATOM 3197 O O . THR A 1 401 ? -17.304 5.710 39.475 1.00 94.81 401 THR A O 1
ATOM 3200 N N . LEU A 1 402 ? -17.135 7.731 38.498 1.00 92.62 402 LEU A N 1
ATOM 3201 C CA . LEU A 1 402 ? -18.543 7.912 38.161 1.00 92.62 402 LEU A CA 1
ATOM 3202 C C . LEU A 1 402 ? -18.698 7.974 36.647 1.00 92.62 402 LEU A C 1
ATOM 3204 O O . LEU A 1 402 ? -17.934 8.667 35.983 1.00 92.62 402 LEU A O 1
ATOM 3208 N N . TYR A 1 403 ? -19.710 7.290 36.128 1.00 93.31 403 TYR A N 1
ATOM 3209 C CA . TYR A 1 403 ? -20.016 7.214 34.703 1.00 93.31 403 TYR A CA 1
ATOM 3210 C C . TYR A 1 403 ? -21.498 7.545 34.539 1.00 93.31 403 TYR A C 1
ATOM 3212 O O . TYR A 1 403 ? -22.326 6.725 34.931 1.00 93.31 403 TYR A O 1
ATOM 3220 N N . LEU A 1 404 ? -21.849 8.734 34.037 1.00 91.06 404 LEU A N 1
ATOM 3221 C CA . LEU A 1 404 ? -23.254 9.152 33.878 1.00 91.06 404 LEU A CA 1
ATOM 3222 C C . LEU A 1 404 ? -23.733 9.102 32.429 1.00 91.06 404 LEU A C 1
ATOM 3224 O O . LEU A 1 404 ? -22.949 8.939 31.493 1.00 91.06 404 LEU A O 1
ATOM 3228 N N . HIS A 1 405 ? -25.043 9.302 32.278 1.00 89.12 405 HIS A N 1
ATOM 3229 C CA . HIS A 1 405 ? -25.742 9.429 31.002 1.00 89.12 405 HIS A CA 1
ATOM 3230 C C . HIS A 1 405 ? -25.703 8.171 30.133 1.00 89.12 405 HIS A C 1
ATOM 3232 O O . HIS A 1 405 ? -25.987 8.243 28.942 1.00 89.12 405 HIS A O 1
ATOM 3238 N N . LEU A 1 406 ? -25.416 7.004 30.709 1.00 86.62 406 LEU A N 1
ATOM 3239 C CA . LEU A 1 406 ? -25.295 5.738 29.984 1.00 86.62 406 LEU A CA 1
ATOM 3240 C C . LEU A 1 406 ? -26.630 5.298 29.351 1.00 86.62 406 LEU A C 1
ATOM 3242 O O . LEU A 1 406 ? -27.697 5.797 29.719 1.00 86.62 406 LEU A O 1
ATOM 3246 N N . LYS A 1 407 ? -26.588 4.361 28.399 1.00 78.56 407 LYS A N 1
ATOM 3247 C CA . LYS A 1 407 ? -27.789 3.743 27.807 1.00 78.56 407 LYS A CA 1
ATOM 3248 C C . LYS A 1 407 ? -28.275 2.514 28.555 1.00 78.56 407 LYS A C 1
ATOM 3250 O O . LYS A 1 407 ? -27.482 1.652 28.992 1.00 78.56 407 LYS A O 1
#

Secondary structure (DSSP, 8-state):
---------------------PPPPTT--PPTT--HHHHHHHHHHHHHHHHHHHHHHHHHHHHHHHHHHHHHHHHHHHHHHHHHHHHHHHHHHHHHHHHHHHHHHHHHHHHHHHHHHHHHHHHHHHHTTS-HHHHHHH-SSHHHHHHHHHHHHHHHHHHHHHHHHHHHHHHHHHHHHHHHHHHHHHHHHHHHHHHHHHHHHHHHHHHHHHHHHHHHHHHHHHHHHHHHHHHHHHHHHHH---EEEEE-TT-EEEE-B--SS-SSSBEEEEEES--GGGGGGG-S--GGGTGGGEE-GGGTBBPEEEEE-TTSSGGGTTS-EEEEE--B-BPPS-SS-EEEE-SBS-TTGGGSTTS-B-SEEEE-STT-EEE-SSSEEEEEEEEETTTEEEEEEEETTS-EEEEEEE-